Protein 7ZNP (pdb70)

CATH classification: 3.90.400.10

Radius of gyration: 23.48 Å; Cα contacts (8 Å, |Δi|>4): 1045; chains: 1; bounding box: 72×67×50 Å

B-factor: mean 65.26, std 12.32, range [44.11, 127.34]

Sequence (502 aa):
SIRNGVQLITYADRLGDGNIESLTNLLDGPLKGLFKGVHILPFYYPYDGEDAGFDPIDHTTVDERLGDWNNIKKLGESVDIMADLIVNHMSGQSEAFTDVLKKGRESEYWPLFLTKEDVFSGNDQAEIDEQIAKVFRPRPTPFFSDYEVGIETDSTETVPFWTTFTSNQIDIDVESELGKEYLSSILQSFTESNVDLIRLDAAGYAIKRAGSNCFMLEETFEFIEALSKRARTMGMQCLVEIHSHYQTQIDIAARCDSVYDFALPPLVLHTLFTKDASALAHWLSISPRNCFTVLDTHDGIGIVDVGASGDKPGLISADAINALVEQIHVNSNGESKKATGAAANNVDLYQVNCTYYDALGKDDFAYLVARAIQFFSPGIPQVYYGGLLAAHNDMELLANTNVGRDINRPYLTTAMVEDAIQKPVVKGLMQLITLRNENKAFGGAFDVTYTDNTLVLSWSNDGDAASLTVDFAAMDATINTVSNGEESTLSIGALLAHHHHH

Nearest PDB structures (foldseek):
  7znp-assembly1_A  TM=1.002E+00  e=0.000E+00  Alteromonas mediterranea
  5man-assembly1_B  TM=9.566E-01  e=2.824E-65  Bifidobacterium adolescentis
  5c8b-assembly1_B  TM=9.545E-01  e=1.716E-63  Bifidobacterium adolescentis
  1r7a-assembly1_B  TM=9.238E-01  e=4.407E-63  Bifidobacterium adolescentis
  2gdu-assembly1_B  TM=9.232E-01  e=2.462E-62  Bifidobacterium adolescentis

Foldseek 3Di:
DAAFAEEEEAEQQQAAPGALVRVLVCCVPVVDPQHQEYEHEQQCAPQPDPVRRLQHQDSQFGDVSHPTLQSLLVSLPRHAYEYEDAQWWHFCNHPLNVQCQAQPPNGPSNQFFAFLCNADVDDPVVLQVVQLVQADADDPEDQWDWGWHNNNHPDIDTTTFGDRDYNRIGTTQCPDPVSVVSRVSSLVSCLVRNHAEYEYPPLQQRAHHGNHNSGNDPVSLVSQVVSQVVSVVSNHFYEHEDQAAQVVQLVSLVRGQEYADLPLQLLLLLCLVPLDCPLVLVCLVRPRQRYEYENDHLAFRFLLRQQADVPRGGSDHLVSSQVLLVLQCVLLVNPQVQLADDDPGSSPGGGGQFDSCSSVSVPLLSLLVSVLVRLLRHYRYYYYPCNLLSHGQPVVVCVVPVHSSVSPRHRQHPVNSVVSCLQLSNVLNSVSSNVSNPFCQSVADWDWDDDDSWIKIKGGDDNKIWMWIQRSVVRWIKIWIAPPNDTDIDTSVVSSVVSVVD

Solvent-accessible surface area: 20342 Å² total; per-residue (Å²): 139,38,111,55,0,0,2,0,3,0,12,3,20,27,0,4,104,23,56,0,107,15,0,20,90,3,22,91,40,41,2,139,67,10,18,39,0,2,1,0,1,5,0,0,100,20,41,79,29,169,72,19,0,34,26,9,39,52,8,53,51,8,2,160,123,6,22,71,46,102,40,0,95,128,10,8,111,85,23,12,0,1,0,0,0,6,0,0,16,16,2,7,104,8,154,12,0,44,19,0,33,87,90,3,119,128,8,140,92,40,68,6,1,12,3,45,91,76,23,12,113,56,134,77,88,64,90,11,84,107,52,31,85,109,15,94,40,58,169,144,44,71,37,38,12,98,56,93,2,2,97,115,37,162,73,85,68,92,4,36,1,1,0,2,60,66,52,52,12,0,0,0,30,1,85,18,126,46,0,89,102,30,4,20,53,0,0,83,26,0,46,107,4,51,4,37,1,0,15,0,10,20,2,9,28,4,3,14,83,52,29,30,64,4,44,29,25,96,64,0,24,106,18,1,71,55,13,1,129,110,0,91,108,33,61,10,43,0,0,2,35,20,41,21,16,31,63,42,8,39,70,1,8,90,115,12,34,5,0,5,4,12,4,0,6,0,0,0,0,21,0,19,52,73,108,60,0,61,15,0,14,87,5,0,71,70,7,17,112,58,5,4,0,0,2,5,18,4,20,6,7,6,1,44,4,0,3,68,50,81,156,110,89,19,12,18,72,57,120,23,2,45,64,4,0,74,66,0,12,98,36,3,134,21,49,0,122,149,8,19,55,116,47,104,74,23,46,99,15,106,14,0,19,1,7,0,17,6,0,11,35,95,71,35,45,17,1,0,0,0,0,0,0,0,2,4,1,6,18,24,0,0,0,0,0,3,6,1,3,1,16,95,14,31,46,144,27,18,89,126,52,134,73,21,73,7,0,5,14,8,106,22,47,41,66,98,0,82,100,14,29,128,66,34,3,2,53,0,1,36,73,4,0,50,36,9,19,125,13,129,0,10,53,32,69,38,86,28,52,58,92,134,71,31,0,34,0,34,21,60,49,147,62,25,32,1,24,0,37,0,43,4,83,58,58,77,1,33,2,60,14,60,26,150,86,114,152,48,100,33,44,0,30,61,4,21,43,93,26,111,142,148

Structure (mmCIF, N/CA/C/O backbone):
data_7ZNP
#
_entry.id   7ZNP
#
_cell.length_a   132.456
_cell.length_b   143.558
_cell.length_c   72.797
_cell.angle_alpha   90.000
_cell.angle_beta   90.000
_cell.angle_gamma   90.000
#
_symmetry.space_group_name_H-M   'C 2 2 2'
#
loop_
_entity.id
_entity.type
_entity.pdbx_description
1 polymer 'Sucrose phosphorylase'
2 non-polymer 'MAGNESIUM ION'
3 non-polymer 'CHLORIDE ION'
4 water water
#
loop_
_atom_site.group_PDB
_atom_site.id
_atom_site.type_symbol
_atom_site.label_atom_id
_atom_site.label_alt_id
_atom_site.label_comp_id
_atom_site.label_asym_id
_atom_site.label_entity_id
_atom_site.label_seq_id
_atom_site.pdbx_PDB_ins_code
_atom_site.Cartn_x
_atom_site.Cartn_y
_atom_site.Cartn_z
_atom_site.occupancy
_atom_site.B_iso_or_equiv
_atom_site.auth_seq_id
_atom_site.auth_comp_id
_atom_site.auth_asym_id
_atom_site.auth_atom_id
_atom_site.pdbx_PDB_model_num
ATOM 1 N N . SER A 1 3 ? 23.84483 59.44340 38.26973 1.000 92.22391 3 SER A N 1
ATOM 2 C CA . SER A 1 3 ? 23.81232 60.80348 37.73876 1.000 90.52431 3 SER A CA 1
ATOM 3 C C . SER A 1 3 ? 22.94027 60.88155 36.48846 1.000 89.34806 3 SER A C 1
ATOM 4 O O . SER A 1 3 ? 22.38639 61.93488 36.16862 1.000 89.65491 3 SER A O 1
ATOM 7 N N . ILE A 1 4 ? 22.82800 59.76168 35.77793 1.000 88.22319 4 ILE A N 1
ATOM 8 C CA . ILE A 1 4 ? 21.97663 59.65597 34.59849 1.000 79.97612 4 ILE A CA 1
ATOM 9 C C . ILE A 1 4 ? 20.70000 58.93659 34.99944 1.000 74.91133 4 ILE A C 1
ATOM 10 O O . ILE A 1 4 ? 20.75187 57.86279 35.61065 1.000 76.23658 4 ILE A O 1
ATOM 15 N N . ARG A 1 5 ? 19.55428 59.53163 34.67397 1.000 73.16679 5 ARG A N 1
ATOM 16 C CA . ARG A 1 5 ? 18.27415 58.90087 34.96988 1.000 66.51842 5 ARG A CA 1
ATOM 17 C C . ARG A 1 5 ? 18.09959 57.66169 34.10245 1.000 66.00086 5 ARG A C 1
ATOM 18 O O . ARG A 1 5 ? 18.11072 57.75020 32.87025 1.000 68.90204 5 ARG A O 1
ATOM 26 N N . ASN A 1 6 ? 17.94036 56.50664 34.74219 1.000 64.64886 6 ASN A N 1
ATOM 27 C CA . ASN A 1 6 ? 17.75609 55.25111 34.02082 1.000 62.01188 6 ASN A CA 1
ATOM 28 C C . ASN A 1 6 ? 16.35598 55.23275 33.42371 1.000 63.71849 6 ASN A C 1
ATOM 29 O O . ASN A 1 6 ? 15.36848 55.02424 34.13031 1.000 61.62038 6 ASN A O 1
ATOM 34 N N . GLY A 1 7 ? 16.27042 55.45378 32.11700 1.000 63.19233 7 GLY A N 1
ATOM 35 C CA . GLY A 1 7 ? 14.99116 55.46650 31.43100 1.000 58.66207 7 GLY A CA 1
ATOM 36 C C . GLY A 1 7 ? 15.20168 55.73653 29.95879 1.000 58.07211 7 GLY A C 1
ATOM 37 O O . GLY A 1 7 ? 16.33015 55.91157 29.49059 1.000 60.63986 7 GLY A O 1
ATOM 38 N N . VAL A 1 8 ? 14.09106 55.78264 29.23308 1.000 55.58399 8 VAL A N 1
ATOM 39 C CA . VAL A 1 8 ? 14.11832 55.91994 27.77981 1.000 57.80024 8 VAL A CA 1
ATOM 40 C C . VAL A 1 8 ? 14.43116 57.36331 27.39874 1.000 56.97647 8 VAL A C 1
ATOM 41 O O . VAL A 1 8 ? 13.89082 58.30973 27.98317 1.000 53.17735 8 VAL A O 1
ATOM 45 N N . GLN A 1 9 ? 15.29055 57.53448 26.39645 1.000 53.46948 9 GLN A N 1
ATOM 46 C CA . GLN A 1 9 ? 15.64255 58.83727 25.84980 1.000 57.29458 9 GLN A CA 1
ATOM 47 C C . GLN A 1 9 ? 15.13332 58.98315 24.41870 1.000 56.01224 9 GLN A C 1
ATOM 48 O O . GLN A 1 9 ? 14.90155 57.99537 23.71398 1.000 58.69868 9 GLN A O 1
ATOM 54 N N . LEU A 1 10 ? 14.98840 60.24067 23.99287 1.000 58.84587 10 LEU A N 1
ATOM 55 C CA . LEU A 1 10 ? 14.55593 60.60778 22.64771 1.000 54.47807 10 LEU A CA 1
ATOM 56 C C . LEU A 1 10 ? 15.72056 61.19157 21.85488 1.000 57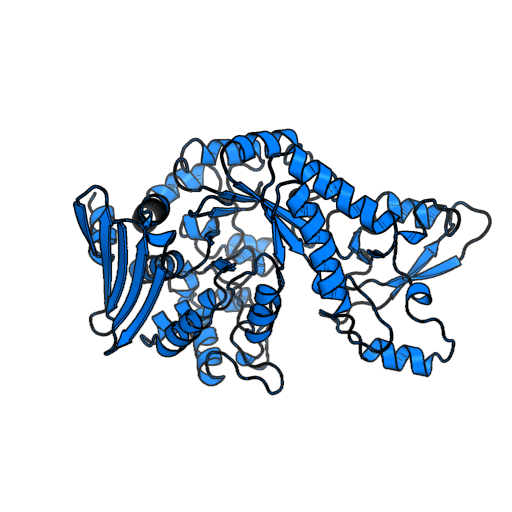.90659 10 LEU A C 1
ATOM 57 O O . LEU A 1 10 ? 16.47742 62.01905 22.37104 1.000 51.84622 10 LEU A O 1
ATOM 62 N N . ILE A 1 11 ? 15.86470 60.75781 20.60310 1.000 52.62569 11 ILE A N 1
ATOM 63 C CA . ILE A 1 11 ? 16.78765 61.37364 19.65319 1.000 50.75677 11 ILE A CA 1
ATOM 64 C C . ILE A 1 11 ? 15.97212 62.22429 18.68978 1.000 52.02286 11 ILE A C 1
ATOM 65 O O . ILE A 1 11 ? 15.05959 61.71861 18.02735 1.000 55.40678 11 ILE A O 1
ATOM 70 N N . THR A 1 12 ? 16.29972 63.50775 18.58316 1.000 53.46014 12 THR A N 1
ATOM 71 C CA . THR A 1 12 ? 15.53706 64.35572 17.68451 1.000 52.73558 12 THR A CA 1
ATOM 72 C C . THR A 1 12 ? 16.39495 65.50551 17.18276 1.000 52.57807 12 THR A C 1
ATOM 73 O O . THR A 1 12 ? 17.34303 65.93628 17.84635 1.000 53.88021 12 THR A O 1
ATOM 77 N N . TYR A 1 13 ? 16.05805 65.98065 15.98957 1.000 53.49754 13 TYR A N 1
ATOM 78 C CA . TYR A 1 13 ? 16.44450 67.31829 15.57641 1.000 57.51894 13 TYR A CA 1
ATOM 79 C C . TYR A 1 13 ? 15.52112 68.32981 16.23942 1.000 59.81066 13 TYR A C 1
ATOM 80 O O . TYR A 1 13 ? 14.33046 68.07349 16.43670 1.000 57.17920 13 TYR A O 1
ATOM 89 N N . ALA A 1 14 ? 16.07952 69.49062 16.58757 1.000 61.60874 14 ALA A N 1
ATOM 90 C CA . ALA A 1 14 ? 15.26146 70.53594 17.18682 1.000 57.32708 14 ALA A CA 1
ATOM 91 C C . ALA A 1 14 ? 14.25680 71.12308 16.20517 1.000 56.98962 14 ALA A C 1
ATOM 92 O O . ALA A 1 14 ? 13.27170 71.72535 16.63868 1.000 55.41677 14 ALA A O 1
ATOM 94 N N . ASP A 1 15 ? 14.47364 70.95815 14.89898 1.000 60.71385 15 ASP A N 1
ATOM 95 C CA . ASP A 1 15 ? 13.61321 71.56558 13.89242 1.000 57.07106 15 ASP A CA 1
ATOM 96 C C . ASP A 1 15 ? 12.74286 70.57248 13.13720 1.000 57.64313 15 ASP A C 1
ATOM 97 O O . ASP A 1 15 ? 11.82955 71.00025 12.42252 1.000 58.04114 15 ASP A O 1
ATOM 102 N N . ARG A 1 16 ? 13.00707 69.27314 13.24152 1.000 57.56230 16 ARG A N 1
ATOM 103 C CA . ARG A 1 16 ? 12.28087 68.29599 12.44440 1.000 59.49065 16 ARG A CA 1
ATOM 104 C C . ARG A 1 16 ? 11.21524 67.54629 13.23483 1.000 58.23853 16 ARG A C 1
ATOM 105 O O . ARG A 1 16 ? 10.49145 66.73687 12.64928 1.000 63.54497 16 ARG A O 1
ATOM 113 N N . LEU A 1 17 ? 11.10087 67.79094 14.54168 1.000 57.13705 17 LEU A N 1
ATOM 114 C CA . LEU A 1 17 ? 10.01841 67.24923 15.36291 1.000 56.95206 17 LEU A CA 1
ATOM 115 C C . LEU A 1 17 ? 9.36221 68.41642 16.08565 1.000 58.57428 17 LEU A C 1
ATOM 116 O O . LEU A 1 17 ? 9.98693 69.04822 16.94465 1.000 60.97812 17 LEU A O 1
ATOM 121 N N . GLY A 1 18 ? 8.10622 68.68340 15.75852 1.000 63.16219 18 GLY A N 1
ATOM 122 C CA . GLY A 1 18 ? 7.48069 69.92484 16.13512 1.000 58.64790 18 GLY A CA 1
ATOM 123 C C . GLY A 1 18 ? 7.46868 70.88148 14.96478 1.000 60.29194 18 GLY A C 1
ATOM 124 O O . GLY A 1 18 ? 7.66645 70.49775 13.81098 1.000 60.25565 18 GLY A O 1
ATOM 125 N N . ASP A 1 19 ? 7.25412 72.15711 15.27340 1.000 62.70009 19 ASP A N 1
ATOM 126 C CA . ASP A 1 19 ? 7.05789 73.15278 14.23383 1.000 63.19245 19 ASP A CA 1
ATOM 127 C C . ASP A 1 19 ? 8.32401 73.93975 13.91036 1.000 66.27984 19 ASP A C 1
ATOM 128 O O . ASP A 1 19 ? 8.25013 74.93709 13.18431 1.000 61.93539 19 ASP A O 1
ATOM 133 N N . GLY A 1 20 ? 9.47746 73.52006 14.42816 1.000 61.63051 20 GLY A N 1
ATOM 134 C CA . GLY A 1 20 ? 10.74030 74.00612 13.90573 1.000 62.55524 20 GLY A CA 1
ATOM 135 C C . GLY A 1 20 ? 11.70601 74.74111 14.82037 1.000 65.85746 20 GLY A C 1
ATOM 136 O O . GLY A 1 20 ? 12.62996 75.38202 14.31069 1.000 64.55557 20 GLY A O 1
ATOM 137 N N . ASN A 1 21 ? 11.53034 74.68480 16.14234 1.000 60.44152 21 ASN A N 1
ATOM 138 C CA . ASN A 1 21 ? 12.50984 75.29263 17.03928 1.000 62.17046 21 ASN A CA 1
ATOM 139 C C . ASN A 1 21 ? 12.45013 74.61222 18.40151 1.000 63.30249 21 ASN A C 1
ATOM 140 O O . ASN A 1 21 ? 11.58097 73.77972 18.66579 1.000 65.22541 21 ASN A O 1
ATOM 145 N N . ILE A 1 22 ? 13.38986 74.99374 19.27269 1.000 57.82817 22 ILE A N 1
ATOM 146 C CA . ILE A 1 22 ? 13.53426 74.31949 20.56144 1.000 60.72817 22 ILE A CA 1
ATOM 147 C C . ILE A 1 22 ? 12.27670 74.48056 21.40711 1.000 63.63548 22 ILE A C 1
ATOM 148 O O . ILE A 1 22 ? 11.81238 73.52456 22.04244 1.000 67.07515 22 ILE A O 1
ATOM 153 N N . GLU A 1 23 ? 11.70913 75.68813 21.43763 1.000 66.80053 23 GLU A N 1
ATOM 154 C CA . GLU A 1 23 ? 10.50451 75.91004 22.23037 1.000 64.26436 23 GLU A CA 1
ATOM 155 C C . GLU A 1 23 ? 9.36616 75.02006 21.75142 1.000 64.06441 23 GLU A C 1
ATOM 156 O O . GLU A 1 23 ? 8.60158 74.48410 22.56173 1.000 64.13352 23 GLU A O 1
ATOM 162 N N . SER A 1 24 ? 9.25404 74.82944 20.43557 1.000 61.59615 24 SER A N 1
ATOM 163 C CA . SER A 1 24 ? 8.21675 73.95341 19.90586 1.000 61.80369 24 SER A CA 1
ATOM 164 C C . SER A 1 24 ? 8.43597 72.51174 20.35267 1.000 63.49319 24 SER A C 1
ATOM 165 O O . SER A 1 24 ? 7.48280 71.81578 20.71550 1.000 62.66605 24 SER A O 1
ATOM 168 N N . LEU A 1 25 ? 9.69008 72.04998 20.34452 1.000 64.14337 25 LEU A N 1
ATOM 169 C CA . LEU A 1 25 ? 9.99421 70.71791 20.85461 1.000 61.32007 25 LEU A CA 1
ATOM 170 C C . LEU A 1 25 ? 9.68620 70.62261 22.34165 1.000 61.39547 25 LEU A C 1
ATOM 171 O O . LEU A 1 25 ? 9.11267 69.63054 22.80444 1.000 65.36956 25 LEU A O 1
ATOM 176 N N . THR A 1 26 ? 10.06176 71.64972 23.10449 1.000 59.36395 26 THR A N 1
ATOM 177 C CA . THR A 1 26 ? 9.76851 71.66955 24.53235 1.000 64.64773 26 THR A CA 1
ATOM 178 C C . THR A 1 26 ? 8.27296 71.56162 24.79889 1.000 67.64585 26 THR A C 1
ATOM 179 O O . THR A 1 26 ? 7.85079 70.85607 25.72356 1.000 67.23959 26 THR A O 1
ATOM 183 N N . ASN A 1 27 ? 7.45635 72.26601 24.00801 1.000 66.55084 27 ASN A N 1
ATOM 184 C CA . ASN A 1 27 ? 6.00863 72.16101 24.15847 1.000 62.73305 27 ASN A CA 1
ATOM 185 C C . ASN A 1 27 ? 5.53272 70.73801 23.90985 1.000 63.89179 27 ASN A C 1
ATOM 186 O O . ASN A 1 27 ? 4.67758 70.22686 24.64052 1.000 68.86223 27 ASN A O 1
ATOM 191 N N . LEU A 1 28 ? 6.07142 70.08693 22.87692 1.000 62.10859 28 LEU A N 1
ATOM 192 C CA . LEU A 1 28 ? 5.71046 68.70251 22.59286 1.000 63.87015 28 LEU A CA 1
ATOM 193 C C . LEU A 1 28 ? 6.01014 67.80551 23.78423 1.000 66.21503 28 LEU A C 1
ATOM 194 O O . LEU A 1 28 ? 5.16819 67.00226 24.20097 1.000 61.56363 28 LEU A O 1
ATOM 199 N N . LEU A 1 29 ? 7.21540 67.92828 24.34440 1.000 60.74603 29 LEU A N 1
ATOM 200 C CA . LEU A 1 29 ? 7.58948 67.10155 25.48092 1.000 59.79313 29 LEU A CA 1
ATOM 201 C C . LEU A 1 29 ? 6.76798 67.42671 26.72152 1.000 69.30220 29 LEU A C 1
ATOM 202 O O . LEU A 1 29 ? 6.77401 66.64140 27.67576 1.000 72.11777 29 LEU A O 1
ATOM 207 N N . ASP A 1 30 ? 6.06472 68.56489 26.72797 1.000 64.78465 30 ASP A N 1
ATOM 208 C CA . ASP A 1 30 ? 5.18309 68.95806 27.81834 1.000 67.94062 30 ASP A CA 1
ATOM 209 C C . ASP A 1 30 ? 3.72574 68.60228 27.57354 1.000 70.14977 30 ASP A C 1
ATOM 210 O O . ASP A 1 30 ? 2.91315 68.73359 28.49421 1.000 67.84811 30 ASP A O 1
ATOM 215 N N . GLY A 1 31 ? 3.36995 68.17907 26.36370 1.000 73.08150 31 GLY A N 1
ATOM 216 C CA . GLY A 1 31 ? 1.99638 67.87396 26.04382 1.000 67.67004 31 GLY A CA 1
ATOM 217 C C . GLY A 1 31 ? 1.83770 66.47713 25.48676 1.000 68.76528 31 GLY A C 1
ATOM 218 O O . GLY A 1 31 ? 1.79430 65.48904 26.22497 1.000 68.04899 31 GLY A O 1
ATOM 219 N N . PRO A 1 32 ? 1.75586 66.37592 24.15614 1.000 72.93816 32 PRO A N 1
ATOM 220 C CA . PRO A 1 32 ? 1.52551 65.06100 23.52337 1.000 68.57614 32 PRO A CA 1
ATOM 221 C C . PRO A 1 32 ? 2.54745 63.99832 23.89635 1.000 69.04322 32 PRO A C 1
ATOM 222 O O . PRO A 1 32 ? 2.18503 62.82512 24.04333 1.000 68.84744 32 PRO A O 1
ATOM 226 N N . LEU A 1 33 ? 3.82013 64.36544 24.03990 1.000 65.94229 33 LEU A N 1
ATOM 227 C CA . LEU A 1 33 ? 4.86577 63.40917 24.37232 1.000 61.44304 33 LEU A CA 1
ATOM 228 C C . LEU A 1 33 ? 5.28058 63.49010 25.83566 1.000 61.99462 33 LEU A C 1
ATOM 229 O O . LEU A 1 33 ? 6.39979 63.09950 26.18044 1.000 67.07723 33 LEU A O 1
ATOM 234 N N . LYS A 1 34 ? 4.40120 63.98436 26.69939 1.000 63.71629 34 LYS A N 1
ATOM 235 C CA . LYS A 1 34 ? 4.72284 64.12495 28.11122 1.000 64.31541 34 LYS A CA 1
ATOM 236 C C . LYS A 1 34 ? 4.79023 62.75927 28.78472 1.000 67.02504 34 LYS A C 1
ATOM 237 O O . LYS A 1 34 ? 4.02696 61.84849 28.45800 1.000 64.42533 34 LYS A O 1
ATOM 243 N N . GLY A 1 35 ? 5.71189 62.61826 29.73214 1.000 63.23099 35 GLY A N 1
ATOM 244 C CA . GLY A 1 35 ? 5.78709 61.39697 30.50588 1.000 60.37882 35 GLY A CA 1
ATOM 245 C C . GLY A 1 35 ? 6.44170 60.22529 29.81350 1.000 70.48834 35 GLY A C 1
ATOM 246 O O . GLY A 1 35 ? 6.29382 59.08849 30.27332 1.000 69.35983 35 GLY A O 1
ATOM 247 N N . LEU A 1 36 ? 7.16491 60.45854 28.72302 1.000 64.73005 36 LEU A N 1
ATOM 248 C CA . LEU A 1 36 ? 7.81499 59.38251 27.98557 1.000 60.27372 36 LEU A CA 1
ATOM 249 C C . LEU A 1 36 ? 9.31827 59.33655 28.17712 1.000 59.70176 36 LEU A C 1
ATOM 250 O O . LEU A 1 36 ? 9.88340 58.24780 28.27703 1.000 60.98219 36 LEU A O 1
ATOM 255 N N . PHE A 1 37 ? 9.99171 60.48213 28.23646 1.000 60.27256 37 PHE A N 1
ATOM 256 C CA . PHE A 1 37 ? 11.44124 60.51519 28.12372 1.000 60.52773 37 PHE A CA 1
ATOM 257 C C . PHE A 1 37 ? 12.07367 61.14246 29.35486 1.000 58.59977 37 PHE A C 1
ATOM 258 O O . PHE A 1 37 ? 11.70839 62.25003 29.75732 1.000 60.16386 37 PHE A O 1
ATOM 266 N N . LYS A 1 38 ? 13.01589 60.41734 29.95225 1.000 58.37073 38 LYS A N 1
ATOM 267 C CA . LYS A 1 38 ? 13.87120 60.96100 30.99283 1.000 60.29980 38 LYS A CA 1
ATOM 268 C C . LYS A 1 38 ? 15.04551 61.74094 30.42024 1.000 58.20772 38 LYS A C 1
ATOM 269 O O . LYS A 1 38 ? 15.73461 62.43980 31.17007 1.000 60.30136 38 LYS A O 1
ATOM 275 N N . GLY A 1 39 ? 15.27426 61.64960 29.11407 1.000 56.83551 39 GLY A N 1
ATOM 276 C CA . GLY A 1 39 ? 16.37962 62.34535 28.48842 1.000 59.49704 39 GLY A CA 1
ATOM 277 C C . GLY A 1 39 ? 16.12080 62.57385 27.01758 1.000 57.92842 39 GLY A C 1
ATOM 278 O O . GLY A 1 39 ? 15.32417 61.87313 26.38606 1.000 57.11271 39 GLY A O 1
ATOM 279 N N . VAL A 1 40 ? 16.80844 63.57392 26.47386 1.000 51.53383 40 VAL A N 1
ATOM 280 C CA . VAL A 1 40 ? 16.65939 63.95769 25.07676 1.000 54.34061 40 VAL A CA 1
ATOM 281 C C . VAL A 1 40 ? 18.04381 64.23389 24.51806 1.000 55.31729 40 VAL A C 1
ATOM 282 O O . VAL A 1 40 ? 18.77675 65.07124 25.05820 1.000 54.52469 40 VAL A O 1
ATOM 286 N N . HIS A 1 41 ? 18.40686 63.53145 23.44921 1.000 56.56565 41 HIS A N 1
ATOM 287 C CA . HIS A 1 41 ? 19.57818 63.87445 22.65244 1.000 54.46883 41 HIS A CA 1
ATOM 288 C C . HIS A 1 41 ? 19.13354 64.86875 21.58632 1.000 55.07173 41 HIS A C 1
ATOM 289 O O . HIS A 1 41 ? 18.42326 64.50118 20.64378 1.000 53.10157 41 HIS A O 1
ATOM 296 N N . ILE A 1 42 ? 19.52962 66.12796 21.73983 1.000 55.47078 42 ILE A N 1
ATOM 297 C CA . ILE A 1 42 ? 19.24982 67.14615 20.73297 1.000 54.25949 42 ILE A CA 1
ATOM 298 C C . ILE A 1 42 ? 20.42485 67.17833 19.76745 1.000 54.18434 42 ILE A C 1
ATOM 299 O O . ILE A 1 42 ? 21.56349 67.44849 20.16488 1.000 54.01793 42 ILE A O 1
ATOM 304 N N . LEU A 1 43 ? 20.15276 66.87798 18.50420 1.000 56.64864 43 LEU A N 1
ATOM 305 C CA . LEU A 1 43 ? 21.19635 66.81940 17.50124 1.000 54.35145 43 LEU A CA 1
ATOM 306 C C . LEU A 1 43 ? 21.72791 68.22943 17.23686 1.000 53.25912 43 LEU A C 1
ATOM 307 O O . LEU A 1 43 ? 21.08155 69.21576 17.59630 1.000 53.06921 43 LEU A O 1
ATOM 312 N N . PRO A 1 44 ? 22.92882 68.35113 16.63001 1.000 51.52574 44 PRO A N 1
ATOM 313 C CA . PRO A 1 44 ? 23.61228 69.65523 16.58888 1.000 54.36465 44 PRO A CA 1
ATOM 314 C C . PRO A 1 44 ? 22.72137 70.83339 16.23252 1.000 60.70785 44 PRO A C 1
ATOM 315 O O . PRO A 1 44 ? 22.09150 70.87602 15.17212 1.000 59.09121 44 PRO A O 1
ATOM 319 N N . PHE A 1 45 ? 22.66677 71.79765 17.15062 1.000 57.24287 45 PHE A N 1
ATOM 320 C CA . PHE A 1 45 ? 21.76824 72.93890 17.06240 1.000 57.36342 45 PHE A CA 1
ATOM 321 C C . PHE A 1 45 ? 22.53886 74.24992 16.98569 1.000 59.73926 45 PHE A C 1
ATOM 322 O O . PHE A 1 45 ? 21.98181 75.31338 17.27168 1.000 59.33659 45 PHE A O 1
ATOM 330 N N . TYR A 1 46 ? 23.81236 74.18332 16.61668 1.000 57.26327 46 TYR A N 1
ATOM 331 C CA . TYR A 1 46 ? 24.69002 75.33629 16.55428 1.000 59.87626 46 TYR A CA 1
ATOM 332 C C . TYR A 1 46 ? 24.56695 76.00965 15.18978 1.000 61.33954 46 TYR A C 1
ATOM 333 O O . TYR A 1 46 ? 23.90179 75.51421 14.28136 1.000 59.09148 46 TYR A O 1
ATOM 342 N N . TYR A 1 47 ? 25.20171 77.16260 15.06024 1.000 63.43294 47 TYR A N 1
ATOM 343 C CA . TYR A 1 47 ? 25.05878 77.96749 13.85647 1.000 57.57311 47 TYR A CA 1
ATOM 344 C C . TYR A 1 47 ? 26.00593 77.46409 12.77580 1.000 59.85221 47 TYR A C 1
ATOM 345 O O . TYR A 1 47 ? 27.22471 77.47553 12.98311 1.000 63.05284 47 TYR A O 1
ATOM 354 N N . PRO A 1 48 ? 25.50134 77.00415 11.62248 1.000 61.08274 48 PRO A N 1
ATOM 355 C CA . PRO A 1 48 ? 24.08993 76.75790 11.33236 1.000 59.15746 48 PRO A CA 1
ATOM 356 C C . PRO A 1 48 ? 23.74775 75.27488 11.43594 1.000 61.85614 48 PRO A C 1
ATOM 357 O O . PRO A 1 48 ? 24.64112 74.43200 11.35883 1.000 61.57887 48 PRO A O 1
ATOM 361 N N . TYR A 1 49 ? 22.46966 74.95553 11.61994 1.000 60.77221 49 TYR A N 1
ATOM 362 C CA . TYR A 1 49 ? 22.05383 73.56600 11.73614 1.000 61.50789 49 TYR A CA 1
ATOM 363 C C . TYR A 1 49 ? 21.74271 72.92233 10.39382 1.000 57.56937 49 TYR A C 1
ATOM 364 O O . TYR A 1 49 ? 21.59676 71.69999 10.33542 1.000 60.60328 49 TYR A O 1
ATOM 373 N N . ASP A 1 50 ? 21.63363 73.70653 9.32270 1.000 63.41608 50 ASP A N 1
ATOM 374 C CA . ASP A 1 50 ? 21.14417 73.22322 8.03813 1.000 61.72521 50 ASP A CA 1
ATOM 375 C C . ASP A 1 50 ? 22.19981 73.34489 6.94609 1.000 66.20085 50 ASP A C 1
ATOM 376 O O . ASP A 1 50 ? 21.87113 73.59092 5.78578 1.000 65.22413 50 ASP A O 1
ATOM 381 N N . GLY A 1 51 ? 23.47059 73.18031 7.30162 1.000 66.07526 51 GLY A N 1
ATOM 382 C CA . GLY A 1 51 ? 24.53575 73.17040 6.32345 1.000 62.83631 51 GLY A CA 1
ATOM 383 C C . GLY A 1 51 ? 24.61530 71.83996 5.59308 1.000 68.06822 51 GLY A C 1
ATOM 384 O O . GLY A 1 51 ? 23.71050 71.00343 5.64045 1.000 68.90799 51 GLY A O 1
ATOM 385 N N . GLU A 1 52 ? 25.75216 71.63932 4.92365 1.000 64.19170 52 GLU A N 1
ATOM 386 C CA . GLU A 1 52 ? 25.92437 70.46520 4.07157 1.000 68.47788 52 GLU A CA 1
ATOM 387 C C . GLU A 1 52 ? 25.88119 69.15719 4.85967 1.000 64.15570 52 GLU A C 1
ATOM 388 O O . GLU A 1 52 ? 25.48109 68.12449 4.31449 1.000 63.36720 52 GLU A O 1
ATOM 394 N N . ASP A 1 53 ? 26.27823 69.16918 6.13366 1.000 62.46329 53 ASP A N 1
ATOM 395 C CA . ASP A 1 53 ? 26.29274 67.95527 6.94320 1.000 60.92770 53 ASP A CA 1
ATOM 396 C C . ASP A 1 53 ? 25.22956 67.97173 8.03940 1.000 62.29440 53 ASP A C 1
ATOM 397 O O . ASP A 1 53 ? 25.38362 67.29093 9.06255 1.000 63.54204 53 ASP A O 1
ATOM 402 N N . ALA A 1 54 ? 24.16030 68.74302 7.84794 1.000 60.64966 54 ALA A N 1
ATOM 403 C CA . ALA A 1 54 ? 22.97340 68.69499 8.70322 1.000 58.19314 54 ALA A CA 1
ATOM 404 C C . ALA A 1 54 ? 23.32112 68.88915 10.17743 1.000 55.30746 54 ALA A C 1
ATOM 405 O O . ALA A 1 54 ? 22.96890 68.08102 11.03730 1.000 58.02084 54 ALA A O 1
ATOM 407 N N . GLY A 1 55 ? 24.02036 69.98402 10.47223 1.000 59.08941 55 GLY A N 1
ATOM 408 C CA . GLY A 1 55 ? 24.32903 70.36863 11.82700 1.000 55.02461 55 GLY A CA 1
ATOM 409 C C . GLY A 1 55 ? 25.74312 70.04488 12.26847 1.000 55.23804 55 GLY A C 1
ATOM 410 O O . GLY A 1 55 ? 26.27788 70.73360 13.14465 1.000 51.74591 55 GLY A O 1
ATOM 411 N N . PHE A 1 56 ? 26.37023 69.03450 11.66799 1.000 52.71668 56 PHE A N 1
ATOM 412 C CA . PHE A 1 56 ? 27.68773 68.57510 12.09151 1.000 56.06061 56 PHE A CA 1
ATOM 413 C C . PHE A 1 56 ? 28.82935 69.35071 11.45195 1.000 56.50296 56 PHE A C 1
ATOM 414 O O . PHE A 1 56 ? 29.99204 68.99666 11.65982 1.000 64.02485 56 PHE A O 1
ATOM 422 N N . ASP A 1 57 ? 28.53779 70.40292 10.69479 1.000 55.66438 57 ASP A N 1
ATOM 423 C CA . ASP A 1 57 ? 29.57017 71.29878 10.17455 1.000 59.45481 57 ASP A CA 1
ATOM 424 C C . ASP A 1 57 ? 29.25471 72.74726 10.54717 1.000 62.21376 57 ASP A C 1
ATOM 425 O O . ASP A 1 57 ? 29.17127 73.62025 9.67963 1.000 58.47623 57 ASP A O 1
ATOM 430 N N . PRO A 1 58 ? 29.10569 73.04880 11.83864 1.000 61.43817 58 PRO A N 1
ATOM 431 C CA . PRO A 1 58 ? 28.72933 74.41394 12.22483 1.000 56.47670 58 PRO A CA 1
ATOM 432 C C . PRO A 1 58 ? 29.85777 75.40887 12.00104 1.000 65.84269 58 PRO A C 1
ATOM 433 O O . PRO A 1 58 ? 31.04477 75.08932 12.12808 1.000 57.13918 58 PRO A O 1
ATOM 437 N N . ILE A 1 59 ? 29.45876 76.64033 11.66653 1.000 61.66278 59 ILE A N 1
ATOM 438 C CA . ILE A 1 59 ? 30.41202 77.73632 11.55168 1.000 58.02971 59 ILE A CA 1
ATOM 439 C C . ILE A 1 59 ? 30.85695 78.20050 12.93407 1.000 65.11691 59 ILE A C 1
ATOM 440 O O . ILE A 1 59 ? 32.04577 78.45347 13.16837 1.000 66.80044 59 ILE A O 1
ATOM 445 N N . ASP A 1 60 ? 29.91532 78.32943 13.86783 1.000 61.50407 60 ASP A N 1
ATOM 446 C CA . ASP A 1 60 ? 30.21310 78.74314 15.23897 1.000 62.75615 60 ASP A CA 1
ATOM 447 C C . ASP A 1 60 ? 29.59462 77.70838 16.16947 1.000 65.35371 60 ASP A C 1
ATOM 448 O O . ASP A 1 60 ? 28.39002 77.74682 16.43823 1.000 63.56428 60 ASP A O 1
ATOM 453 N N . HIS A 1 61 ? 30.43274 76.79262 16.65750 1.000 58.32257 61 HIS A N 1
ATOM 454 C CA . HIS A 1 61 ? 29.99656 75.75602 17.58117 1.000 58.24853 61 HIS A CA 1
ATOM 455 C C . HIS A 1 61 ? 29.59954 76.31946 18.94326 1.000 61.61019 61 HIS A C 1
ATOM 456 O O . HIS A 1 61 ? 28.94338 75.61474 19.71867 1.000 60.22551 61 HIS A O 1
ATOM 463 N N . THR A 1 62 ? 29.96824 77.56889 19.24988 1.000 62.19025 62 THR A N 1
ATOM 464 C CA . THR A 1 62 ? 29.74389 78.13712 20.57469 1.000 63.48779 62 THR A CA 1
ATOM 465 C C . THR A 1 62 ? 28.37253 78.77039 20.73997 1.000 63.76380 62 THR A C 1
ATOM 466 O O . THR A 1 62 ? 28.01837 79.15743 21.85987 1.000 62.11906 62 THR A O 1
ATOM 470 N N . THR A 1 63 ? 27.59736 78.89099 19.66917 1.000 64.44134 63 THR A N 1
ATOM 471 C CA . THR A 1 63 ? 26.32303 79.59243 19.71902 1.000 61.08261 63 THR A CA 1
ATOM 472 C C . THR A 1 63 ? 25.22800 78.70902 19.13415 1.000 64.92880 63 THR A C 1
ATOM 473 O O . THR A 1 63 ? 25.46888 77.93809 18.19845 1.000 63.74533 63 THR A O 1
ATOM 477 N N . VAL A 1 64 ? 24.03243 78.79484 19.72086 1.000 62.43025 64 VAL A N 1
ATOM 478 C CA . VAL A 1 64 ? 22.86450 78.13510 19.15135 1.000 64.05087 64 VAL A CA 1
ATOM 479 C C . VAL A 1 64 ? 22.42952 78.89587 17.90535 1.000 63.12290 64 VAL A C 1
ATOM 480 O O . VAL A 1 64 ? 22.51337 80.12845 17.85262 1.000 61.39841 64 VAL A O 1
ATOM 484 N N . ASP A 1 65 ? 21.98148 78.16929 16.88333 1.000 62.79232 65 ASP A N 1
ATOM 485 C CA . ASP A 1 65 ? 21.40694 78.82973 15.71654 1.000 59.77597 65 ASP A CA 1
ATOM 486 C C . ASP A 1 65 ? 20.17726 79.61777 16.14094 1.000 64.35489 65 ASP A C 1
ATOM 487 O O . ASP A 1 65 ? 19.23462 79.05054 16.70297 1.000 62.58485 65 ASP A O 1
ATOM 492 N N . GLU A 1 66 ? 20.19035 80.92991 15.87759 1.000 62.86319 66 GLU A N 1
ATOM 493 C CA . GLU A 1 66 ? 19.13243 81.79550 16.38526 1.000 66.34397 66 GLU A CA 1
ATOM 494 C C . GLU A 1 66 ? 17.76799 81.44707 15.80304 1.000 62.93246 66 GLU A C 1
ATOM 495 O O . GLU A 1 66 ? 16.74659 81.77404 16.41419 1.000 67.65555 66 GLU A O 1
ATOM 501 N N . ARG A 1 67 ? 17.72032 80.79423 14.64170 1.000 61.60415 67 ARG A N 1
ATOM 502 C CA . ARG A 1 67 ? 16.45115 80.26326 14.16103 1.000 63.07572 67 ARG A CA 1
ATOM 503 C C . ARG A 1 67 ? 15.90215 79.18520 15.08748 1.000 62.82177 67 ARG A C 1
ATOM 504 O O . ARG A 1 67 ? 14.69001 78.95222 15.10221 1.000 65.03033 67 ARG A O 1
ATOM 512 N N . LEU A 1 68 ? 16.76054 78.51735 15.85727 1.000 61.47392 68 LEU A N 1
ATOM 513 C CA . LEU A 1 68 ? 16.29219 77.48578 16.77427 1.000 61.50709 68 LEU A CA 1
ATOM 514 C C . LEU A 1 68 ? 16.00754 78.02666 18.17043 1.000 65.74668 68 LEU A C 1
ATOM 515 O O . LEU A 1 68 ? 15.10334 77.51968 18.84430 1.000 69.99467 68 LEU A O 1
ATOM 520 N N . GLY A 1 69 ? 16.74376 79.03770 18.61157 1.000 62.62227 69 GLY A N 1
ATOM 521 C CA . GLY A 1 69 ? 16.58847 79.64517 19.92879 1.000 65.92981 69 GLY A CA 1
ATOM 522 C C . GLY A 1 69 ? 17.93615 80.13546 20.44119 1.000 63.98839 69 GLY A C 1
ATOM 523 O O . GLY A 1 69 ? 18.77631 80.58357 19.66198 1.000 59.95933 69 GLY A O 1
ATOM 524 N N . ASP A 1 70 ? 18.12773 80.03909 21.75818 1.000 61.32529 70 ASP A N 1
ATOM 525 C CA . ASP A 1 70 ? 19.41331 80.36740 22.37771 1.000 63.52897 70 ASP A CA 1
ATOM 526 C C . ASP A 1 70 ? 19.67554 79.37209 23.50779 1.000 64.45813 70 ASP A C 1
ATOM 527 O O . ASP A 1 70 ? 18.92943 78.40600 23.69844 1.000 66.60113 70 ASP A O 1
ATOM 532 N N . TRP A 1 71 ? 20.75039 79.60324 24.26697 1.000 62.29982 71 TRP A N 1
ATOM 533 C CA . TRP A 1 71 ? 21.13436 78.63961 25.29394 1.000 62.00698 71 TRP A CA 1
ATOM 534 C C . TRP A 1 71 ? 20.08625 78.53280 26.39544 1.000 65.41640 71 TRP A C 1
ATOM 535 O O . TRP A 1 71 ? 19.98218 77.48818 27.04695 1.000 68.80996 71 TRP A O 1
ATOM 546 N N . ASN A 1 72 ? 19.29763 79.58957 26.61304 1.000 65.87583 72 ASN A N 1
ATOM 547 C CA . ASN A 1 72 ? 18.27145 79.55148 27.65140 1.000 65.24296 72 ASN A CA 1
ATOM 548 C C . ASN A 1 72 ? 17.13233 78.61489 27.28522 1.000 61.95615 72 ASN A C 1
ATOM 549 O O . ASN A 1 72 ? 16.47965 78.06086 28.17461 1.000 63.34634 72 ASN A O 1
ATOM 554 N N . ASN A 1 73 ? 16.86514 78.43959 25.99133 1.000 63.31206 73 ASN A N 1
ATOM 555 C CA . ASN A 1 73 ? 15.91764 77.41362 25.56963 1.000 67.66842 73 ASN A CA 1
ATOM 556 C C . ASN A 1 73 ? 16.42374 76.02240 25.93792 1.000 64.52613 73 ASN A C 1
ATOM 557 O O . ASN A 1 73 ? 15.67508 75.19789 26.47572 1.000 64.60645 73 ASN A O 1
ATOM 562 N N . ILE A 1 74 ? 17.70327 75.75203 25.66861 1.000 61.88874 74 ILE A N 1
ATOM 563 C CA . ILE A 1 74 ? 18.30726 74.48651 26.08031 1.000 62.93733 74 ILE A CA 1
ATOM 564 C C . ILE A 1 74 ? 18.24535 74.34018 27.59512 1.000 67.59497 74 ILE A C 1
ATOM 565 O O . ILE A 1 74 ? 17.88718 73.28018 28.12561 1.000 66.03791 74 ILE A O 1
ATOM 570 N N . LYS A 1 75 ? 18.61025 75.40550 28.31032 1.000 61.13122 75 LYS A N 1
ATOM 571 C CA . LYS A 1 75 ? 18.59680 75.38003 29.76682 1.000 64.77640 75 LYS A CA 1
ATOM 572 C C . LYS A 1 75 ? 17.21270 75.03441 30.29849 1.000 66.36883 75 LYS A C 1
ATOM 573 O O . LYS A 1 75 ? 17.07934 74.21575 31.21663 1.000 63.41817 75 LYS A O 1
ATOM 579 N N . LYS A 1 76 ? 16.16990 75.64146 29.72125 1.000 67.00509 76 LYS A N 1
ATOM 580 C CA . LYS A 1 76 ? 14.80717 75.40280 30.18638 1.000 63.44031 76 LYS A CA 1
ATOM 581 C C . LYS A 1 76 ? 14.39242 73.95579 29.96273 1.000 65.90565 76 LYS A C 1
ATOM 582 O O . LYS A 1 76 ? 13.80760 73.32528 30.84928 1.000 69.09205 76 LYS A O 1
ATOM 588 N N . LEU A 1 77 ? 14.68163 73.41404 28.77995 1.000 63.92363 77 LEU A N 1
ATOM 589 C CA . LEU A 1 77 ? 14.28942 72.04360 28.48527 1.000 61.96549 77 LEU A CA 1
ATOM 590 C C . LEU A 1 77 ? 15.01671 71.05779 29.38751 1.000 64.68356 77 LEU A C 1
ATOM 591 O O . LEU A 1 77 ? 14.43728 70.04943 29.80596 1.000 65.66597 77 LEU A O 1
ATOM 596 N N . GLY A 1 78 ? 16.27730 71.33680 29.70679 1.000 62.44055 78 GLY A N 1
ATOM 597 C CA . GLY A 1 78 ? 17.06374 70.47135 30.55530 1.000 60.74948 78 GLY A CA 1
ATOM 598 C C . GLY A 1 78 ? 16.82968 70.61154 32.03585 1.000 66.01171 78 GLY A C 1
ATOM 599 O O . GLY A 1 78 ? 17.51148 69.94399 32.81889 1.000 63.73175 78 GLY A O 1
ATOM 600 N N . GLU A 1 79 ? 15.88704 71.46247 32.45260 1.000 66.82230 79 GLU A N 1
ATOM 601 C CA . GLU A 1 79 ? 15.60699 71.59898 33.87868 1.000 66.66612 79 GLU A CA 1
ATOM 602 C C . GLU A 1 79 ? 15.14528 70.27806 34.47727 1.000 69.08273 79 GLU A C 1
ATOM 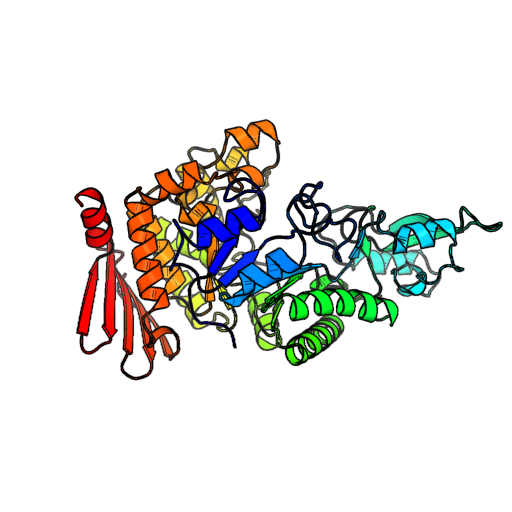603 O O . GLU A 1 79 ? 15.52287 69.93582 35.60322 1.000 73.73435 79 GLU A O 1
ATOM 609 N N . SER A 1 80 ? 14.35560 69.50576 33.72706 1.000 64.64861 80 SER A N 1
ATOM 610 C CA . SER A 1 80 ? 13.75783 68.28637 34.24760 1.000 71.43660 80 SER A CA 1
ATOM 611 C C . SER A 1 80 ? 14.22937 67.00711 33.56405 1.000 75.48876 80 SER A C 1
ATOM 612 O O . SER A 1 80 ? 14.10310 65.93177 34.15948 1.000 73.59301 80 SER A O 1
ATOM 615 N N . VAL A 1 81 ? 14.76177 67.08208 32.34651 1.000 67.23157 81 VAL A N 1
ATOM 616 C CA . VAL A 1 81 ? 15.23017 65.89320 31.64658 1.000 69.27370 81 VAL A CA 1
ATOM 617 C C . VAL A 1 81 ? 16.72803 66.00654 31.40648 1.000 64.24427 81 VAL A C 1
ATOM 618 O O . VAL A 1 81 ? 17.28079 67.10110 31.24863 1.000 68.31048 81 VAL A O 1
ATOM 622 N N . ASP A 1 82 ? 17.38763 64.85466 31.38462 1.000 64.07046 82 ASP A N 1
ATOM 623 C CA . ASP A 1 82 ? 18.77150 64.81102 30.94467 1.000 67.09898 82 ASP A CA 1
ATOM 624 C C . ASP A 1 82 ? 18.85244 65.22601 29.48357 1.000 63.44396 82 ASP A C 1
ATOM 625 O O . ASP A 1 82 ? 17.98312 64.88741 28.67662 1.000 63.07849 82 ASP A O 1
ATOM 630 N N . ILE A 1 83 ? 19.89395 65.97323 29.13879 1.000 59.49390 83 ILE A N 1
ATOM 631 C CA . ILE A 1 83 ? 20.10137 66.41472 27.76616 1.000 58.20341 83 ILE A CA 1
ATOM 632 C C . ILE A 1 83 ? 21.44357 65.89710 27.27407 1.000 56.30785 83 ILE A C 1
ATOM 633 O O . ILE A 1 83 ? 22.45800 66.02752 27.96798 1.000 54.92253 83 ILE A O 1
ATOM 638 N N . MET A 1 84 ? 21.44315 65.31153 26.08007 1.000 52.63055 84 MET A N 1
ATOM 639 C CA . MET A 1 84 ? 22.66104 64.93264 25.37876 1.000 54.61501 84 MET A CA 1
ATOM 640 C C . MET A 1 84 ? 22.88022 65.89479 24.21709 1.000 56.63154 84 MET A C 1
ATOM 641 O O . MET A 1 84 ? 21.96381 66.13825 23.42286 1.000 55.59849 84 MET A O 1
ATOM 646 N N . ALA A 1 85 ? 24.08875 66.44251 24.12314 1.000 53.94463 85 ALA A N 1
ATOM 647 C CA . ALA A 1 85 ? 24.45170 67.35327 23.04928 1.000 50.63973 85 ALA A CA 1
ATOM 648 C C . ALA A 1 85 ? 25.79440 66.93532 22.46640 1.000 55.84461 85 ALA A C 1
ATOM 649 O O . ALA A 1 85 ? 26.59417 66.25601 23.11840 1.000 54.62238 85 ALA A O 1
ATOM 651 N N . ASP A 1 86 ? 26.03525 67.36079 21.22616 1.000 54.18900 86 ASP A N 1
ATOM 652 C CA . ASP A 1 86 ? 27.22472 66.97031 20.48102 1.000 56.22976 86 ASP A CA 1
ATOM 653 C C . ASP A 1 86 ? 28.36538 67.95749 20.68277 1.000 56.49736 86 ASP A C 1
ATOM 654 O O . ASP A 1 86 ? 28.15552 69.17342 20.68234 1.000 59.64489 86 ASP A O 1
ATOM 659 N N . LEU A 1 87 ? 29.57963 67.42082 20.83876 1.000 57.38273 87 LEU A N 1
ATOM 660 C CA . LEU A 1 87 ? 30.81369 68.20385 20.85286 1.000 57.40122 87 LEU A CA 1
ATOM 661 C C . LEU A 1 87 ? 31.70571 67.71432 19.71465 1.000 58.20267 87 LEU A C 1
ATOM 662 O O . LEU A 1 87 ? 32.21385 66.58979 19.75833 1.000 59.32297 87 LEU A O 1
ATOM 667 N N . ILE A 1 88 ? 31.89470 68.54646 18.69145 1.000 56.89124 88 ILE A N 1
ATOM 668 C CA . ILE A 1 88 ? 32.81668 68.21637 17.60474 1.000 58.12104 88 ILE A CA 1
ATOM 669 C C . ILE A 1 88 ? 34.21772 68.60034 18.07579 1.000 56.71411 88 ILE A C 1
ATOM 670 O O . ILE A 1 88 ? 34.57419 69.77747 18.10557 1.000 58.08958 88 ILE A O 1
ATOM 675 N N . VAL A 1 89 ? 35.02103 67.60271 18.44506 1.000 58.44005 89 VAL A N 1
ATOM 676 C CA . VAL A 1 89 ? 36.29127 67.87575 19.10767 1.000 59.75928 89 VAL A CA 1
ATOM 677 C C . VAL A 1 89 ? 37.47571 68.02326 18.15498 1.000 56.22233 89 VAL A C 1
ATOM 678 O O . VAL A 1 89 ? 38.50733 68.58532 18.55206 1.000 59.78758 89 VAL A O 1
ATOM 682 N N . ASN A 1 90 ? 37.36260 67.54425 16.91490 1.000 58.41237 90 ASN A N 1
ATOM 683 C CA . ASN A 1 90 ? 38.53247 67.36968 16.05936 1.000 59.02337 90 ASN A CA 1
ATOM 684 C C . ASN A 1 90 ? 38.84345 68.57107 15.17232 1.000 63.23808 90 ASN A C 1
ATOM 685 O O . ASN A 1 90 ? 40.00343 68.74389 14.77609 1.000 58.68103 90 ASN A O 1
ATOM 690 N N . HIS A 1 91 ? 37.85647 69.40302 14.85193 1.000 56.03189 91 HIS A N 1
ATOM 691 C CA . HIS A 1 91 ? 38.05850 70.38742 13.80473 1.000 57.36227 91 HIS A CA 1
ATOM 692 C C . HIS A 1 91 ? 37.09069 71.54741 13.99707 1.000 60.22653 91 HIS A C 1
ATOM 693 O O . HIS A 1 91 ? 36.10451 71.44291 14.72790 1.000 59.31861 91 HIS A O 1
ATOM 700 N N . MET A 1 92 ? 37.39899 72.66058 13.33371 1.000 58.65333 92 MET A N 1
ATOM 701 C CA . MET A 1 92 ? 36.56100 73.85072 13.30516 1.000 59.73438 92 MET A CA 1
ATOM 702 C C . MET A 1 92 ? 36.31321 74.26461 11.86469 1.000 61.56592 92 MET A C 1
ATOM 703 O O . MET A 1 92 ? 37.01056 73.83942 10.94094 1.000 64.38392 92 MET A O 1
ATOM 708 N N . SER A 1 93 ? 35.33429 75.14821 11.69338 1.000 60.56885 93 SER A N 1
ATOM 709 C CA . SER A 1 93 ? 34.98032 75.64444 10.37228 1.000 63.34000 93 SER A CA 1
ATOM 710 C C . SER A 1 93 ? 36.01998 76.63184 9.85472 1.000 65.12708 93 SER A C 1
ATOM 711 O O . SER A 1 93 ? 36.55066 77.45568 10.60563 1.000 63.60688 93 SER A O 1
ATOM 714 N N . GLY A 1 94 ? 36.30248 76.55025 8.55361 1.000 61.27571 94 GLY A N 1
ATOM 715 C CA . GLY A 1 94 ? 37.12098 77.56033 7.91233 1.000 63.56565 94 GLY A CA 1
ATOM 716 C C . GLY A 1 94 ? 36.49102 78.93885 7.90511 1.000 65.19204 94 GLY A C 1
ATOM 717 O O . GLY A 1 94 ? 37.19995 79.93412 7.73726 1.000 64.71223 94 GLY A O 1
ATOM 718 N N . GLN A 1 95 ? 35.17644 79.02017 8.08707 1.000 65.57004 95 GLN A N 1
ATOM 719 C CA . GLN A 1 95 ? 34.46641 80.28715 8.17035 1.000 60.66573 95 GLN A CA 1
ATOM 720 C C . GLN A 1 95 ? 34.32310 80.78766 9.59629 1.000 65.16435 95 GLN A C 1
ATOM 721 O O . GLN A 1 95 ? 33.70879 81.83565 9.80972 1.000 72.60945 95 GLN A O 1
ATOM 727 N N . SER A 1 96 ? 34.85864 80.06415 10.57339 1.000 69.78483 96 SER A N 1
ATOM 728 C CA . SER A 1 96 ? 34.82044 80.52865 11.94777 1.000 69.95758 96 SER A CA 1
ATOM 729 C C . SER A 1 96 ? 35.65964 81.79355 12.09073 1.000 68.63578 96 SER A C 1
ATOM 730 O O . SER A 1 96 ? 36.51215 82.09944 11.25467 1.000 67.45820 96 SER A O 1
ATOM 733 N N . GLU A 1 97 ? 35.40586 82.53973 13.16905 1.000 73.65763 97 GLU A N 1
ATOM 734 C CA . GLU A 1 97 ? 36.13177 83.79118 13.36281 1.000 74.73981 97 GLU A CA 1
ATOM 735 C C . GLU A 1 97 ? 37.59750 83.54248 13.67755 1.000 68.18081 97 GLU A C 1
ATOM 736 O O . GLU A 1 97 ? 38.45607 84.33070 13.27135 1.000 70.43626 97 GLU A O 1
ATOM 742 N N . ALA A 1 98 ? 37.90524 82.45313 14.38367 1.000 69.39767 98 ALA A N 1
ATOM 743 C CA . ALA A 1 98 ? 39.29921 82.15068 14.68672 1.000 66.82415 98 ALA A CA 1
ATOM 744 C C . ALA A 1 98 ? 40.09442 81.85869 13.41927 1.000 68.89073 98 ALA A C 1
ATOM 745 O O . ALA A 1 98 ? 41.24526 82.29570 13.28859 1.000 66.91938 98 ALA A O 1
ATOM 747 N N . PHE A 1 99 ? 39.50127 81.13152 12.46487 1.000 67.49068 99 PHE A N 1
ATOM 748 C CA . PHE A 1 99 ? 40.27542 80.76998 11.28032 1.000 67.34317 99 PHE A CA 1
ATOM 749 C C . PHE A 1 99 ? 40.37176 81.91868 10.28963 1.000 64.06763 99 PHE A C 1
ATOM 750 O O . PHE A 1 99 ? 41.40740 82.08292 9.63387 1.000 63.37424 99 PHE A O 1
ATOM 758 N N . THR A 1 100 ? 39.30495 82.70969 10.15091 1.000 66.92885 100 THR A N 1
ATOM 759 C CA . THR A 1 100 ? 39.37621 83.88093 9.28390 1.000 69.92731 100 THR A CA 1
ATOM 760 C C . THR A 1 100 ? 40.42655 84.86085 9.78592 1.000 68.85551 100 THR A C 1
ATOM 761 O O . THR A 1 100 ? 41.11522 85.50927 8.98807 1.000 67.54448 100 THR A O 1
ATOM 765 N N . ASP A 1 101 ? 40.57371 84.96497 11.10882 1.000 66.84047 101 ASP A N 1
ATOM 766 C CA . ASP A 1 101 ? 41.63656 85.78334 11.67858 1.000 70.04065 101 ASP A CA 1
ATOM 767 C C . ASP A 1 101 ? 43.00732 85.25659 11.27554 1.000 73.14345 101 ASP A C 1
ATOM 768 O O . ASP A 1 101 ? 43.93241 86.03764 11.02225 1.000 74.20099 101 ASP A O 1
ATOM 773 N N . VAL A 1 102 ? 43.15625 83.93244 11.20611 1.000 69.99898 102 VAL A N 1
ATOM 774 C CA . VAL A 1 102 ? 44.42347 83.35483 10.77209 1.000 71.07735 102 VAL A CA 1
ATOM 775 C C . VAL A 1 102 ? 44.68738 83.68748 9.31033 1.000 71.27200 102 VAL A C 1
ATOM 776 O O . VAL A 1 102 ? 45.81842 84.01105 8.92751 1.000 72.88414 102 VAL A O 1
ATOM 780 N N . LEU A 1 103 ? 43.65340 83.61950 8.47095 1.000 70.10252 103 LEU A N 1
ATOM 781 C CA . LEU A 1 103 ? 43.82023 84.01894 7.07827 1.000 73.12478 103 LEU A CA 1
ATOM 782 C C . LEU A 1 103 ? 44.23290 85.48068 6.97743 1.000 73.20634 103 LEU A C 1
ATOM 783 O O . LEU A 1 103 ? 45.07495 85.84171 6.14714 1.000 72.21635 103 LEU A O 1
ATOM 788 N N . LYS A 1 104 ? 43.67229 86.33164 7.83863 1.000 74.46066 104 LYS A N 1
ATOM 789 C CA . LYS A 1 104 ? 43.96350 87.75978 7.76856 1.000 77.46207 104 LYS A CA 1
ATOM 790 C C . LYS A 1 104 ? 45.37296 88.06829 8.25872 1.000 77.29705 104 LYS A C 1
ATOM 791 O O . LYS A 1 104 ? 46.12817 88.78162 7.58946 1.000 77.04486 104 LYS A O 1
ATOM 797 N N . LYS A 1 105 ? 45.74688 87.54247 9.42581 1.000 75.07109 105 LYS A N 1
ATOM 798 C CA . LYS A 1 105 ? 46.95776 87.97517 10.11156 1.000 78.57351 105 LYS A CA 1
ATOM 799 C C . LYS A 1 105 ? 48.06877 86.93411 10.11877 1.000 80.31499 105 LYS A C 1
ATOM 800 O O . LYS A 1 105 ? 49.16935 87.23386 10.59494 1.000 79.50080 105 LYS A O 1
ATOM 806 N N . GLY A 1 106 ? 47.81750 85.72939 9.61138 1.000 77.38615 106 GLY A N 1
ATOM 807 C CA . GLY A 1 106 ? 48.88750 84.75628 9.46535 1.000 75.18375 106 GLY A CA 1
ATOM 808 C C . GLY A 1 106 ? 49.45880 84.32805 10.80087 1.000 75.90457 106 GLY A C 1
ATOM 809 O O . GLY A 1 106 ? 48.73358 84.09226 11.77290 1.000 75.60150 106 GLY A O 1
ATOM 810 N N . ARG A 1 107 ? 50.78720 84.21772 10.85293 1.000 74.79430 107 ARG A N 1
ATOM 811 C CA . ARG A 1 107 ? 51.45609 83.84780 12.09334 1.000 74.80290 107 ARG A CA 1
ATOM 812 C C . ARG A 1 107 ? 51.38592 84.94608 13.14793 1.000 81.79818 107 ARG A C 1
ATOM 813 O O . ARG A 1 107 ? 51.74958 84.69787 14.30373 1.000 81.04803 107 ARG A O 1
ATOM 821 N N . GLU A 1 108 ? 50.93240 86.14412 12.78258 1.000 79.86601 108 GLU A N 1
ATOM 822 C CA . GLU A 1 108 ? 50.69088 87.20831 13.74627 1.000 81.76906 108 GLU A CA 1
ATOM 823 C C . GLU A 1 108 ? 49.34254 87.07334 14.43873 1.000 79.04358 108 GLU A C 1
ATOM 824 O O . GLU A 1 108 ? 49.01758 87.89976 15.29798 1.000 79.21439 108 GLU A O 1
ATOM 830 N N . SER A 1 109 ? 48.55382 86.06383 14.08571 1.000 80.21735 109 SER A N 1
ATOM 831 C CA . SER A 1 109 ? 47.23096 85.89766 14.66606 1.000 81.85226 109 SER A CA 1
ATOM 832 C C . SER A 1 109 ? 47.32362 85.34722 16.08133 1.000 83.69472 109 SER A C 1
ATOM 833 O O . SER A 1 109 ? 48.16533 84.49500 16.38095 1.000 83.01739 109 SER A O 1
ATOM 836 N N . GLU A 1 110 ? 46.44305 85.84154 16.95442 1.000 83.58046 110 GLU A N 1
ATOM 837 C CA . GLU A 1 110 ? 46.33837 85.26817 18.28925 1.000 80.65770 110 GLU A CA 1
ATOM 838 C C . GLU A 1 110 ? 45.94647 83.79804 18.22630 1.000 79.86506 110 GLU A C 1
ATOM 839 O O . GLU A 1 110 ? 46.32351 83.01588 19.10574 1.000 79.95506 110 GLU A O 1
ATOM 845 N N . TYR A 1 111 ? 45.20697 83.40055 17.19096 1.000 76.44079 111 TYR A N 1
ATOM 846 C CA . TYR A 1 111 ? 44.68718 82.04657 17.07113 1.000 73.17875 111 TYR A CA 1
ATOM 847 C C . TYR A 1 111 ? 45.58433 81.13009 16.25285 1.000 70.59681 111 TYR A C 1
ATOM 848 O O . TYR A 1 111 ? 45.15654 80.03013 15.89617 1.000 72.77525 111 TYR A O 1
ATOM 857 N N . TRP A 1 112 ? 46.81039 81.54823 15.94429 1.000 74.29605 112 TRP A N 1
ATOM 858 C CA . TRP A 1 112 ? 47.67368 80.70874 15.11528 1.000 71.58409 112 TRP A CA 1
ATOM 859 C C . TRP A 1 112 ? 47.88913 79.31293 15.69188 1.000 74.29784 112 TRP A C 1
ATOM 860 O O . TRP A 1 112 ? 47.67822 78.33082 14.95937 1.000 71.66744 112 TRP A O 1
ATOM 871 N N . PRO A 1 113 ? 48.29175 79.13464 16.95641 1.000 73.81585 113 PRO A N 1
ATOM 872 C CA . PRO A 1 113 ? 48.54945 77.76980 17.44150 1.000 67.85922 113 PRO A CA 1
ATOM 873 C C . PRO A 1 113 ? 47.30373 76.91027 17.56612 1.000 67.36747 113 PRO A C 1
ATOM 874 O O . PRO A 1 113 ? 47.43637 75.71473 17.85476 1.000 67.94287 113 PRO A O 1
ATOM 878 N N . LEU A 1 114 ? 46.11021 77.46770 17.34358 1.000 67.04673 114 LEU A N 1
ATOM 879 C CA . LEU A 1 114 ? 44.87993 76.70294 17.52244 1.000 66.39934 114 LEU A CA 1
ATOM 880 C C . LEU A 1 114 ? 44.71220 75.62288 16.45765 1.000 69.96755 114 LEU A C 1
ATOM 881 O O . LEU A 1 114 ? 44.08277 74.58972 16.71654 1.000 67.85227 114 LEU A O 1
ATOM 886 N N . PHE A 1 115 ? 45.26831 75.82614 15.26954 1.000 67.56085 115 PHE A N 1
ATOM 887 C CA . PHE A 1 115 ? 45.00226 74.94707 14.14398 1.000 63.95531 115 PHE A CA 1
ATOM 888 C C . PHE A 1 115 ? 46.20856 74.06836 13.84960 1.000 66.76159 115 PHE A C 1
ATOM 889 O O . PHE A 1 115 ? 47.35442 74.43050 14.13347 1.000 72.81542 115 PHE A O 1
ATOM 897 N N . LEU A 1 116 ? 45.93164 72.89557 13.29479 1.000 61.25253 116 LEU A N 1
ATOM 898 C CA . LEU A 1 116 ? 46.95071 71.88936 13.04489 1.000 66.10009 116 LEU A CA 1
ATOM 899 C C . LEU A 1 116 ? 47.44750 72.02058 11.60985 1.000 64.32396 116 LEU A C 1
ATOM 900 O O . LEU A 1 116 ? 46.65112 71.95933 10.66664 1.000 63.22307 116 LEU A O 1
ATOM 905 N N . THR A 1 117 ? 48.75296 72.20450 11.44666 1.000 62.60303 117 THR A N 1
ATOM 906 C CA . THR A 1 117 ? 49.36714 72.31826 10.13205 1.000 67.32765 117 THR A CA 1
ATOM 907 C C . THR A 1 117 ? 50.29712 71.14019 9.88573 1.000 68.99838 117 THR A C 1
ATOM 908 O O . THR A 1 117 ? 50.55299 70.31909 10.76880 1.000 71.88691 117 THR A O 1
ATOM 912 N N . LYS A 1 118 ? 50.82653 71.08734 8.66244 1.000 71.83347 118 LYS A N 1
ATOM 913 C CA . LYS A 1 118 ? 51.73873 70.00990 8.29344 1.000 72.95845 118 LYS A CA 1
ATOM 914 C C . LYS A 1 118 ? 53.00458 70.03922 9.14105 1.000 72.65845 118 LYS A C 1
ATOM 915 O O . LYS A 1 118 ? 53.47440 68.99348 9.60152 1.000 72.32225 118 LYS A O 1
ATOM 921 N N . GLU A 1 119 ? 53.57061 71.22987 9.36139 1.000 74.30087 119 GLU A N 1
ATOM 922 C CA . GLU A 1 119 ? 54.79247 71.33868 10.14880 1.000 73.48013 119 GLU A CA 1
ATOM 923 C C . GLU A 1 119 ? 54.58014 70.96923 11.61332 1.000 73.12330 119 GLU A C 1
ATOM 924 O O . GLU A 1 119 ? 55.54853 70.61103 12.29065 1.000 77.51645 119 GLU A O 1
ATOM 930 N N . ASP A 1 120 ? 53.34361 71.04031 12.11651 1.000 73.30506 120 ASP A N 1
ATOM 931 C CA . ASP A 1 120 ? 53.08008 70.65390 13.49886 1.000 70.30589 120 ASP A CA 1
ATOM 932 C C . ASP A 1 120 ? 53.26086 69.15999 13.73433 1.000 73.76368 120 ASP A C 1
ATOM 933 O O . ASP A 1 120 ? 53.45338 68.74597 14.88353 1.000 72.26366 120 ASP A O 1
ATOM 938 N N . VAL A 1 121 ? 53.19488 68.34485 12.68469 1.000 74.13047 121 VAL A N 1
ATOM 939 C CA . VAL A 1 121 ? 53.20917 66.89820 12.81616 1.000 68.29465 121 VAL A CA 1
ATOM 940 C C . VAL A 1 121 ? 54.46127 66.28554 12.19893 1.000 73.69838 121 VAL A C 1
ATOM 941 O O . VAL A 1 121 ? 55.06206 65.37843 12.78070 1.000 69.32845 121 VAL A O 1
ATOM 945 N N . PHE A 1 122 ? 54.87811 66.77381 11.03316 1.000 77.14255 122 PHE A N 1
ATOM 946 C CA . PHE A 1 122 ? 56.04853 66.26332 10.32766 1.000 79.47894 122 PHE A CA 1
ATOM 947 C C . PHE A 1 122 ? 57.13601 67.32821 10.34705 1.000 86.22329 122 PHE A C 1
ATOM 948 O O . PHE A 1 122 ? 56.96733 68.40486 9.76337 1.000 89.46680 122 PHE A O 1
ATOM 956 N N . SER A 1 123 ? 58.25073 67.02745 11.00714 1.000 90.11570 123 SER A N 1
ATOM 957 C CA . SER A 1 123 ? 59.29970 68.01387 11.21309 1.000 100.81913 123 SER A CA 1
ATOM 958 C C . SER A 1 123 ? 60.51609 67.79819 10.32467 1.000 104.43989 123 SER A C 1
ATOM 959 O O . SER A 1 123 ? 61.44737 68.60890 10.37055 1.000 110.06899 123 SER A O 1
ATOM 962 N N . GLY A 1 124 ? 60.53412 66.74351 9.51597 1.000 102.26389 124 GLY A N 1
ATOM 963 C CA . GLY A 1 124 ? 61.64981 66.47720 8.63393 1.000 107.00702 124 GLY A CA 1
ATOM 964 C C . GLY A 1 124 ? 61.57912 67.28678 7.35504 1.000 112.55828 124 GLY A C 1
ATOM 965 O O . GLY A 1 124 ? 60.85939 68.28273 7.24712 1.000 112.75942 124 GLY A O 1
ATOM 966 N N . ASN A 1 125 ? 62.35724 66.84542 6.36903 1.000 116.32591 125 ASN A N 1
ATOM 967 C CA . ASN A 1 125 ? 62.34669 67.46158 5.05086 1.000 116.77597 125 ASN A CA 1
ATOM 968 C C . ASN A 1 125 ? 62.46245 66.44713 3.92385 1.000 114.97946 125 ASN A C 1
ATOM 969 O O . ASN A 1 125 ? 62.45224 66.84417 2.75515 1.000 112.43576 125 ASN A O 1
ATOM 974 N N . ASP A 1 126 ? 62.58573 65.16223 4.23270 1.000 114.90549 126 ASP A N 1
ATOM 975 C CA . ASP A 1 126 ? 62.48466 64.10613 3.23099 1.000 113.12335 126 ASP A CA 1
ATOM 976 C C . ASP A 1 126 ? 61.01783 63.99129 2.83416 1.000 116.87660 126 ASP A C 1
ATOM 977 O O . ASP A 1 126 ? 60.22104 63.34963 3.52337 1.000 112.49849 126 ASP A O 1
ATOM 982 N N . GLN A 1 127 ? 60.65090 64.63386 1.72101 1.000 107.17889 127 GLN A N 1
ATOM 983 C CA . GLN A 1 127 ? 59.25652 64.63952 1.29077 1.000 96.58232 127 GLN A CA 1
ATOM 984 C C . GLN A 1 127 ? 58.77379 63.24027 0.94472 1.000 94.56080 127 GLN A C 1
ATOM 985 O O . GLN A 1 127 ? 57.58757 62.93467 1.11466 1.000 92.81341 127 GLN A O 1
ATOM 991 N N . ALA A 1 128 ? 59.67257 62.37562 0.47181 1.000 96.85517 128 ALA A N 1
ATOM 992 C CA . ALA A 1 128 ? 59.29231 60.99115 0.22412 1.000 95.39964 128 ALA A CA 1
ATOM 993 C C . ALA A 1 128 ? 58.95979 60.27654 1.52535 1.000 95.65957 128 ALA A C 1
ATOM 994 O O . ALA A 1 128 ? 58.00447 59.49402 1.58245 1.000 95.86375 128 ALA A O 1
ATOM 996 N N . GLU A 1 129 ? 59.73033 60.54409 2.58436 1.000 95.84385 129 GLU A N 1
ATOM 997 C CA . GLU A 1 129 ? 59.45784 59.92374 3.87779 1.000 98.35830 129 GLU A CA 1
ATOM 998 C C . GLU A 1 129 ? 58.16515 60.45653 4.48197 1.000 90.68583 129 GLU A C 1
ATOM 999 O O . GLU A 1 129 ? 57.35787 59.68455 5.01603 1.000 90.84988 129 GLU A O 1
ATOM 1005 N N . ILE A 1 130 ? 57.95549 61.77451 4.41001 1.000 88.38032 130 ILE A N 1
ATOM 1006 C CA . ILE A 1 130 ? 56.72903 62.36550 4.93500 1.000 83.51814 130 ILE A CA 1
ATOM 1007 C C . ILE A 1 130 ? 55.51665 61.78737 4.22108 1.000 83.22947 130 ILE A C 1
ATOM 1008 O O . ILE A 1 130 ? 54.48749 61.50142 4.84424 1.000 82.74237 130 ILE A O 1
ATOM 1013 N N . ASP A 1 131 ? 55.62592 61.58389 2.90661 1.000 84.47925 131 ASP A N 1
ATOM 1014 C CA . ASP A 1 131 ? 54.51358 61.01680 2.15330 1.000 79.48057 131 ASP A CA 1
ATOM 1015 C C . ASP A 1 131 ? 54.25229 59.57010 2.55267 1.000 77.92457 131 ASP A C 1
ATOM 1016 O O . ASP A 1 131 ? 53.09328 59.14856 2.64391 1.000 75.16795 131 ASP A O 1
ATOM 1021 N N . GLU A 1 132 ? 55.31195 58.79195 2.79288 1.000 79.81762 132 GLU A N 1
ATOM 1022 C CA . GLU A 1 132 ? 55.11640 57.41561 3.24032 1.000 80.72722 132 GLU A CA 1
ATOM 1023 C C . GLU A 1 132 ? 54.40672 57.36332 4.58508 1.000 80.32708 132 GLU A C 1
ATOM 1024 O O . GLU A 1 132 ? 53.66351 56.41470 4.85658 1.000 79.85029 132 GLU A O 1
ATOM 1030 N N . GLN A 1 133 ? 54.61802 58.36649 5.43803 1.000 77.89359 133 GLN A N 1
ATOM 1031 C CA . GLN A 1 133 ? 53.91472 58.39854 6.71443 1.000 76.67545 133 GLN A CA 1
ATOM 1032 C C . GLN A 1 133 ? 52.52562 59.00375 6.57783 1.000 73.92874 133 GLN A C 1
ATOM 1033 O O . GLN A 1 133 ? 51.62081 58.63832 7.33525 1.000 74.91451 133 GLN A O 1
ATOM 1039 N N . ILE A 1 134 ? 52.33552 59.91187 5.61720 1.000 73.60150 134 ILE A N 1
ATOM 1040 C CA . ILE A 1 134 ? 50.99615 60.40428 5.31015 1.000 70.25301 134 ILE A CA 1
ATOM 1041 C C . ILE A 1 134 ? 50.11365 59.26272 4.82193 1.000 66.91004 134 ILE A C 1
ATOM 1042 O O . ILE A 1 134 ? 48.91445 59.21469 5.11818 1.000 73.70637 134 ILE A O 1
ATOM 1047 N N . ALA A 1 135 ? 50.69894 58.30752 4.09381 1.000 75.86381 135 ALA A N 1
ATOM 1048 C CA . ALA A 1 135 ? 49.92732 57.17379 3.59506 1.000 68.65895 135 ALA A CA 1
ATOM 1049 C C . ALA A 1 135 ? 49.41518 56.29062 4.72611 1.000 73.14970 135 ALA A C 1
ATOM 1050 O O . ALA A 1 135 ? 48.37353 55.64277 4.57856 1.000 78.11946 135 ALA A O 1
ATOM 1052 N N . LYS A 1 136 ? 50.12101 56.25048 5.85731 1.000 71.36768 136 LYS A N 1
ATOM 1053 C CA . LYS A 1 136 ? 49.67884 55.45957 7.00012 1.000 68.55137 136 LYS A CA 1
ATOM 1054 C C . LYS A 1 136 ? 48.54768 56.11522 7.78152 1.000 70.02808 136 LYS A C 1
ATOM 1055 O O . LYS A 1 136 ? 47.90061 55.43307 8.58054 1.000 67.55307 136 LYS A O 1
ATOM 1061 N N . VAL A 1 137 ? 48.28939 57.40744 7.57523 1.000 67.86133 137 VAL A N 1
ATOM 1062 C CA . VAL A 1 137 ? 47.22162 58.08100 8.30374 1.000 67.74988 137 VAL A CA 1
ATOM 1063 C C . VAL A 1 137 ? 45.87568 57.58286 7.79728 1.000 68.06640 137 VAL A C 1
ATOM 1064 O O . VAL A 1 137 ? 45.62526 57.53834 6.58610 1.000 71.46527 137 VAL A O 1
ATOM 1068 N N . PHE A 1 138 ? 45.00175 57.19830 8.72031 1.000 63.77837 138 PHE A N 1
ATOM 1069 C CA . PHE A 1 138 ? 43.69040 56.69701 8.33609 1.000 70.27143 138 PHE A CA 1
ATOM 1070 C C . PHE A 1 138 ? 42.74850 57.85712 8.01655 1.000 71.06564 138 PHE A C 1
ATOM 1071 O O . PHE A 1 138 ? 42.57051 58.76982 8.82792 1.000 66.58178 138 PHE A O 1
ATOM 1079 N N . ARG A 1 139 ? 42.14511 57.81585 6.83075 1.000 70.08756 139 ARG A N 1
ATOM 1080 C CA . ARG A 1 139 ? 41.22268 58.84162 6.37486 1.000 71.18537 139 ARG A CA 1
ATOM 1081 C C . ARG A 1 139 ? 39.93721 58.19677 5.87477 1.000 70.83677 139 ARG A C 1
ATOM 1082 O O . ARG A 1 139 ? 39.98483 57.19959 5.14582 1.000 73.10757 139 ARG A O 1
ATOM 1090 N N . PRO A 1 140 ? 38.77451 58.74060 6.24387 1.000 72.42949 140 PRO A N 1
ATOM 1091 C CA . PRO A 1 140 ? 37.51631 58.08145 5.84749 1.000 74.59496 140 PRO A CA 1
ATOM 1092 C C . PRO A 1 140 ? 37.19312 58.21179 4.36571 1.000 85.06975 140 PRO A C 1
ATOM 1093 O O . PRO A 1 140 ? 36.63569 57.27549 3.77393 1.000 76.98032 140 PRO A O 1
ATOM 1097 N N . ARG A 1 141 ? 37.51807 59.34130 3.75004 1.000 79.34696 141 ARG A N 1
ATOM 1098 C CA . ARG A 1 141 ? 37.17449 59.63143 2.36770 1.000 80.12088 141 ARG A CA 1
ATOM 1099 C C . ARG A 1 141 ? 38.40716 60.13190 1.63294 1.000 80.41053 141 ARG A C 1
ATOM 1100 O O . ARG A 1 141 ? 39.33293 60.66823 2.25283 1.000 77.30037 141 ARG A O 1
ATOM 1108 N N . PRO A 1 142 ? 38.44993 59.97683 0.29372 1.000 79.69350 142 PRO A N 1
ATOM 1109 C CA . PRO A 1 142 ? 39.59529 60.48952 -0.47702 1.000 77.09337 142 PRO A CA 1
ATOM 1110 C C . PRO A 1 142 ? 39.59154 62.00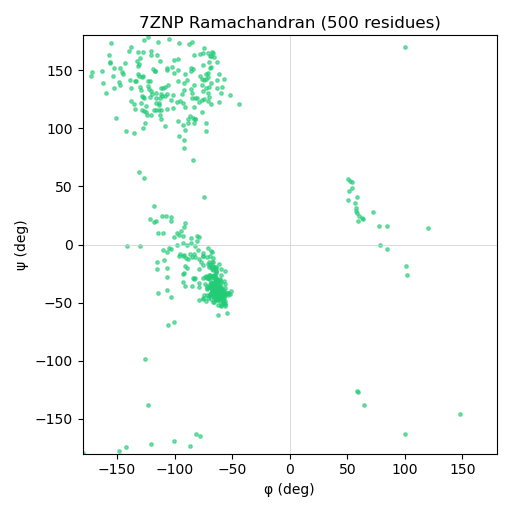679 -0.63035 1.000 76.32903 142 PRO A C 1
ATOM 1111 O O . PRO A 1 142 ? 39.90247 62.52736 -1.70443 1.000 77.51687 142 PRO A O 1
ATOM 1115 N N . THR A 1 143 ? 39.24202 62.72107 0.43124 1.000 73.54546 143 THR A N 1
ATOM 1116 C CA . THR A 1 143 ? 39.25873 64.17486 0.44875 1.000 67.69348 143 THR A CA 1
ATOM 1117 C C . THR A 1 143 ? 40.70219 64.67207 0.54441 1.000 67.28735 143 THR A C 1
ATOM 1118 O O . THR A 1 143 ? 41.62467 63.88057 0.75311 1.000 71.40821 143 THR A O 1
ATOM 1122 N N . PRO A 1 144 ? 40.94528 65.97713 0.35920 1.000 64.68234 144 PRO A N 1
ATOM 1123 C CA . PRO A 1 144 ? 42.32389 66.48158 0.45604 1.000 64.92902 144 PRO A CA 1
ATOM 1124 C C . PRO A 1 144 ? 42.95017 66.15811 1.80504 1.000 63.93036 144 PRO A C 1
ATOM 1125 O O . PRO A 1 144 ? 42.28836 66.19748 2.84327 1.000 65.40285 144 PRO A O 1
ATOM 1129 N N . PHE A 1 145 ? 44.24280 65.83015 1.78918 1.000 61.64574 145 PHE A N 1
ATOM 1130 C CA . PHE A 1 145 ? 44.90852 65.59795 3.06366 1.000 65.96015 145 PHE A CA 1
ATOM 1131 C C . PHE A 1 145 ? 45.26253 66.91736 3.73786 1.000 61.40861 145 PHE A C 1
ATOM 1132 O O . PHE A 1 145 ? 45.00054 67.10258 4.93043 1.000 65.38562 145 PHE A O 1
ATOM 1140 N N . PHE A 1 146 ? 45.86043 67.84167 2.99521 1.000 62.88176 146 PHE A N 1
ATOM 1141 C CA . PHE A 1 146 ? 46.06564 69.20341 3.46234 1.000 66.55238 146 PHE A CA 1
ATOM 1142 C C . PHE A 1 146 ? 45.32134 70.15971 2.54669 1.000 65.03685 146 PHE A C 1
ATOM 1143 O O . PHE A 1 146 ? 45.13206 69.88812 1.35757 1.000 67.01663 146 PHE A O 1
ATOM 1151 N N . SER A 1 147 ? 44.91037 71.28781 3.10645 1.000 62.77786 147 SER A N 1
ATOM 1152 C CA . SER A 1 147 ? 44.35585 72.38614 2.33049 1.000 61.09130 147 SER A CA 1
ATOM 1153 C C . SER A 1 147 ? 45.29587 73.57307 2.48051 1.000 68.05971 147 SER A C 1
ATOM 1154 O O . SER A 1 147 ? 45.55795 74.02079 3.60297 1.000 67.99222 147 SER A O 1
ATOM 1157 N N . ASP A 1 148 ? 45.81568 74.06114 1.35264 1.000 67.82836 148 ASP A N 1
ATOM 1158 C CA . ASP A 1 148 ? 46.83428 75.11400 1.32209 1.000 69.91634 148 ASP A CA 1
ATOM 1159 C C . ASP A 1 148 ? 46.16214 76.47699 1.24138 1.000 65.25693 148 ASP A C 1
ATOM 1160 O O . ASP A 1 148 ? 45.78000 76.93082 0.16091 1.000 64.84685 148 ASP A O 1
ATOM 1165 N N . TYR A 1 149 ? 46.03867 77.14362 2.37969 1.000 66.07914 149 TYR A N 1
ATOM 1166 C CA . TYR A 1 149 ? 45.45317 78.47117 2.43666 1.000 66.71686 149 TYR A CA 1
ATOM 1167 C C . TYR A 1 149 ? 46.54753 79.52936 2.43490 1.000 73.11401 149 TYR A C 1
ATOM 1168 O O . TYR A 1 149 ? 47.59478 79.36080 3.06783 1.000 66.01578 149 TYR A O 1
ATOM 1177 N N . GLU A 1 150 ? 46.29776 80.62036 1.71894 1.000 69.79470 150 GLU A N 1
ATOM 1178 C CA . GLU A 1 150 ? 47.12269 81.81228 1.84199 1.000 69.06381 150 GLU A CA 1
ATOM 1179 C C . GLU A 1 150 ? 46.75448 82.51954 3.13954 1.000 69.59603 150 GLU A C 1
ATOM 1180 O O . GLU A 1 150 ? 45.58173 82.83693 3.36363 1.000 69.92059 150 GLU A O 1
ATOM 1186 N N . VAL A 1 151 ? 47.74222 82.74769 4.00118 1.000 73.88067 151 VAL A N 1
ATOM 1187 C CA . VAL A 1 151 ? 47.51632 83.41623 5.27522 1.000 74.16104 151 VAL A CA 1
ATOM 1188 C C . VAL A 1 151 ? 48.25976 84.74537 5.28513 1.000 76.57142 151 VAL A C 1
ATOM 1189 O O . VAL A 1 151 ? 49.15973 84.99745 4.47796 1.000 78.96457 151 VAL A O 1
ATOM 1193 N N . GLY A 1 152 ? 47.87005 85.60510 6.22288 1.000 78.37089 152 GLY A N 1
ATOM 1194 C CA . GLY A 1 152 ? 48.45736 86.92740 6.31619 1.000 76.89770 152 GLY A CA 1
ATOM 1195 C C . GLY A 1 152 ? 48.02018 87.86968 5.22022 1.000 83.12335 152 GLY A C 1
ATOM 1196 O O . GLY A 1 152 ? 48.76802 88.78981 4.86898 1.000 87.02024 152 GLY A O 1
ATOM 1197 N N . ILE A 1 153 ? 46.81632 87.66954 4.67255 1.000 81.18611 153 ILE A N 1
ATOM 1198 C CA . ILE A 1 153 ? 46.36594 88.45258 3.52633 1.000 83.18305 153 ILE A CA 1
ATOM 1199 C C . ILE A 1 153 ? 46.16290 89.92259 3.87321 1.000 81.89516 153 ILE A C 1
ATOM 1200 O O . ILE A 1 153 ? 46.11560 90.76564 2.96791 1.000 82.22443 153 ILE A O 1
ATOM 1205 N N . GLU A 1 154 ? 46.04422 90.25646 5.16049 1.000 83.22799 154 GLU A N 1
ATOM 1206 C CA . GLU A 1 154 ? 45.91883 91.63815 5.60548 1.000 80.70325 154 GLU A CA 1
ATOM 1207 C C . GLU A 1 154 ? 47.19076 92.14649 6.27873 1.000 88.08465 154 GLU A C 1
ATOM 1208 O O . GLU A 1 154 ? 47.13006 93.06918 7.09677 1.000 95.38211 154 GLU A O 1
ATOM 1214 N N . THR A 1 155 ? 48.34082 91.56000 5.95286 1.000 91.04440 155 THR A N 1
ATOM 1215 C CA . THR A 1 155 ? 49.64385 92.03756 6.39887 1.000 91.16475 155 THR A CA 1
ATOM 1216 C C . THR A 1 155 ? 50.53840 92.21935 5.17595 1.000 92.23873 155 THR A C 1
ATOM 1217 O O . THR A 1 155 ? 50.15064 91.91167 4.04486 1.000 95.39293 155 THR A O 1
ATOM 1221 N N . ASP A 1 156 ? 51.74701 92.73037 5.40092 1.000 97.92280 156 ASP A N 1
ATOM 1222 C CA . ASP A 1 156 ? 52.69717 92.91523 4.30918 1.000 104.77471 156 ASP A CA 1
ATOM 1223 C C . ASP A 1 156 ? 53.40372 91.62667 3.92082 1.000 101.28491 156 ASP A C 1
ATOM 1224 O O . ASP A 1 156 ? 54.17102 91.62351 2.95313 1.000 107.68575 156 ASP A O 1
ATOM 1229 N N . SER A 1 157 ? 53.17048 90.54392 4.64978 1.000 99.99910 157 SER A N 1
ATOM 1230 C CA . SER A 1 157 ? 53.75913 89.25044 4.35186 1.000 97.28275 157 SER A CA 1
ATOM 1231 C C . SER A 1 157 ? 52.64387 88.23546 4.17630 1.000 95.61369 157 SER A C 1
ATOM 1232 O O . SER A 1 157 ? 51.67745 88.22337 4.94466 1.000 99.04545 157 SER A O 1
ATOM 1235 N N . THR A 1 158 ? 52.77243 87.39768 3.15584 1.000 91.37965 158 THR A N 1
ATOM 1236 C CA . THR A 1 158 ? 51.84928 86.30043 2.93564 1.000 85.73146 158 THR A CA 1
ATOM 1237 C C . THR A 1 158 ? 52.61292 84.98594 2.96426 1.000 81.44392 158 THR A C 1
ATOM 1238 O O . THR A 1 158 ? 53.83855 84.94752 2.83803 1.000 84.72127 158 THR A O 1
ATOM 1242 N N . GLU A 1 159 ? 51.86464 83.90261 3.12450 1.000 81.03272 159 GLU A N 1
ATOM 1243 C CA . GLU A 1 159 ? 52.45167 82.57844 3.22255 1.000 79.79767 159 GLU A CA 1
ATOM 1244 C C . GLU A 1 159 ? 51.35513 81.56034 2.94959 1.000 74.19679 159 GLU A C 1
ATOM 1245 O O . GLU A 1 159 ? 50.21730 81.74161 3.38827 1.000 72.55913 159 GLU A O 1
ATOM 1251 N N . THR A 1 160 ? 51.68992 80.51207 2.20407 1.000 74.52718 160 THR A N 1
ATOM 1252 C CA . THR A 1 160 ? 50.76602 79.41146 1.96057 1.000 74.01505 160 THR A CA 1
ATOM 1253 C C . THR A 1 160 ? 51.10060 78.28655 2.93025 1.000 75.43619 160 THR A C 1
ATOM 1254 O O . THR A 1 160 ? 52.23947 77.80878 2.96929 1.000 75.75975 160 THR A O 1
ATOM 1258 N N . VAL A 1 161 ? 50.11255 77.88043 3.72026 1.000 69.89268 161 VAL A N 1
ATOM 1259 C CA . VAL A 1 161 ? 50.29430 76.94276 4.81511 1.000 70.21764 161 VAL A CA 1
ATOM 1260 C C . VAL A 1 161 ? 49.42622 75.72179 4.53141 1.000 70.08527 161 VAL A C 1
ATOM 1261 O O . VAL A 1 161 ? 48.23815 75.88248 4.24081 1.000 71.00364 161 VAL A O 1
ATOM 1265 N N . PRO A 1 162 ? 49.95802 74.51127 4.59985 1.000 68.82380 162 PRO A N 1
ATOM 1266 C CA . PRO A 1 162 ? 49.11893 73.31466 4.48738 1.000 66.18210 162 PRO A CA 1
ATOM 1267 C C . PRO A 1 162 ? 48.48298 72.98618 5.83076 1.000 68.84767 162 PRO A C 1
ATOM 1268 O O . PRO A 1 162 ? 49.16199 72.53452 6.75955 1.000 71.38696 162 PRO A O 1
ATOM 1272 N N . PHE A 1 163 ? 47.17956 73.22432 5.94125 1.000 65.18631 163 PHE A N 1
ATOM 1273 C CA . PHE A 1 163 ? 46.44440 72.88165 7.15076 1.000 65.36247 163 PHE A CA 1
ATOM 1274 C C . PHE A 1 163 ? 45.90738 71.46047 7.05442 1.000 62.00681 163 PHE A C 1
ATOM 1275 O O . PHE A 1 163 ? 45.47334 71.01504 5.98897 1.000 66.70647 163 PHE A O 1
ATOM 1283 N N . TRP A 1 164 ? 45.94405 70.75614 8.17882 1.000 64.88842 164 TRP A N 1
ATOM 1284 C CA . TRP A 1 164 ? 45.39588 69.40870 8.27187 1.000 63.25986 164 TRP A CA 1
ATOM 1285 C C . TRP A 1 164 ? 43.87056 69.46023 8.21024 1.000 61.18777 164 TRP A C 1
ATOM 1286 O O . TRP A 1 164 ? 43.23595 70.14880 9.01497 1.000 58.04582 164 TRP A O 1
ATOM 1297 N N . THR A 1 165 ? 43.27732 68.74118 7.25504 1.000 62.33678 165 THR A N 1
ATOM 1298 C CA . THR A 1 165 ? 41.82610 68.74775 7.04808 1.000 62.14127 165 THR A CA 1
ATOM 1299 C C . THR A 1 165 ? 41.35416 67.30982 6.85054 1.000 59.97674 165 THR A C 1
ATOM 1300 O O . THR A 1 165 ? 41.39062 66.78412 5.73480 1.000 66.45807 165 THR A O 1
ATOM 1304 N N . THR A 1 166 ? 40.88776 66.68367 7.93145 1.000 64.08759 166 THR A N 1
ATOM 1305 C CA . THR A 1 166 ? 40.50607 65.27709 7.87006 1.000 58.03698 166 THR A CA 1
ATOM 1306 C C . THR A 1 166 ? 39.25965 65.07205 7.01334 1.000 61.99520 166 THR A C 1
ATOM 1307 O O . THR A 1 166 ? 39.16069 64.08664 6.27686 1.000 62.23556 166 THR A O 1
ATOM 1311 N N . PHE A 1 167 ? 38.30234 65.99537 7.07543 1.000 62.81256 167 PHE A N 1
ATOM 1312 C CA . PHE A 1 167 ? 36.97507 65.76413 6.51407 1.000 61.11684 167 PHE A CA 1
ATOM 1313 C C . PHE A 1 167 ? 36.75388 66.53728 5.21989 1.000 70.07463 167 PHE A C 1
ATOM 1314 O O . PHE A 1 167 ? 36.65559 65.92850 4.15447 1.000 84.30464 167 PHE A O 1
ATOM 1322 N N . THR A 1 168 ? 36.66194 67.85729 5.27364 1.000 66.79298 168 THR A N 1
ATOM 1323 C CA . THR A 1 168 ? 36.57865 68.66388 4.06777 1.000 67.65361 168 THR A CA 1
ATOM 1324 C C . THR A 1 168 ? 37.58277 69.79828 4.18102 1.000 69.91329 168 THR A C 1
ATOM 1325 O O . THR A 1 168 ? 38.11022 70.08119 5.25913 1.000 70.67068 168 THR A O 1
ATOM 1329 N N . SER A 1 169 ? 37.84638 70.45235 3.05163 1.000 70.35014 169 SER A N 1
ATOM 1330 C CA . SER A 1 169 ? 38.73202 71.60354 3.10185 1.000 74.10963 169 SER A CA 1
ATOM 1331 C C . SER A 1 169 ? 38.13258 72.76088 3.88707 1.000 72.69353 169 SER A C 1
ATOM 1332 O O . SER A 1 169 ? 38.86091 73.70771 4.19901 1.000 72.21689 169 SER A O 1
ATOM 1335 N N . ASN A 1 170 ? 36.83905 72.70702 4.21352 1.000 70.71112 170 ASN A N 1
ATOM 1336 C CA . ASN A 1 170 ? 36.18024 73.72693 5.01784 1.000 65.31391 170 ASN A CA 1
ATOM 1337 C C . ASN A 1 170 ? 36.09934 73.35220 6.49205 1.000 67.34754 170 ASN A C 1
ATOM 1338 O O . ASN A 1 170 ? 35.41433 74.03393 7.25795 1.000 67.87454 170 ASN A O 1
ATOM 1343 N N . GLN A 1 171 ? 36.76176 72.27575 6.90443 1.000 63.80975 171 GLN A N 1
ATOM 1344 C CA . GLN A 1 171 ? 36.88736 71.92346 8.31228 1.000 60.10452 171 GLN A CA 1
ATOM 1345 C C . GLN A 1 171 ? 38.37614 71.81253 8.61236 1.000 63.02714 171 GLN A C 1
ATOM 1346 O O . GLN A 1 171 ? 39.05269 70.90889 8.10652 1.000 66.41625 171 GLN A O 1
ATOM 1352 N N . ILE A 1 172 ? 38.88478 72.73951 9.41520 1.000 60.93580 172 ILE A N 1
ATOM 1353 C CA . ILE A 1 172 ? 40.29797 72.78184 9.76840 1.000 59.29645 172 ILE A CA 1
ATOM 1354 C C . ILE A 1 172 ? 40.48411 72.00590 11.06615 1.000 60.91469 172 ILE A C 1
ATOM 1355 O O . ILE A 1 172 ? 39.86479 72.33086 12.08423 1.000 63.62842 172 ILE A O 1
ATOM 1360 N N . ASP A 1 173 ? 41.33030 70.97649 11.03405 1.000 60.33873 173 ASP A N 1
ATOM 1361 C CA . ASP A 1 173 ? 41.65493 70.24911 12.25480 1.000 60.86109 173 ASP A CA 1
ATOM 1362 C C . ASP A 1 173 ? 42.35156 71.18100 13.23508 1.000 60.99060 173 ASP A C 1
ATOM 1363 O O . ASP A 1 173 ? 43.24381 71.94625 12.85618 1.000 62.38014 173 ASP A O 1
ATOM 1368 N N . ILE A 1 174 ? 41.93555 71.12861 14.49404 1.000 60.65105 174 ILE A N 1
ATOM 1369 C CA . ILE A 1 174 ? 42.53239 71.95368 15.52556 1.000 63.29391 174 ILE A CA 1
ATOM 1370 C C . ILE A 1 174 ? 43.57758 71.13351 16.26736 1.000 63.02796 174 ILE A C 1
ATOM 1371 O O . ILE A 1 174 ? 43.58095 69.89874 16.24470 1.000 63.15744 174 ILE A O 1
ATOM 1376 N N . ASP A 1 175 ? 44.48526 71.83677 16.93429 1.000 61.13778 175 ASP A N 1
ATOM 1377 C CA . ASP A 1 175 ? 45.51039 71.21548 17.76901 1.000 64.27076 175 ASP A CA 1
ATOM 1378 C C . ASP A 1 175 ? 44.95212 71.12314 19.18453 1.000 64.44929 175 ASP A C 1
ATOM 1379 O O . ASP A 1 175 ? 45.11370 72.03348 20.00018 1.000 66.85134 175 ASP A O 1
ATOM 1384 N N . VAL A 1 176 ? 44.28818 70.00221 19.48572 1.000 59.28905 176 VAL A N 1
ATOM 1385 C CA . VAL A 1 176 ? 43.67383 69.82853 20.79752 1.000 63.20582 176 VAL A CA 1
ATOM 1386 C C . VAL A 1 176 ? 44.70000 69.71161 21.90989 1.000 67.14812 176 VAL A C 1
ATOM 1387 O O . VAL A 1 176 ? 44.32494 69.69736 23.08659 1.000 65.86198 176 VAL A O 1
ATOM 1391 N N . GLU A 1 177 ? 45.98553 69.63918 21.57087 1.000 67.81647 177 GLU A N 1
ATOM 1392 C CA . GLU A 1 177 ? 47.04471 69.62974 22.56830 1.000 70.48109 177 GLU A CA 1
ATOM 1393 C C . GLU A 1 177 ? 47.58501 71.02020 22.86953 1.000 70.45630 177 GLU A C 1
ATOM 1394 O O . GLU A 1 177 ? 48.35330 71.17426 23.82277 1.000 71.14013 177 GLU A O 1
ATOM 1400 N N . SER A 1 178 ? 47.20752 72.02920 22.09102 1.000 70.90790 178 SER A N 1
ATOM 1401 C CA . SER A 1 178 ? 47.60287 73.38929 22.41098 1.000 70.92916 178 SER A CA 1
ATOM 1402 C C . SER A 1 178 ? 46.73622 73.93407 23.54035 1.000 72.91170 178 SER A C 1
ATOM 1403 O O . SER A 1 178 ? 45.67975 73.38973 23.86570 1.000 69.70956 178 SER A O 1
ATOM 1406 N N . GLU A 1 179 ? 47.20083 75.02749 24.14452 1.000 75.08810 179 GLU A N 1
ATOM 1407 C CA . GLU A 1 179 ? 46.40282 75.68421 25.17284 1.000 72.27338 179 GLU A CA 1
ATOM 1408 C C . GLU A 1 179 ? 45.12872 76.27965 24.58319 1.000 71.71907 179 GLU A C 1
ATOM 1409 O O . GLU A 1 179 ? 44.06355 76.21916 25.20815 1.000 73.21425 179 GLU A O 1
ATOM 1415 N N . LEU A 1 180 ? 45.21485 76.85480 23.37947 1.000 72.03677 180 LEU A N 1
ATOM 1416 C CA . LEU A 1 180 ? 44.02603 77.41330 22.74237 1.000 68.16642 180 LEU A CA 1
ATOM 1417 C C . LEU A 1 180 ? 43.00232 76.32985 22.43135 1.000 69.40117 180 LEU A C 1
ATOM 1418 O O . LEU A 1 180 ? 41.79347 76.54991 22.57692 1.000 66.22730 180 LEU A O 1
ATOM 1423 N N . GLY A 1 181 ? 43.46856 75.15578 21.99401 1.000 65.78106 181 GLY A N 1
ATOM 1424 C CA . GLY A 1 181 ? 42.55499 74.05512 21.72224 1.000 66.29603 181 GLY A CA 1
ATOM 1425 C C . GLY A 1 181 ? 41.79533 73.60197 22.95510 1.000 64.95509 181 GLY A C 1
ATOM 1426 O O . GLY A 1 181 ? 40.59304 73.33169 22.89114 1.000 61.95519 181 GLY A O 1
ATOM 1427 N N . LYS A 1 182 ? 42.48431 73.51203 24.09521 1.000 64.65510 182 LYS A N 1
ATOM 1428 C CA . LYS A 1 182 ? 41.80311 73.16052 25.33698 1.000 65.39658 182 LYS A CA 1
ATOM 1429 C C . LYS A 1 182 ? 40.86163 74.27314 25.78092 1.000 71.23399 182 LYS A C 1
ATOM 1430 O O . LYS A 1 182 ? 39.78263 73.99874 26.31899 1.000 67.67277 182 LYS A O 1
ATOM 1436 N N . GLU A 1 183 ? 41.24448 75.53373 25.55608 1.000 64.61996 183 GLU A N 1
ATOM 1437 C CA . GLU A 1 183 ? 40.35098 76.64188 25.87812 1.000 65.63995 183 GLU A CA 1
ATOM 1438 C C . GLU A 1 183 ? 39.09491 76.59723 25.01997 1.000 66.29045 183 GLU A C 1
ATOM 1439 O O . GLU A 1 183 ? 37.97727 76.73212 25.53134 1.000 67.48538 183 GLU A O 1
ATOM 1445 N N . TYR A 1 184 ? 39.26325 76.40426 23.70747 1.000 64.90282 184 TYR A N 1
ATOM 1446 C CA . TYR A 1 184 ? 38.11858 76.32062 22.80366 1.000 63.11430 184 TYR A CA 1
ATOM 1447 C C . TYR A 1 184 ? 37.15315 75.21973 23.22984 1.000 66.47002 184 TYR A C 1
ATOM 1448 O O . TYR A 1 184 ? 35.94534 75.45490 23.36212 1.000 63.87534 184 TYR A O 1
ATOM 1457 N N . LEU A 1 185 ? 37.67030 74.00521 23.44684 1.000 62.08101 185 LEU A N 1
ATOM 1458 C CA . LEU A 1 185 ? 36.81326 72.90269 23.87674 1.000 65.78534 185 LEU A CA 1
ATOM 1459 C C . LEU A 1 185 ? 36.19439 73.17190 25.24512 1.000 64.00476 185 LEU A C 1
ATOM 1460 O O . LEU A 1 185 ? 35.01777 72.86195 25.46995 1.000 62.26392 185 LEU A O 1
ATOM 1465 N N . SER A 1 186 ? 36.96732 73.75276 26.17050 1.000 62.07924 186 SER A N 1
ATOM 1466 C CA . SER A 1 186 ? 36.43954 74.04988 27.49962 1.000 63.14641 186 SER A CA 1
ATOM 1467 C C . SER A 1 186 ? 35.32776 75.08985 27.44638 1.000 61.25488 186 SER A C 1
ATOM 1468 O O . SER A 1 186 ? 34.38040 75.03456 28.23922 1.000 62.38361 186 SER A O 1
ATOM 1471 N N . SER A 1 187 ? 35.43640 76.05886 26.53590 1.000 59.92637 187 SER A N 1
ATOM 1472 C CA . SER A 1 187 ? 34.42199 77.10286 26.44606 1.000 64.17330 187 SER A CA 1
ATOM 1473 C C . SER A 1 187 ? 33.06988 76.52538 26.04093 1.000 63.30281 187 SER A C 1
ATOM 1474 O O . SER A 1 187 ? 32.02823 76.97636 26.52586 1.000 63.60723 187 SER A O 1
ATOM 1477 N N . ILE A 1 188 ? 33.06131 75.53145 25.14946 1.000 61.98903 188 ILE A N 1
ATOM 1478 C CA . ILE A 1 188 ? 31.79915 74.89871 24.77825 1.000 61.23780 188 ILE A CA 1
ATOM 1479 C C . ILE A 1 188 ? 31.26072 74.06928 25.93660 1.000 59.97090 188 ILE A C 1
ATOM 1480 O O . ILE A 1 188 ? 30.06561 74.12287 26.25151 1.000 62.19371 188 ILE A O 1
ATOM 1485 N N . LEU A 1 189 ? 32.12846 73.29402 26.59328 1.000 56.89920 189 LEU A N 1
ATOM 1486 C CA . LEU A 1 189 ? 31.71483 72.58203 27.80164 1.000 58.13647 189 LEU A CA 1
ATOM 1487 C C . LEU A 1 189 ? 31.16033 73.53732 28.84517 1.000 62.84559 189 LEU A C 1
ATOM 1488 O O . LEU A 1 189 ? 30.24865 73.17619 29.59801 1.000 60.82939 189 LEU A O 1
ATOM 1493 N N . GLN A 1 190 ? 31.70029 74.75727 28.90268 1.000 64.28120 190 GLN A N 1
ATOM 1494 C CA . GLN A 1 190 ? 31.20869 75.75489 29.84528 1.000 65.95052 190 GLN A CA 1
ATOM 1495 C C . GLN A 1 190 ? 29.75037 76.09938 29.56739 1.000 64.24948 190 GLN A C 1
ATOM 1496 O O . GLN A 1 190 ? 28.91005 76.06134 30.47360 1.000 68.57425 190 GLN A O 1
ATOM 1502 N N . SER A 1 191 ? 29.43142 76.44445 28.31542 1.000 60.82000 191 SER A N 1
ATOM 1503 C CA . SER A 1 191 ? 28.03717 76.67296 27.94432 1.000 57.58507 191 SER A CA 1
ATOM 1504 C C . SER A 1 191 ? 27.16813 75.46584 28.28148 1.000 61.14510 191 SER A C 1
ATOM 1505 O O . SER A 1 191 ? 26.04709 75.62645 28.77860 1.000 58.83084 191 SER A O 1
ATOM 1508 N N . PHE A 1 192 ? 27.67428 74.25105 28.02160 1.000 61.02579 192 PHE A N 1
ATOM 1509 C CA . PHE A 1 192 ? 26.94423 73.01904 28.32415 1.000 60.01052 192 PHE A CA 1
ATOM 1510 C C . PHE A 1 192 ? 26.50750 72.96340 29.78473 1.000 62.78630 192 PHE A C 1
ATOM 1511 O O . PHE A 1 192 ? 25.31448 72.85094 30.08584 1.000 62.56237 192 PHE A O 1
ATOM 1519 N N . THR A 1 193 ? 27.46891 73.02155 30.71385 1.000 65.10322 193 THR A N 1
ATOM 1520 C CA . THR A 1 193 ? 27.11927 72.82396 32.11872 1.000 65.17576 193 THR A CA 1
ATOM 1521 C C . THR A 1 193 ? 26.26055 73.96471 32.65423 1.000 59.94266 193 THR A C 1
ATOM 1522 O O . THR A 1 193 ? 25.46142 73.75526 33.57356 1.000 67.15265 193 THR A O 1
ATOM 1526 N N . GLU A 1 194 ? 26.39994 75.16468 32.09443 1.000 60.40938 194 GLU A N 1
ATOM 1527 C CA . GLU A 1 194 ? 25.53244 76.27932 32.45152 1.000 60.68647 194 GLU A CA 1
ATOM 1528 C C . GLU A 1 194 ? 24.14218 76.16302 31.84223 1.000 65.02335 194 GLU A C 1
ATOM 1529 O O . GLU A 1 194 ? 23.25975 76.94461 32.20896 1.000 58.54481 194 GLU A O 1
ATOM 1535 N N . SER A 1 195 ? 23.93123 75.21593 30.92249 1.000 63.61131 195 SER A N 1
ATOM 1536 C CA . SER A 1 195 ? 22.67174 75.06801 30.20166 1.000 61.03055 195 SER A CA 1
ATOM 1537 C C . SER A 1 195 ? 21.97797 73.74720 30.51029 1.000 64.69521 195 SER A C 1
ATOM 1538 O O . SER A 1 195 ? 21.13615 73.30066 29.72522 1.000 60.74913 195 SER A O 1
ATOM 1541 N N . ASN A 1 196 ? 22.32164 73.11173 31.63165 1.000 64.09300 196 ASN A N 1
ATOM 1542 C CA . ASN A 1 196 ? 21.69928 71.85592 32.05556 1.000 63.12144 196 ASN A CA 1
ATOM 1543 C C . ASN A 1 196 ? 21.86399 70.76170 31.00339 1.000 63.90651 196 ASN A C 1
ATOM 1544 O O . ASN A 1 196 ? 20.94325 69.98421 30.73307 1.000 63.32636 196 ASN A O 1
ATOM 1549 N N . VAL A 1 197 ? 23.05114 70.69589 30.40962 1.000 62.19454 197 VAL A N 1
ATOM 1550 C CA . VAL A 1 197 ? 23.43067 69.58260 29.54840 1.000 59.81185 197 VAL A CA 1
ATOM 1551 C C . VAL A 1 197 ? 24.16880 68.55983 30.40036 1.000 59.59756 197 VAL A C 1
ATOM 1552 O O . VAL A 1 197 ? 25.09864 68.90903 31.13476 1.000 65.16979 197 VAL A O 1
ATOM 1556 N N . ASP A 1 198 ? 23.75003 67.29613 30.31183 1.000 60.97971 198 ASP A N 1
ATOM 1557 C CA . ASP A 1 198 ? 24.26847 66.23528 31.16968 1.000 62.45590 198 ASP A CA 1
ATOM 1558 C C . ASP A 1 198 ? 25.20437 65.27654 30.46958 1.000 57.90840 198 ASP A C 1
ATOM 1559 O O . ASP A 1 198 ? 26.08030 64.70420 31.12242 1.000 56.54484 198 ASP A O 1
ATOM 1564 N N . LEU A 1 199 ? 25.03833 65.09182 29.16556 1.000 58.22646 199 LEU A N 1
ATOM 1565 C CA . LEU A 1 199 ? 25.74251 64.06834 28.40968 1.000 58.13951 199 LEU A CA 1
ATOM 1566 C C . LEU A 1 199 ? 26.37296 64.70981 27.19032 1.000 57.58576 199 LEU A C 1
ATOM 1567 O O . LEU A 1 199 ? 25.71508 65.47482 26.47872 1.000 54.39598 199 LEU A O 1
ATOM 1572 N N . ILE A 1 200 ? 27.64100 64.40055 26.95184 1.000 57.23615 200 ILE A N 1
ATOM 1573 C CA . ILE A 1 200 ? 28.37870 64.94987 25.82381 1.000 60.11441 200 ILE A CA 1
ATOM 1574 C C . ILE A 1 200 ? 28.69129 63.80853 24.87140 1.000 57.28563 200 ILE A C 1
ATOM 1575 O O . ILE A 1 200 ? 29.44723 62.89261 25.21666 1.000 58.24552 200 ILE A O 1
ATOM 1580 N N . ARG A 1 201 ? 28.12730 63.86941 23.67226 1.000 55.51460 201 ARG A N 1
ATOM 1581 C CA . ARG A 1 201 ? 28.49488 62.95189 22.60171 1.000 55.66901 201 ARG A CA 1
ATOM 1582 C C . ARG A 1 201 ? 29.69939 63.54049 21.87150 1.000 57.66728 201 ARG A C 1
ATOM 1583 O O . ARG A 1 201 ? 29.58222 64.56419 21.18866 1.000 50.94146 201 ARG A O 1
ATOM 1591 N N . LEU A 1 202 ? 30.85901 62.90286 22.03267 1.000 56.78751 202 LEU A N 1
ATOM 1592 C CA . LEU A 1 202 ? 32.08685 63.35852 21.39762 1.000 55.36235 202 LEU A CA 1
ATOM 1593 C C . LEU A 1 202 ? 32.13603 62.86436 19.96011 1.000 59.82639 202 LEU A C 1
ATOM 1594 O O . LEU A 1 202 ? 32.00964 61.66294 19.70507 1.000 60.99151 202 LEU A O 1
ATOM 1599 N N . ASP A 1 203 ? 32.33006 63.78578 19.02373 1.000 56.33746 203 ASP A N 1
ATOM 1600 C CA . ASP A 1 203 ? 32.32425 63.47235 17.60131 1.000 55.40079 203 ASP A CA 1
ATOM 1601 C C . ASP A 1 203 ? 33.72883 63.59730 17.03401 1.000 57.01775 203 ASP A C 1
ATOM 1602 O O . ASP A 1 203 ? 34.42662 64.57702 17.30924 1.000 56.53181 203 ASP A O 1
ATOM 1607 N N . ALA A 1 204 ? 34.13209 62.60563 16.23969 1.000 56.41458 204 ALA A N 1
ATOM 1608 C CA . ALA A 1 204 ? 35.42959 62.58261 15.56888 1.000 57.14548 204 ALA A CA 1
ATOM 1609 C C . ALA A 1 204 ? 36.58926 62.61352 16.55366 1.000 59.89997 204 ALA A C 1
ATOM 1610 O O . ALA A 1 204 ? 37.69804 63.02945 16.20135 1.000 57.06485 204 ALA A O 1
ATOM 1612 N N . ALA A 1 205 ? 36.36252 62.16987 17.78974 1.000 56.82712 205 ALA A N 1
ATOM 1613 C CA . ALA A 1 205 ? 37.44328 62.19132 18.76822 1.000 59.86021 205 ALA A CA 1
ATOM 1614 C C . ALA A 1 205 ? 38.55826 61.22389 18.39017 1.000 60.96281 205 ALA A C 1
ATOM 1615 O O . ALA A 1 205 ? 39.72092 61.45705 18.73672 1.000 63.99577 205 ALA A O 1
ATOM 1617 N N . GLY A 1 206 ? 38.23241 60.15508 17.65994 1.000 58.94966 206 GLY A N 1
ATOM 1618 C CA . GLY A 1 206 ? 39.23449 59.18075 17.25880 1.000 62.02397 206 GLY A CA 1
ATOM 1619 C C . GLY A 1 206 ? 40.35351 59.75212 16.41453 1.000 64.75459 206 GLY A C 1
ATOM 1620 O O . GLY A 1 206 ? 41.43914 59.16023 16.35512 1.000 62.80361 206 GLY A O 1
ATOM 1621 N N . TYR A 1 207 ? 40.11841 60.89533 15.76932 1.000 62.26607 207 TYR A N 1
ATOM 1622 C CA . TYR A 1 207 ? 41.10251 61.53711 14.91264 1.000 59.25359 207 TYR A CA 1
ATOM 1623 C C . TYR A 1 207 ? 41.91259 62.61143 15.61528 1.000 58.56767 207 TYR A C 1
ATOM 1624 O O . TYR A 1 207 ? 42.86237 63.12298 15.01984 1.000 59.48394 207 TYR A O 1
ATOM 1633 N N . ALA A 1 208 ? 41.55905 62.97482 16.85105 1.000 63.70653 208 ALA A N 1
ATOM 1634 C CA . ALA A 1 208 ? 41.96354 64.27109 17.39191 1.000 59.25130 208 ALA A CA 1
ATOM 1635 C C . ALA A 1 208 ? 43.45610 64.37866 17.67277 1.000 61.67931 208 ALA A C 1
ATOM 1636 O O . ALA A 1 208 ? 43.96082 65.49974 17.80688 1.000 63.52353 208 ALA A O 1
ATOM 1638 N N . ILE A 1 209 ? 44.17098 63.25973 17.76698 1.000 63.57399 209 ILE A N 1
ATOM 1639 C CA . ILE A 1 209 ? 45.58370 63.25181 18.13561 1.000 67.55427 209 ILE A CA 1
ATOM 1640 C C . ILE A 1 209 ? 46.39487 62.71145 16.96935 1.000 63.07130 209 ILE A C 1
ATOM 1641 O O . ILE A 1 209 ? 46.13146 61.60554 16.48453 1.000 66.41313 209 ILE A O 1
ATOM 1646 N N . LYS A 1 210 ? 47.39540 63.47824 16.54504 1.000 65.89879 210 LYS A N 1
ATOM 1647 C CA . LYS A 1 210 ? 48.22780 63.14859 15.39565 1.000 64.86013 210 LYS A CA 1
ATOM 1648 C C . LYS A 1 210 ? 49.64441 62.82956 15.85684 1.000 67.45743 210 LYS A C 1
ATOM 1649 O O . LYS A 1 210 ? 50.24859 63.60379 16.60814 1.000 66.28681 210 LYS A O 1
ATOM 1655 N N . ARG A 1 211 ? 50.16857 61.68923 15.40858 1.000 69.19190 211 ARG A N 1
ATOM 1656 C CA . ARG A 1 211 ? 51.54694 61.29069 15.67440 1.000 69.95055 211 ARG A CA 1
ATOM 1657 C C . ARG A 1 211 ? 52.16202 60.77496 14.38180 1.000 72.47760 211 ARG A C 1
ATOM 1658 O O . ARG A 1 211 ? 51.64933 59.82149 13.78458 1.000 66.42148 211 ARG A O 1
ATOM 1666 N N . ALA A 1 212 ? 53.25153 61.40931 13.95062 1.000 69.80581 212 ALA A N 1
ATOM 1667 C CA . ALA A 1 212 ? 53.92235 60.99915 12.72572 1.000 68.71466 212 ALA A CA 1
ATOM 1668 C C . ALA A 1 212 ? 54.38557 59.55283 12.83443 1.000 72.45174 212 ALA A C 1
ATOM 1669 O O . ALA A 1 212 ? 55.00900 59.16011 13.82432 1.000 75.31694 212 ALA A O 1
ATOM 1671 N N . GLY A 1 213 ? 54.06844 58.75794 11.81552 1.000 72.55659 213 GLY A N 1
ATOM 1672 C CA . GLY A 1 213 ? 54.40818 57.35728 11.78257 1.000 69.44806 213 GLY A CA 1
ATOM 1673 C C . GLY A 1 213 ? 53.27054 56.42235 12.13600 1.000 73.83346 213 GLY A C 1
ATOM 1674 O O . GLY A 1 213 ? 53.34489 55.23052 11.81347 1.000 79.74066 213 GLY A O 1
ATOM 1675 N N . SER A 1 214 ? 52.22605 56.92835 12.78596 1.000 70.74116 214 SER A N 1
ATOM 1676 C CA . SER A 1 214 ? 51.07168 56.13840 13.17895 1.000 65.03523 214 SER A CA 1
ATOM 1677 C C . SER A 1 214 ? 49.88673 56.45018 12.26597 1.000 71.33906 214 SER A C 1
ATOM 1678 O O . SER A 1 214 ? 49.94929 57.31757 11.38971 1.000 69.61902 214 SER A O 1
ATOM 1681 N N . ASN A 1 215 ? 48.78035 55.74077 12.48664 1.000 68.99267 215 ASN A N 1
ATOM 1682 C CA . ASN A 1 215 ? 47.58249 55.97551 11.69228 1.000 69.01157 215 ASN A CA 1
ATOM 1683 C C . ASN A 1 215 ? 46.72426 57.10835 12.24257 1.000 66.00846 215 ASN A C 1
ATOM 1684 O O . ASN A 1 215 ? 45.66806 57.39213 11.66925 1.000 64.59831 215 ASN A O 1
ATOM 1689 N N . CYS A 1 216 ? 47.15718 57.75070 13.33306 1.000 64.37715 216 CYS A N 1
ATOM 1690 C CA . CYS A 1 216 ? 46.48399 58.91420 13.91705 1.000 64.57957 216 CYS A CA 1
ATOM 1691 C C . CYS A 1 216 ? 45.03025 58.62402 14.28416 1.000 66.86867 216 CYS A C 1
ATOM 1692 O O . CYS A 1 216 ? 44.18935 59.52830 14.28317 1.000 64.70130 216 CYS A O 1
ATOM 1695 N N . PHE A 1 217 ? 44.71309 57.37219 14.61257 1.000 61.58202 217 PHE A N 1
ATOM 1696 C CA . PHE A 1 217 ? 43.34566 56.98537 14.93602 1.000 62.13913 217 PHE A CA 1
ATOM 1697 C C . PHE A 1 217 ? 43.33267 56.11821 16.18351 1.000 64.33317 217 PHE A C 1
ATOM 1698 O O . PHE A 1 217 ? 43.87738 55.00874 16.17612 1.000 66.65707 217 PHE A O 1
ATOM 1706 N N . MET A 1 218 ? 42.68666 56.61650 17.23838 1.000 64.84140 218 MET A N 1
ATOM 1707 C CA . MET A 1 218 ? 42.53896 55.89219 18.49963 1.000 64.86805 218 MET A CA 1
ATOM 1708 C C . MET A 1 218 ? 43.88454 55.37952 18.99974 1.000 64.42825 218 MET A C 1
ATOM 1709 O O . MET A 1 218 ? 44.02939 54.22283 19.39559 1.000 67.22473 218 MET A O 1
ATOM 1714 N N . LEU A 1 219 ? 44.88386 56.25468 18.95657 1.000 63.64600 219 LEU A N 1
ATOM 1715 C CA . LEU A 1 219 ? 46.16349 55.95536 19.57231 1.000 62.87947 219 LEU A CA 1
ATOM 1716 C C . LEU A 1 219 ? 46.00850 55.89939 21.08877 1.000 67.15762 219 LEU A C 1
ATOM 1717 O O . LEU A 1 219 ? 44.99438 56.32312 21.65125 1.000 69.32316 219 LEU A O 1
ATOM 1722 N N . GLU A 1 220 ? 47.02611 55.35340 21.76110 1.000 62.89586 220 GLU A N 1
ATOM 1723 C CA . GLU A 1 220 ? 47.07557 55.49384 23.21194 1.000 66.99005 220 GLU A CA 1
ATOM 1724 C C . GLU A 1 220 ? 46.97554 56.95781 23.60548 1.000 69.01376 220 GLU A C 1
ATOM 1725 O O . GLU A 1 220 ? 46.26438 57.30688 24.55644 1.000 68.75752 220 GLU A O 1
ATOM 1731 N N . GLU A 1 221 ? 47.67099 57.83159 22.86516 1.000 65.31107 221 GLU A N 1
ATOM 1732 C CA . GLU A 1 221 ? 47.59206 59.26582 23.12183 1.000 64.69046 221 GLU A CA 1
ATOM 1733 C C . GLU A 1 221 ? 46.18978 59.80229 22.87804 1.000 65.07631 221 GLU A C 1
ATOM 1734 O O . GLU A 1 221 ? 45.78865 60.78923 23.50204 1.000 67.51005 221 GLU A O 1
ATOM 1740 N N . THR A 1 222 ? 45.43251 59.17609 21.97622 1.000 61.72420 222 THR A N 1
ATOM 1741 C CA . THR A 1 222 ? 44.05007 59.59241 21.77636 1.000 63.14451 222 THR A CA 1
ATOM 1742 C C . THR A 1 222 ? 43.20581 59.26117 22.99864 1.000 64.32167 222 THR A C 1
ATOM 1743 O O . THR A 1 222 ? 42.37810 60.07286 23.42895 1.000 63.80631 222 THR A O 1
ATOM 1747 N N . PHE A 1 223 ? 43.40390 58.07034 23.57097 1.000 65.83979 223 PHE A N 1
ATOM 1748 C CA . PHE A 1 223 ? 42.70029 57.70640 24.79646 1.000 62.32880 223 PHE A CA 1
ATOM 1749 C C . PHE A 1 223 ? 43.05012 58.65322 25.93412 1.000 65.76480 223 PHE A C 1
ATOM 1750 O O . PHE A 1 223 ? 42.17905 59.03452 26.72585 1.000 66.82423 223 PHE A O 1
ATOM 1758 N N . GLU A 1 224 ? 44.32692 59.03235 26.03985 1.000 63.24211 224 GLU A N 1
ATOM 1759 C CA . GLU A 1 224 ? 44.73482 59.96614 27.08120 1.000 61.62804 224 GLU A CA 1
ATOM 1760 C C . GLU A 1 224 ? 44.05621 61.31885 26.90644 1.000 64.82079 224 GLU A C 1
ATOM 1761 O O . GLU A 1 224 ? 43.65727 61.95071 27.89148 1.000 68.99337 224 GLU A O 1
ATOM 1767 N N . PHE A 1 225 ? 43.91629 61.78088 25.66095 1.000 63.49834 225 PHE A N 1
ATOM 1768 C CA . PHE A 1 225 ? 43.16799 63.00756 25.40791 1.000 60.25523 225 PHE A CA 1
ATOM 1769 C C . PHE A 1 225 ? 41.70218 62.83923 25.79160 1.000 61.99158 225 PHE A C 1
ATOM 1770 O O . PHE A 1 225 ? 41.12391 63.69431 26.47095 1.000 63.20047 225 PHE A O 1
ATOM 1778 N N . ILE A 1 226 ? 41.08634 61.73407 25.35880 1.000 63.62162 226 ILE A N 1
ATOM 1779 C CA . ILE A 1 226 ? 39.67640 61.48194 25.64890 1.000 63.89041 226 ILE A CA 1
ATOM 1780 C C . ILE A 1 226 ? 39.43320 61.44811 27.15216 1.000 59.44114 226 ILE A C 1
ATOM 1781 O O . ILE A 1 226 ? 38.42677 61.97095 27.64345 1.000 58.91702 226 ILE A O 1
ATOM 1786 N N . GLU A 1 227 ? 40.34816 60.83840 27.90754 1.000 59.06475 227 GLU A N 1
ATOM 1787 C CA . GLU A 1 227 ? 40.16403 60.76751 29.35254 1.000 61.30432 227 GLU A CA 1
ATOM 1788 C C . GLU A 1 227 ? 40.36882 62.12844 30.00766 1.000 62.40719 227 GLU A C 1
ATOM 1789 O O . GLU A 1 227 ? 39.66598 62.47111 30.96473 1.000 64.11287 227 GLU A O 1
ATOM 1795 N N . ALA A 1 228 ? 41.32518 62.92036 29.51601 1.000 61.85163 228 ALA A N 1
ATOM 1796 C CA . ALA A 1 228 ? 41.48528 64.26804 30.05336 1.000 58.52217 228 ALA A CA 1
ATOM 1797 C C . ALA A 1 228 ? 40.24904 65.11120 29.76938 1.000 64.67151 228 ALA A C 1
ATOM 1798 O O . ALA A 1 228 ? 39.76037 65.82954 30.65018 1.000 66.14509 228 ALA A O 1
ATOM 1800 N N . LEU A 1 229 ? 39.71246 65.01481 28.55071 1.000 59.12538 229 LEU A N 1
ATOM 1801 C CA . LEU A 1 229 ? 38.48066 65.72399 28.22279 1.000 58.67880 229 LEU A CA 1
ATOM 1802 C C . LEU A 1 229 ? 37.32296 65.22734 29.08179 1.000 61.03043 229 LEU A C 1
ATOM 1803 O O . LEU A 1 229 ? 36.58432 66.02407 29.67024 1.000 65.38506 229 LEU A O 1
ATOM 1808 N N . SER A 1 230 ? 37.17474 63.90611 29.19549 1.000 64.21758 230 SER A N 1
ATOM 1809 C CA . SER A 1 230 ? 36.10111 63.34013 30.00715 1.000 61.37752 230 SER A CA 1
ATOM 1810 C C . SER A 1 230 ? 36.25666 63.69886 31.48198 1.000 63.93641 230 SER A C 1
ATOM 1811 O O . SER A 1 230 ? 35.26529 63.96384 32.17029 1.000 58.50539 230 SER A O 1
ATOM 1814 N N . LYS A 1 231 ? 37.48914 63.69538 31.99235 1.000 60.05040 231 LYS A N 1
ATOM 1815 C CA . LYS A 1 231 ? 37.69917 64.04760 33.39120 1.000 63.82845 231 LYS A CA 1
ATOM 1816 C C . LYS A 1 231 ? 37.23449 65.47382 33.67198 1.000 69.43551 231 LYS A C 1
ATOM 1817 O O . LYS A 1 231 ? 36.56441 65.73076 34.67994 1.000 70.86478 231 LYS A O 1
ATOM 1823 N N . ARG A 1 232 ? 37.56592 66.41479 32.78439 1.000 66.61722 232 ARG A N 1
ATOM 1824 C CA . ARG A 1 232 ? 37.05157 67.77123 32.93852 1.000 66.82388 232 ARG A CA 1
ATOM 1825 C C . ARG A 1 232 ? 35.52957 67.78667 32.89645 1.000 65.58328 232 ARG A C 1
ATOM 1826 O O . ARG A 1 232 ? 34.88581 68.44003 33.72403 1.000 68.97264 232 ARG A O 1
ATOM 1834 N N . ALA A 1 233 ? 34.93566 67.05979 31.94827 1.000 62.44924 233 ALA A N 1
ATOM 1835 C CA . ALA A 1 233 ? 33.48153 67.02466 31.85143 1.000 61.09603 233 ALA A CA 1
ATOM 1836 C C . ALA A 1 233 ? 32.84948 66.48398 33.12853 1.000 66.51487 233 ALA A C 1
ATOM 1837 O O . ALA A 1 233 ? 31.78739 66.95671 33.54981 1.000 66.90801 233 ALA A O 1
ATOM 1839 N N . ARG A 1 234 ? 33.49036 65.49928 33.76582 1.000 65.41721 234 ARG A N 1
ATOM 1840 C CA . ARG A 1 234 ? 32.94583 64.94634 35.00322 1.000 68.87202 234 ARG A CA 1
ATOM 1841 C C . ARG A 1 234 ? 32.95496 65.97427 36.12843 1.000 65.57382 234 ARG A C 1
ATOM 1842 O O . ARG A 1 234 ? 31.97826 66.08037 36.87791 1.000 65.77745 234 ARG A O 1
ATOM 1850 N N . THR A 1 235 ? 34.05536 66.72416 36.27951 1.000 67.45110 235 THR A N 1
ATOM 1851 C CA . THR A 1 235 ? 34.10203 67.76976 37.30124 1.000 68.55819 235 THR A CA 1
ATOM 1852 C C . THR A 1 235 ? 33.01921 68.81324 37.07621 1.000 67.69180 235 THR A C 1
ATOM 1853 O O . THR A 1 235 ? 32.50518 69.39273 38.03770 1.000 70.47728 235 THR A O 1
ATOM 1857 N N . MET A 1 236 ? 32.66968 69.07278 35.81988 1.000 68.31201 236 MET A N 1
ATOM 1858 C CA . MET A 1 236 ? 31.59837 69.99474 35.47864 1.000 64.18583 236 MET A CA 1
ATOM 1859 C C . MET A 1 236 ? 30.22220 69.36005 35.60773 1.000 64.61101 236 MET A C 1
ATOM 1860 O O . MET A 1 236 ? 29.22422 69.98482 35.23182 1.000 68.03306 236 MET A O 1
ATOM 1865 N N . GLY A 1 237 ? 30.14774 68.14441 36.14291 1.000 60.35646 237 GLY A N 1
ATOM 1866 C CA . GLY A 1 237 ? 28.87687 67.48405 36.35752 1.000 59.82276 237 GLY A CA 1
ATOM 1867 C C . GLY A 1 237 ? 28.32311 66.73733 35.16967 1.000 61.94453 237 GLY A C 1
ATOM 1868 O O . GLY A 1 237 ? 27.13870 66.39181 35.17518 1.000 64.89079 237 GLY A O 1
ATOM 1869 N N . MET A 1 238 ? 29.13112 66.46480 34.15559 1.000 58.83315 238 MET A N 1
ATOM 1870 C CA . MET A 1 238 ? 28.63355 65.86478 32.92608 1.000 64.79355 238 MET A CA 1
ATOM 1871 C C . MET A 1 238 ? 29.37877 64.56419 32.64520 1.000 61.33858 238 MET A C 1
ATOM 1872 O O . MET A 1 238 ? 30.27999 64.15760 33.38159 1.000 63.04381 238 MET A O 1
ATOM 1877 N N . GLN A 1 239 ? 28.98663 63.90699 31.56407 1.000 62.74222 239 GLN A N 1
ATOM 1878 C CA . GLN A 1 239 ? 29.52073 62.60074 31.22827 1.000 62.87861 239 GLN A CA 1
ATOM 1879 C C . GLN A 1 239 ? 29.63525 62.49571 29.71575 1.000 61.84870 239 GLN A C 1
ATOM 1880 O O . GLN A 1 239 ? 28.82369 63.05965 28.97570 1.000 59.83783 239 GLN A O 1
ATOM 1886 N N . CYS A 1 240 ? 30.65008 61.77069 29.25948 1.000 59.65721 240 CYS A N 1
ATOM 1887 C CA . CYS A 1 240 ? 30.96955 61.70599 27.84292 1.000 59.16103 240 CYS A CA 1
ATOM 1888 C C . CYS A 1 240 ? 30.58175 60.36697 27.23065 1.000 60.64152 240 CYS A C 1
ATOM 1889 O O . CYS A 1 240 ? 30.58130 59.32389 27.89173 1.000 64.86733 240 CYS A O 1
ATOM 1892 N N . LEU A 1 241 ? 30.24870 60.43397 25.94566 1.000 55.95976 241 LEU A N 1
ATOM 1893 C CA . LEU A 1 241 ? 29.89326 59.29429 25.11739 1.000 56.92218 241 LEU A CA 1
ATOM 1894 C C . LEU A 1 241 ? 30.82004 59.31805 23.91330 1.000 58.25979 241 LEU A C 1
ATOM 1895 O O . LEU A 1 241 ? 30.83173 60.29497 23.15918 1.000 61.74607 241 LEU A O 1
ATOM 1900 N N . VAL A 1 242 ? 31.61677 58.26749 23.74727 1.000 58.39341 242 VAL A N 1
ATOM 1901 C CA . VAL A 1 242 ? 32.58587 58.20387 22.66015 1.000 58.30405 242 VAL A CA 1
ATOM 1902 C C . VAL A 1 242 ? 31.90577 57.49628 21.49350 1.000 59.65241 242 VAL A C 1
ATOM 1903 O O . VAL A 1 242 ? 31.75298 56.27375 21.49165 1.000 60.86524 242 VAL A O 1
ATOM 1907 N N . GLU A 1 243 ? 31.49141 58.27530 20.49815 1.000 59.09388 243 GLU A N 1
ATOM 1908 C CA . GLU A 1 243 ? 30.77370 57.75500 19.34299 1.000 58.13783 243 GLU A CA 1
ATOM 1909 C C . GLU A 1 243 ? 31.76771 57.25963 18.30069 1.000 59.74401 243 GLU A C 1
ATOM 1910 O O . GLU A 1 243 ? 32.74943 57.94606 17.99407 1.000 59.78859 243 GLU A O 1
ATOM 1916 N N . ILE A 1 244 ? 31.50909 56.06776 17.76275 1.000 55.73017 244 ILE A N 1
ATOM 1917 C CA . ILE A 1 244 ? 32.31952 55.51344 16.68596 1.000 61.07957 244 ILE A CA 1
ATOM 1918 C C . ILE A 1 244 ? 31.52435 54.39249 16.03354 1.000 62.30396 244 ILE A C 1
ATOM 1919 O O . ILE A 1 244 ? 30.69696 53.74020 16.67855 1.000 59.63984 244 ILE A O 1
ATOM 1924 N N . HIS A 1 245 ? 31.74937 54.19813 14.73413 1.000 57.53662 245 HIS A N 1
ATOM 1925 C CA . HIS A 1 245 ? 31.24062 53.04975 13.99078 1.000 55.45054 245 HIS A CA 1
ATOM 1926 C C . HIS A 1 245 ? 32.43998 52.19405 13.61490 1.000 60.38614 245 HIS A C 1
ATOM 1927 O O . HIS A 1 245 ? 33.23618 52.58153 12.75306 1.000 57.54102 245 HIS A O 1
ATOM 1934 N N . SER A 1 246 ? 32.57496 51.03811 14.25929 1.000 52.24236 246 SER A N 1
ATOM 1935 C CA . SER A 1 246 ? 33.77731 50.23846 14.10448 1.000 59.56159 246 SER A CA 1
ATOM 1936 C C . SER A 1 246 ? 33.43298 48.76311 14.22475 1.000 56.57829 246 SER A C 1
ATOM 1937 O O . SER A 1 246 ? 32.27113 48.37818 14.38060 1.000 56.88838 246 SER A O 1
ATOM 1940 N N . HIS A 1 247 ? 34.47171 47.94027 14.14149 1.000 59.24739 247 HIS A N 1
ATOM 1941 C CA . HIS A 1 247 ? 34.36721 46.54331 14.51802 1.000 57.57480 247 HIS A CA 1
ATOM 1942 C C . HIS A 1 247 ? 33.99045 46.43838 15.99125 1.000 59.77145 247 HIS A C 1
ATOM 1943 O O . HIS A 1 247 ? 34.38204 47.27125 16.81453 1.000 62.18872 247 HIS A O 1
ATOM 1950 N N . TYR A 1 248 ? 33.22473 45.39483 16.32402 1.000 58.19160 248 TYR A N 1
ATOM 1951 C CA . TYR A 1 248 ? 32.60625 45.33190 17.64391 1.000 52.98120 248 TYR A CA 1
ATOM 1952 C C . TYR A 1 248 ? 33.64102 45.26974 18.75865 1.000 57.74106 248 TYR A C 1
ATOM 1953 O O . TYR A 1 248 ? 33.38531 45.76343 19.86056 1.000 58.58937 248 TYR A O 1
ATOM 1962 N N . GLN A 1 249 ? 34.80597 44.67236 18.50285 1.000 53.15094 249 GLN A N 1
ATOM 1963 C CA . GLN A 1 249 ? 35.81844 44.59200 19.55032 1.000 59.97254 249 GLN A CA 1
ATOM 1964 C C . GLN A 1 249 ? 36.39144 45.96931 19.87487 1.000 57.31874 249 GLN A C 1
ATOM 1965 O O . GLN A 1 249 ? 36.83960 46.20736 21.00029 1.000 62.20898 249 GLN A O 1
ATOM 1971 N N . THR A 1 250 ? 36.36982 46.88949 18.91333 1.000 59.33818 250 THR A N 1
ATOM 1972 C CA . THR A 1 250 ? 36.80803 48.25125 19.18637 1.000 57.13689 250 THR A CA 1
ATOM 1973 C C . THR A 1 250 ? 35.83168 48.96072 20.12467 1.000 57.21123 250 THR A C 1
ATOM 1974 O O . THR A 1 250 ? 36.25147 49.70589 21.01672 1.000 60.19118 250 THR A O 1
ATOM 1978 N N . GLN A 1 251 ? 34.52858 48.71543 19.96454 1.000 54.55428 251 GLN A N 1
ATOM 1979 C CA . GLN A 1 251 ? 33.55250 49.26537 20.90178 1.000 58.56204 251 GLN A CA 1
ATOM 1980 C C . GLN A 1 251 ? 33.78022 48.73604 22.31086 1.000 59.22606 251 GLN A C 1
ATOM 1981 O O . GLN A 1 251 ? 33.69598 49.49455 23.28530 1.000 59.68235 251 GLN A O 1
ATOM 1987 N N . ILE A 1 252 ? 34.05335 47.43306 22.43927 1.000 54.70894 252 ILE A N 1
ATOM 1988 C CA . ILE A 1 252 ? 34.36059 46.85330 23.74649 1.000 54.82723 252 ILE A CA 1
ATOM 1989 C C . ILE A 1 252 ? 35.59745 47.51461 24.34161 1.000 57.09887 252 ILE A C 1
ATOM 1990 O O . ILE A 1 252 ? 35.60993 47.91365 25.51280 1.000 54.01246 252 ILE A O 1
ATOM 1995 N N . ASP A 1 253 ? 36.66557 47.62050 23.54704 1.000 60.95578 253 ASP A N 1
ATOM 1996 C CA . ASP A 1 253 ? 37.91351 48.18290 24.05513 1.000 58.97058 253 ASP A CA 1
ATOM 1997 C C . ASP A 1 253 ? 37.72788 49.62970 24.49728 1.000 60.22943 253 ASP A C 1
ATOM 1998 O O . ASP A 1 253 ? 38.22138 50.03169 25.55582 1.000 63.59435 253 ASP A O 1
ATOM 2003 N N . ILE A 1 254 ? 37.01948 50.42848 23.69792 1.000 59.80200 254 ILE A N 1
ATOM 2004 C CA . ILE A 1 254 ? 36.77341 51.81465 24.07431 1.000 57.75761 254 ILE A CA 1
ATOM 2005 C C . ILE A 1 254 ? 35.95320 51.87967 25.35400 1.000 57.44080 254 ILE A C 1
ATOM 2006 O O . ILE A 1 254 ? 36.25741 52.65936 26.26353 1.000 59.33847 254 ILE A O 1
ATOM 2011 N N . ALA A 1 255 ? 34.91191 51.05190 25.45484 1.000 55.01853 255 ALA A N 1
ATOM 2012 C CA . ALA A 1 255 ? 34.01232 51.14266 26.59919 1.000 55.47009 255 ALA A CA 1
ATOM 2013 C C . ALA A 1 255 ? 34.70639 50.76543 27.90165 1.000 61.38267 255 ALA A C 1
ATOM 2014 O O . ALA A 1 255 ? 34.30010 51.23194 28.97154 1.000 61.07638 255 ALA A O 1
ATOM 2016 N N . ALA A 1 256 ? 35.74974 49.93303 27.83570 1.000 60.35717 256 ALA A N 1
ATOM 2017 C CA . ALA A 1 256 ? 36.48412 49.55104 29.03761 1.000 61.39694 256 ALA A CA 1
ATOM 2018 C C . ALA A 1 256 ? 37.30359 50.69997 29.61097 1.000 62.52774 256 ALA A C 1
ATOM 2019 O O . ALA A 1 256 ? 37.67748 50.64720 30.78693 1.000 64.44718 256 ALA A O 1
ATOM 2021 N N . ARG A 1 257 ? 37.58458 51.73511 28.81650 1.000 61.04200 257 ARG A N 1
ATOM 2022 C CA . ARG A 1 257 ? 38.39291 52.86050 29.26148 1.000 63.58953 257 ARG A CA 1
ATOM 2023 C C . ARG A 1 257 ? 37.64028 54.18075 29.31459 1.000 59.98564 257 ARG A C 1
ATOM 2024 O O . ARG A 1 257 ? 38.13263 55.12145 29.94362 1.000 65.83945 257 ARG A O 1
ATOM 2032 N N . CYS A 1 258 ? 36.47586 54.28021 28.68620 1.000 57.72822 258 CYS A N 1
ATOM 2033 C CA . CYS A 1 258 ? 35.73517 55.52483 28.55995 1.000 53.71930 258 CYS A CA 1
ATOM 2034 C C . CYS A 1 258 ? 34.36077 55.39020 29.20103 1.000 57.00882 258 CYS A C 1
ATOM 2035 O O . CYS A 1 258 ? 33.89216 54.29272 29.50634 1.000 64.01507 258 CYS A O 1
ATOM 2038 N N . ASP A 1 259 ? 33.70546 56.53558 29.39310 1.000 62.21539 259 ASP A N 1
ATOM 2039 C CA . ASP A 1 259 ? 32.47938 56.55901 30.18401 1.000 60.47300 259 ASP A CA 1
ATOM 2040 C C . ASP A 1 259 ? 31.34790 55.80303 29.49293 1.000 55.32753 259 ASP A C 1
ATOM 2041 O O . ASP A 1 259 ? 30.58583 55.08557 30.14992 1.000 63.28470 259 ASP A O 1
ATOM 2046 N N . SER A 1 260 ? 31.22268 55.93942 28.17609 1.000 56.64760 260 SER A N 1
ATOM 2047 C CA . SER A 1 260 ? 30.08046 55.36351 27.47589 1.000 58.74766 260 SER A CA 1
ATOM 2048 C C . SER A 1 260 ? 30.43389 55.12961 26.01690 1.000 58.14495 260 SER A C 1
ATOM 2049 O O . SER A 1 260 ? 31.31581 55.78725 25.45847 1.000 59.44349 260 SER A O 1
ATOM 2052 N N . VAL A 1 261 ? 29.70960 54.18937 25.40410 1.000 57.19932 261 VAL A N 1
ATOM 2053 C CA . VAL A 1 261 ? 29.73474 53.95797 23.96570 1.000 55.70414 261 VAL A CA 1
ATOM 2054 C C . VAL A 1 261 ? 28.29907 53.73160 23.50523 1.000 56.79353 261 VAL A C 1
ATOM 2055 O O . VAL A 1 261 ? 27.37729 53.61566 24.31212 1.000 53.60360 261 VAL A O 1
ATOM 2059 N N . TYR A 1 262 ? 28.10986 53.71185 22.18917 1.000 52.36094 262 TYR A N 1
ATOM 2060 C CA . TYR A 1 262 ? 26.86227 53.23620 21.60967 1.000 51.26054 262 TYR A CA 1
ATOM 2061 C C . TYR A 1 262 ? 26.89198 51.72068 21.48943 1.000 54.18063 262 TYR A C 1
ATOM 2062 O O . TYR A 1 262 ? 27.95377 51.11658 21.33050 1.000 52.78333 262 TYR A O 1
ATOM 2071 N N . ASP A 1 263 ? 25.71272 51.10423 21.56007 1.000 54.09072 263 ASP A N 1
ATOM 2072 C CA . ASP A 1 263 ? 25.54522 49.71976 21.11895 1.000 52.89457 263 ASP A CA 1
ATOM 2073 C C . ASP A 1 263 ? 25.02659 49.78724 19.68768 1.000 52.43276 263 ASP A C 1
ATOM 2074 O O . ASP A 1 263 ? 23.82513 49.89337 19.44172 1.000 52.05865 263 ASP A O 1
ATOM 2079 N N . PHE A 1 264 ? 25.94833 49.72883 18.73585 1.000 54.67589 264 PHE A N 1
ATOM 2080 C CA . PHE A 1 264 ? 25.59804 49.67875 17.32712 1.000 52.65333 264 PHE A CA 1
ATOM 2081 C C . PHE A 1 264 ? 25.48694 48.25219 16.80659 1.000 56.05465 264 PHE A C 1
ATOM 2082 O O . PHE A 1 264 ? 25.32836 48.06218 15.59779 1.000 52.04026 264 PHE A O 1
ATOM 2090 N N . ALA A 1 265 ? 25.57040 47.24532 17.68513 1.000 54.45666 265 ALA A N 1
ATOM 2091 C CA . ALA A 1 265 ? 25.35964 45.87272 17.23399 1.000 49.94658 265 ALA A CA 1
ATOM 2092 C C . ALA A 1 265 ? 23.88056 45.50662 17.21721 1.000 49.54472 265 ALA A C 1
ATOM 2093 O O . ALA A 1 265 ? 23.43507 44.77304 16.32860 1.000 53.95127 265 ALA A O 1
ATOM 2095 N N . LEU A 1 266 ? 23.10475 46.01108 18.17823 1.000 52.02588 266 LEU A N 1
ATOM 2096 C CA . LEU A 1 266 ? 21.68486 45.66217 18.24694 1.000 51.81831 266 LEU A CA 1
ATOM 2097 C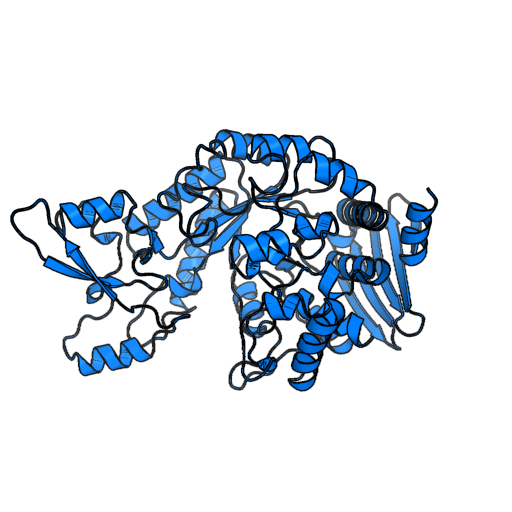 C . LEU A 1 266 ? 20.88035 45.96178 16.98055 1.000 54.48916 266 LEU A C 1
ATOM 2098 O O . LEU A 1 266 ? 20.04734 45.11670 16.60964 1.000 54.02891 266 LEU A O 1
ATOM 2103 N N . PRO A 1 267 ? 21.02995 47.09927 16.29943 1.000 51.21100 267 PRO A N 1
ATOM 2104 C CA . PRO A 1 267 ? 20.16093 47.37261 15.14251 1.000 53.59370 267 PRO A CA 1
ATOM 2105 C C . PRO A 1 267 ? 20.23594 46.27332 14.09051 1.000 54.51934 267 PRO A C 1
ATOM 2106 O O . PRO A 1 267 ? 19.18824 45.73387 13.69550 1.000 51.92275 267 PRO A O 1
ATOM 2110 N N . PRO A 1 268 ? 21.42769 45.88571 13.60426 1.000 48.64006 268 PRO A N 1
ATOM 2111 C CA . PRO A 1 268 ? 21.44208 44.79337 12.61479 1.000 53.01604 268 PRO A CA 1
ATOM 2112 C C . PRO A 1 268 ? 21.20578 43.41782 13.22760 1.000 53.52904 268 PRO A C 1
ATOM 2113 O O . PRO A 1 268 ? 20.65695 42.53941 12.55174 1.000 55.42801 268 PRO A O 1
ATOM 2117 N N . LEU A 1 269 ? 21.58184 43.20064 14.48928 1.000 53.60682 269 LEU A N 1
ATOM 2118 C CA . LEU A 1 269 ? 21.38939 41.88331 15.08931 1.000 54.00231 269 LEU A CA 1
ATOM 2119 C C . LEU A 1 269 ? 19.91773 41.60293 15.38375 1.000 55.09799 269 LEU A C 1
ATOM 2120 O O . LEU A 1 269 ? 19.45775 40.46481 15.23021 1.000 55.22884 269 LEU A O 1
ATOM 2125 N N . VAL A 1 270 ? 19.17095 42.61950 15.82466 1.000 48.70071 270 VAL A N 1
ATOM 2126 C CA . VAL A 1 270 ? 17.74387 42.44749 16.09969 1.000 51.86297 270 VAL A CA 1
ATOM 2127 C C . VAL A 1 270 ? 16.96573 42.21886 14.80848 1.000 52.81305 270 VAL A C 1
ATOM 2128 O O . VAL A 1 270 ? 16.05488 41.38230 14.75900 1.000 57.02694 270 VAL A O 1
ATOM 2132 N N . LEU A 1 271 ? 17.29415 42.96574 13.74867 1.000 56.83328 271 LEU A N 1
ATOM 2133 C CA . LEU A 1 271 ? 16.70651 42.68582 12.44210 1.000 57.76269 271 LEU A CA 1
ATOM 2134 C C . LEU A 1 271 ? 17.00016 41.25462 12.01274 1.000 52.37316 271 LEU A C 1
ATOM 2135 O O . LEU A 1 271 ? 16.09300 40.50766 11.63218 1.000 53.93627 271 LEU A O 1
ATOM 2140 N N . HIS A 1 272 ? 18.27197 40.86110 12.06523 1.000 54.94436 272 HIS A N 1
ATOM 2141 C CA . HIS A 1 272 ? 18.65767 39.50589 11.68430 1.000 56.35430 272 HIS A CA 1
ATOM 2142 C C . HIS A 1 272 ? 17.93780 38.46383 12.53356 1.000 55.87790 272 HIS A C 1
ATOM 2143 O O . HIS A 1 272 ? 17.45184 37.45386 12.01282 1.000 57.66174 272 HIS A O 1
ATOM 2150 N N . THR A 1 273 ? 17.86582 38.69327 13.84436 1.000 56.06906 273 THR A N 1
ATOM 2151 C CA . THR A 1 273 ? 17.13316 37.79562 14.73126 1.000 56.20978 273 THR A CA 1
ATOM 2152 C C . THR A 1 273 ? 15.68157 37.64968 14.29544 1.000 55.56382 273 THR A C 1
ATOM 2153 O O . THR A 1 273 ? 15.14759 36.53891 14.23811 1.000 60.16757 273 THR A O 1
ATOM 2157 N N . LEU A 1 274 ? 15.02323 38.76683 13.98410 1.000 58.25740 274 LEU A N 1
ATOM 2158 C CA . LEU A 1 274 ? 13.62158 38.69883 13.58674 1.000 58.25093 274 LEU A CA 1
ATOM 2159 C C . LEU A 1 274 ? 13.45570 38.12886 12.18098 1.000 60.90973 274 LEU A C 1
ATOM 2160 O O . LEU A 1 274 ? 12.47522 37.42396 11.91653 1.000 54.34117 274 LEU A O 1
ATOM 2165 N N . PHE A 1 275 ? 14.40007 38.40583 11.27521 1.000 59.83121 275 PHE A N 1
ATOM 2166 C CA . PHE A 1 275 ? 14.31670 37.84983 9.92661 1.000 56.64434 275 PHE A CA 1
ATOM 2167 C C . PHE A 1 275 ? 14.45642 36.32785 9.93762 1.000 60.00850 275 PHE A C 1
ATOM 2168 O O . PHE A 1 275 ? 13.75292 35.62984 9.20130 1.000 58.57919 275 PHE A O 1
ATOM 2176 N N . THR A 1 276 ? 15.35885 35.79115 10.76005 1.000 61.43381 276 THR A N 1
ATOM 2177 C CA . THR A 1 276 ? 15.68646 34.37204 10.71731 1.000 56.89673 276 THR A CA 1
ATOM 2178 C C . THR A 1 276 ? 15.12547 33.57018 11.88290 1.000 63.36074 276 THR A C 1
ATOM 2179 O O . THR A 1 276 ? 15.26446 32.34237 11.88167 1.000 61.48219 276 THR A O 1
ATOM 2183 N N . LYS A 1 277 ? 14.51750 34.22159 12.87897 1.000 65.17299 277 LYS A N 1
ATOM 2184 C CA . LYS A 1 277 ? 13.99169 33.54479 14.06841 1.000 62.53196 277 LYS A CA 1
ATOM 2185 C C . LYS A 1 277 ? 15.08070 32.76762 14.79699 1.000 62.47636 277 LYS A C 1
ATOM 2186 O O . LYS A 1 277 ? 14.81486 31.73384 15.41173 1.000 66.38700 277 LYS A O 1
ATOM 2192 N N . ASP A 1 278 ? 16.31363 33.26609 14.72477 1.000 63.40658 278 ASP A N 1
ATOM 2193 C CA . ASP A 1 278 ? 17.47037 32.67004 15.38329 1.000 60.96625 278 ASP A CA 1
ATOM 2194 C C . ASP A 1 278 ? 18.16158 33.76811 16.17419 1.000 60.33511 278 ASP A C 1
ATOM 2195 O O . ASP A 1 278 ? 18.67351 34.72601 15.58713 1.000 59.73360 278 ASP A O 1
ATOM 2200 N N . ALA A 1 279 ? 18.18734 33.62796 17.49893 1.000 62.03589 279 ALA A N 1
ATOM 2201 C CA . ALA A 1 279 ? 18.77335 34.64228 18.36135 1.000 57.29414 279 ALA A CA 1
ATOM 2202 C C . ALA A 1 279 ? 20.15263 34.25375 18.87382 1.000 58.42577 279 ALA A C 1
ATOM 2203 O O . ALA A 1 279 ? 20.60553 34.81751 19.87618 1.000 58.54791 279 ALA A O 1
ATOM 2205 N N . SER A 1 280 ? 20.83300 33.31333 18.20399 1.000 61.40839 280 SER A N 1
ATOM 2206 C CA . SER A 1 280 ? 22.15355 32.87537 18.65918 1.000 59.99567 280 SER A CA 1
ATOM 2207 C C . SER A 1 280 ? 23.13791 34.03497 18.69786 1.000 56.04461 280 SER A C 1
ATOM 2208 O O . SER A 1 280 ? 23.79057 34.27901 19.72011 1.000 60.99724 280 SER A O 1
ATOM 2211 N N . ALA A 1 281 ? 23.26991 34.75644 17.58301 1.000 59.26819 281 ALA A N 1
ATOM 2212 C CA . ALA A 1 281 ? 24.23268 35.85248 17.53590 1.000 53.60002 281 ALA A CA 1
ATOM 2213 C C . ALA A 1 281 ? 23.83296 36.97481 18.48261 1.000 56.35468 281 ALA A C 1
ATOM 2214 O O . ALA A 1 281 ? 24.69585 37.59036 19.11926 1.000 58.21603 281 ALA A O 1
ATOM 2216 N N . LEU A 1 282 ? 22.52953 37.23868 18.60825 1.000 55.18089 282 LEU A N 1
ATOM 2217 C CA . LEU A 1 282 ? 22.07026 38.25036 19.55582 1.000 56.19491 282 LEU A CA 1
ATOM 2218 C C . LEU A 1 282 ? 22.42482 37.85761 20.98696 1.000 61.79876 282 LEU A C 1
ATOM 2219 O O . LEU A 1 282 ? 22.94179 38.67686 21.75753 1.000 59.05891 282 LEU A O 1
ATOM 2224 N N . ALA A 1 283 ? 22.17588 36.59663 21.35539 1.000 59.86597 283 ALA A N 1
ATOM 2225 C CA . ALA A 1 283 ? 22.47010 36.15251 22.71635 1.000 57.61258 283 ALA A CA 1
ATOM 2226 C C . ALA A 1 283 ? 23.96847 36.15725 22.99423 1.000 59.77340 283 ALA A C 1
ATOM 2227 O O . ALA A 1 283 ? 24.40017 36.47794 24.10817 1.000 64.32927 283 ALA A O 1
ATOM 2229 N N . HIS A 1 284 ? 24.77910 35.79740 21.99741 1.000 59.43318 284 HIS A N 1
ATOM 2230 C CA . HIS A 1 284 ? 26.22875 35.91342 22.14164 1.000 62.98172 284 HIS A CA 1
ATOM 2231 C C . HIS A 1 284 ? 26.63721 37.35110 22.45403 1.000 66.59436 284 HIS A C 1
ATOM 2232 O O . HIS A 1 284 ? 27.40064 37.59776 23.39314 1.000 65.59454 284 HIS A O 1
ATOM 2239 N N . TRP A 1 285 ? 26.13024 38.31655 21.67902 1.000 62.44166 285 TRP A N 1
ATOM 2240 C CA . TRP A 1 285 ? 26.52801 39.70766 21.87548 1.000 57.24558 285 TRP A CA 1
ATOM 2241 C C . TRP A 1 285 ? 26.16591 40.19206 23.27309 1.000 60.01232 285 TRP A C 1
ATOM 2242 O O . TRP A 1 285 ? 26.98653 40.81041 23.96073 1.000 62.81816 285 TRP A O 1
ATOM 2253 N N . LEU A 1 286 ? 24.94277 39.90230 23.72097 1.000 60.60275 286 LEU A N 1
ATOM 2254 C CA . LEU A 1 286 ? 24.51284 40.35770 25.03755 1.000 58.81094 286 LEU A CA 1
ATOM 2255 C C . LEU A 1 286 ? 25.31131 39.71003 26.16631 1.000 64.73650 286 LEU A C 1
ATOM 2256 O O . LEU A 1 286 ? 25.33506 40.24627 27.27865 1.000 65.57333 286 LEU A O 1
ATOM 2261 N N . SER A 1 287 ? 25.97468 38.57904 25.90987 1.000 62.31539 287 SER A N 1
ATOM 2262 C CA . SER A 1 287 ? 26.84322 37.98120 26.91888 1.000 66.51755 287 SER A CA 1
ATOM 2263 C C . SER A 1 287 ? 28.16000 38.72580 27.07302 1.000 64.13321 287 SER A C 1
ATOM 2264 O O . SER A 1 287 ? 28.85398 38.53265 28.07629 1.000 67.61127 287 SER A O 1
ATOM 2267 N N . ILE A 1 288 ? 28.52947 39.55800 26.09868 1.000 62.60036 288 ILE A N 1
ATOM 2268 C CA . ILE A 1 288 ? 29.82452 40.22453 26.09842 1.000 68.81592 288 ILE A CA 1
ATOM 2269 C C . ILE A 1 288 ? 29.71245 41.72142 25.87116 1.000 60.22398 288 ILE A C 1
ATOM 2270 O O . ILE A 1 288 ? 30.73140 42.41104 25.87263 1.000 61.77617 288 ILE A O 1
ATOM 2275 N N . SER A 1 289 ? 28.50839 42.24684 25.67418 1.000 57.35057 289 SER A N 1
ATOM 2276 C CA . SER A 1 289 ? 28.35928 43.62143 25.23948 1.000 61.42906 289 SER A CA 1
ATOM 2277 C C . SER A 1 289 ? 28.68304 44.58793 26.37720 1.000 61.80343 289 SER A C 1
ATOM 2278 O O . SER A 1 289 ? 28.44123 44.28299 27.54823 1.000 59.57787 289 SER A O 1
ATOM 2281 N N . PRO A 1 290 ? 29.24866 45.75323 26.05717 1.000 58.79836 290 PRO A N 1
ATOM 2282 C CA . PRO A 1 290 ? 29.48355 46.76583 27.09222 1.000 58.20999 290 PRO A CA 1
ATOM 2283 C C . PRO A 1 290 ? 28.18105 47.17213 27.76136 1.000 59.38310 290 PRO A C 1
ATOM 2284 O O . PRO A 1 290 ? 27.16246 47.39030 27.10203 1.000 56.28078 290 PRO A O 1
ATOM 2288 N N . ARG A 1 291 ? 28.22266 47.25842 29.08920 1.000 58.35778 291 ARG A N 1
ATOM 2289 C CA . ARG A 1 291 ? 27.05487 47.67842 29.85165 1.000 54.86691 291 ARG A CA 1
ATOM 2290 C C . ARG A 1 291 ? 26.93233 49.19150 29.90752 1.000 53.82599 291 ARG A C 1
ATOM 2291 O O . ARG A 1 291 ? 25.81564 49.71205 29.99317 1.000 57.05774 291 ARG A O 1
ATOM 2299 N N . ASN A 1 292 ? 28.05646 49.91218 29.85753 1.000 53.26269 292 ASN A N 1
ATOM 2300 C CA . ASN A 1 292 ? 28.04507 51.37769 29.84080 1.000 56.61991 292 ASN A CA 1
ATOM 2301 C C . ASN A 1 292 ? 27.83349 51.86549 28.40604 1.000 58.01957 292 ASN A C 1
ATOM 2302 O O . ASN A 1 292 ? 28.73633 52.36762 27.73279 1.000 60.32726 292 ASN A O 1
ATOM 2307 N N . CYS A 1 293 ? 26.60088 51.70635 27.93399 1.000 52.04449 293 CYS A N 1
ATOM 2308 C CA . CYS A 1 293 ? 26.28477 52.02173 26.55071 1.000 54.13671 293 CYS A CA 1
ATOM 2309 C C . CYS A 1 293 ? 24.93051 52.70578 26.46462 1.000 54.21149 293 CYS A C 1
ATOM 2310 O O . CYS A 1 293 ? 24.14772 52.73435 27.41992 1.000 58.41729 293 CYS A O 1
ATOM 2313 N N . PHE A 1 294 ? 24.67772 53.28084 25.29867 1.000 54.86282 294 PHE A N 1
ATOM 2314 C CA . PHE A 1 294 ? 23.36084 53.75209 24.90835 1.000 51.42066 294 PHE A CA 1
ATOM 2315 C C . PHE A 1 294 ? 22.88591 52.87815 23.76103 1.000 56.18873 294 PHE A C 1
ATOM 2316 O O . PHE A 1 294 ? 23.60039 52.71662 22.76539 1.000 60.25322 294 PHE A O 1
ATOM 2324 N N . THR A 1 295 ? 21.70213 52.29462 23.90264 1.000 51.27060 295 THR A N 1
ATOM 2325 C CA . THR A 1 295 ? 21.20581 51.39276 22.87571 1.000 54.08760 295 THR A CA 1
ATOM 2326 C C . THR A 1 295 ? 20.26660 52.13581 21.93838 1.000 56.20739 295 THR A C 1
ATOM 2327 O O . THR A 1 295 ? 19.59406 53.09769 22.32643 1.000 52.86049 295 THR A O 1
ATOM 2331 N N . VAL A 1 296 ? 20.24403 51.67792 20.68552 1.000 53.50164 296 VAL A N 1
ATOM 2332 C CA . VAL A 1 296 ? 19.39223 52.23115 19.64337 1.000 54.31138 296 VAL A CA 1
ATOM 2333 C C . VAL A 1 296 ? 18.90537 51.08669 18.77169 1.000 53.69109 296 VAL A C 1
ATOM 2334 O O . VAL A 1 296 ? 19.52544 50.01969 18.69462 1.000 57.43739 296 VAL A O 1
ATOM 2338 N N . LEU A 1 297 ? 17.77175 51.32253 18.11359 1.000 50.93375 297 LEU A N 1
ATOM 2339 C CA . LEU A 1 297 ? 17.45158 50.58581 16.89920 1.000 52.78587 297 LEU A CA 1
ATOM 2340 C C . LEU A 1 297 ? 17.77775 51.50017 15.72798 1.000 51.59480 297 LEU A C 1
ATOM 2341 O O . LEU A 1 297 ? 18.72754 51.24627 14.98120 1.000 50.44576 297 LEU A O 1
ATOM 2346 N N . ASP A 1 298 ? 17.03894 52.59537 15.58798 1.000 51.76156 298 ASP A N 1
ATOM 2347 C CA . ASP A 1 298 ? 17.35219 53.57204 14.56039 1.000 47.66193 298 ASP A CA 1
ATOM 2348 C C . ASP A 1 298 ? 18.05754 54.78033 15.16153 1.000 52.58153 298 ASP A C 1
ATOM 2349 O O . ASP A 1 298 ? 17.91211 55.09528 16.34589 1.000 50.56507 298 ASP A O 1
ATOM 2354 N N . THR A 1 299 ? 18.85790 55.42881 14.33337 1.000 55.41497 299 THR A N 1
ATOM 2355 C CA . THR A 1 299 ? 19.49057 56.69454 14.65179 1.000 51.80341 299 THR A CA 1
ATOM 2356 C C . THR A 1 299 ? 19.04451 57.72049 13.61658 1.000 53.17987 299 THR A C 1
ATOM 2357 O O . THR A 1 299 ? 18.16066 57.45710 12.79352 1.000 51.92752 299 THR A O 1
ATOM 2361 N N . HIS A 1 300 ? 19.67624 58.89559 13.65727 1.000 52.37096 300 HIS A N 1
ATOM 2362 C CA . HIS A 1 300 ? 19.51494 59.88558 12.60248 1.000 52.93397 300 HIS A CA 1
ATOM 2363 C C . HIS A 1 300 ? 20.28828 59.52002 11.34589 1.000 55.43719 300 HIS A C 1
ATOM 2364 O O . HIS A 1 300 ? 20.10123 60.16718 10.30832 1.000 52.95589 300 HIS A O 1
ATOM 2371 N N . ASP A 1 301 ? 21.13926 58.49959 11.41385 1.000 51.46243 301 ASP A N 1
ATOM 2372 C CA . ASP A 1 301 ? 21.88650 58.01954 10.26936 1.000 53.84008 301 ASP A CA 1
ATOM 2373 C C . ASP A 1 301 ? 21.19703 56.77753 9.71639 1.000 52.42730 301 ASP A C 1
ATOM 2374 O O . ASP A 1 301 ? 20.05805 56.46346 10.07546 1.000 51.58351 301 ASP A O 1
ATOM 2379 N N . GLY A 1 302 ? 21.87595 56.07659 8.81264 1.000 52.51293 302 GLY A N 1
ATOM 2380 C CA . GLY A 1 302 ? 21.36266 54.82226 8.31325 1.000 56.75525 302 GLY A CA 1
ATOM 2381 C C . GLY A 1 302 ? 21.73176 53.66975 9.22574 1.000 54.98555 302 GLY A C 1
ATOM 2382 O O . GLY A 1 302 ? 22.48820 53.82604 10.17998 1.000 49.38903 302 GLY A O 1
ATOM 2383 N N . ILE A 1 303 ? 21.19290 52.49578 8.90514 1.000 54.65447 303 ILE A N 1
ATOM 2384 C CA . ILE A 1 303 ? 21.37849 51.30476 9.73048 1.000 55.47574 303 ILE A CA 1
ATOM 2385 C C . ILE A 1 303 ? 22.78494 50.76307 9.49283 1.000 52.37528 303 ILE A C 1
ATOM 2386 O O . ILE A 1 303 ? 23.09777 50.28131 8.40070 1.000 55.63600 303 ILE A O 1
ATOM 2391 N N . GLY A 1 304 ? 23.62694 50.81829 10.52272 1.000 51.22822 304 GLY A N 1
ATOM 2392 C CA . GLY A 1 304 ? 25.01292 50.40520 10.36370 1.000 52.57476 304 GLY A CA 1
ATOM 2393 C C . GLY A 1 304 ? 25.13063 48.89952 10.18593 1.000 56.72414 304 GLY A C 1
ATOM 2394 O O . GLY A 1 304 ? 24.62626 48.12072 11.00623 1.000 54.12437 304 GLY A O 1
ATOM 2395 N N . ILE A 1 305 ? 25.81258 48.48435 9.12068 1.000 58.55379 305 ILE A N 1
ATOM 2396 C CA . ILE A 1 305 ? 26.01411 47.06942 8.81406 1.000 55.52092 305 ILE A CA 1
ATOM 2397 C C . ILE A 1 305 ? 27.41729 46.61005 9.18267 1.000 57.54617 305 ILE A C 1
ATOM 2398 O O . ILE A 1 305 ? 27.58610 45.55941 9.80413 1.000 57.94420 305 ILE A O 1
ATOM 2403 N N . VAL A 1 306 ? 28.44050 47.39831 8.83089 1.000 59.54563 306 VAL A N 1
ATOM 2404 C CA . VAL A 1 306 ? 29.81856 47.03437 9.16413 1.000 60.58920 306 VAL A CA 1
ATOM 2405 C C . VAL A 1 306 ? 30.03591 46.93349 10.66295 1.000 57.72414 306 VAL A C 1
ATOM 2406 O O . VAL A 1 306 ? 31.02786 46.34472 11.10407 1.000 55.70585 306 VAL A O 1
ATOM 2410 N N . ASP A 1 307 ? 29.13010 47.50230 11.45948 1.000 56.11479 307 ASP A N 1
ATOM 2411 C CA . ASP A 1 307 ? 29.24128 47.41919 12.90963 1.000 55.77980 307 ASP A CA 1
ATOM 2412 C C . ASP A 1 307 ? 29.22335 45.97817 13.41237 1.000 55.67204 307 ASP A C 1
ATOM 2413 O O . ASP A 1 307 ? 29.77216 45.69914 14.48531 1.000 56.99322 307 ASP A O 1
ATOM 2418 N N . VAL A 1 308 ? 28.60223 45.05313 12.67391 1.000 52.15255 308 VAL A N 1
ATOM 2419 C CA . VAL A 1 308 ? 28.61748 43.63802 13.05042 1.000 59.07131 308 VAL A CA 1
ATOM 2420 C C . VAL A 1 308 ? 29.38062 42.77593 12.04870 1.000 55.99236 308 VAL A C 1
ATOM 2421 O O . VAL A 1 308 ? 29.32300 41.54619 12.13097 1.000 58.13478 308 VAL A O 1
ATOM 2425 N N . GLY A 1 309 ? 30.09951 43.38204 11.10582 1.000 59.80697 309 GLY A N 1
ATOM 2426 C CA . GLY A 1 309 ? 30.83272 42.63464 10.10900 1.000 52.21209 309 GLY A CA 1
ATOM 2427 C C . GLY A 1 309 ? 32.29733 42.43931 10.47609 1.000 56.33568 309 GLY A C 1
ATOM 2428 O O . GLY A 1 309 ? 32.80656 42.98338 11.45373 1.000 53.62145 309 GLY A O 1
ATOM 2429 N N . ALA A 1 310 ? 32.97262 41.63891 9.65643 1.000 53.51855 310 ALA A N 1
ATOM 2430 C CA . ALA A 1 310 ? 34.38554 41.37516 9.86608 1.000 56.12630 310 ALA A CA 1
ATOM 2431 C C . ALA A 1 310 ? 35.19968 42.64724 9.64886 1.000 54.79408 310 ALA A C 1
ATOM 2432 O O . ALA A 1 310 ? 34.73109 43.62699 9.07348 1.000 54.56619 310 ALA A O 1
ATOM 2434 N N . SER A 1 311 ? 36.44614 42.61451 10.11131 1.000 58.92762 311 SER A N 1
ATOM 2435 C CA . SER A 1 311 ? 37.34802 43.75159 9.95070 1.000 57.10893 311 SER A CA 1
ATOM 2436 C C . SER A 1 311 ? 38.76428 43.20021 9.87731 1.000 56.41564 311 SER A C 1
ATOM 2437 O O . SER A 1 311 ? 39.28963 42.71490 10.88533 1.000 61.44482 311 SER A O 1
ATOM 2440 N N . GLY A 1 312 ? 39.37187 43.26060 8.69134 1.000 57.85066 312 GLY A N 1
ATOM 2441 C CA . GLY A 1 312 ? 40.66689 42.61986 8.51407 1.000 59.00778 312 GLY A CA 1
ATOM 2442 C C . GLY A 1 312 ? 40.58455 41.13263 8.81433 1.000 64.42330 312 GLY A C 1
ATOM 2443 O O . GLY A 1 312 ? 39.74994 40.40826 8.26225 1.000 59.18475 312 GLY A O 1
ATOM 2444 N N . ASP A 1 313 ? 41.45497 40.66714 9.71432 1.000 58.86650 313 ASP A N 1
ATOM 2445 C CA . ASP A 1 313 ? 41.43622 39.27857 10.15627 1.000 58.77913 313 ASP A CA 1
ATOM 2446 C C . ASP A 1 313 ? 40.41837 39.01409 11.25878 1.000 57.15823 313 ASP A C 1
ATOM 2447 O O . ASP A 1 313 ? 40.19824 37.84879 11.60024 1.000 64.46937 313 ASP A O 1
ATOM 2452 N N . LYS A 1 314 ? 39.78424 40.05318 11.80786 1.000 57.13275 314 LYS A N 1
ATOM 2453 C CA . LYS A 1 314 ? 38.82989 39.90009 12.90051 1.000 59.02862 314 LYS A CA 1
ATOM 2454 C C . LYS A 1 314 ? 37.45153 39.52956 12.35791 1.000 60.63630 314 LYS A C 1
ATOM 2455 O O . LYS A 1 314 ? 36.99354 40.11336 11.37248 1.000 58.02942 314 LYS A O 1
ATOM 2461 N N . PRO A 1 315 ? 36.76375 38.59023 12.99657 1.000 59.98274 315 PRO A N 1
ATOM 2462 C CA . PRO A 1 315 ? 35.45144 38.16516 12.50727 1.000 54.35289 315 PRO A CA 1
ATOM 2463 C C . PRO A 1 315 ? 34.34337 39.08946 12.98302 1.000 57.26822 315 PRO A C 1
ATOM 2464 O O . PRO A 1 315 ? 34.49634 39.86994 13.92519 1.000 60.07841 315 PRO A O 1
ATOM 2468 N N . GLY A 1 316 ? 33.20015 38.98237 12.31035 1.000 58.66774 316 GLY A N 1
ATOM 2469 C CA . GLY A 1 316 ? 32.01783 39.72558 12.68709 1.000 53.12549 316 GLY A CA 1
ATOM 2470 C C . GLY A 1 316 ? 31.20827 38.98594 13.73192 1.000 53.84932 316 GLY A C 1
ATOM 2471 O O . GLY A 1 316 ? 31.61742 37.95509 14.26694 1.000 57.94812 316 GLY A O 1
ATOM 2472 N N . LEU A 1 317 ? 30.03468 39.54114 14.03618 1.000 54.46122 317 LEU A N 1
ATOM 2473 C CA . LEU A 1 317 ? 29.11468 38.88783 14.95728 1.000 56.67290 317 LEU A CA 1
ATOM 2474 C C . LEU A 1 317 ? 28.15282 37.94042 14.25260 1.000 54.46586 317 LEU A C 1
ATOM 2475 O O . LEU A 1 317 ? 27.55862 37.07907 14.90824 1.000 58.00353 317 LEU A O 1
ATOM 2480 N N . ILE A 1 318 ? 27.96630 38.10451 12.94392 1.000 52.04436 318 ILE A N 1
ATOM 2481 C CA . ILE A 1 318 ? 27.29123 37.13555 12.09770 1.000 55.24263 318 ILE A CA 1
ATOM 2482 C C . ILE A 1 318 ? 28.18600 36.90137 10.89140 1.000 58.66357 318 ILE A C 1
ATOM 2483 O O . ILE A 1 318 ? 29.06594 37.70816 10.57817 1.000 60.10828 318 ILE A O 1
ATOM 2488 N N . SER A 1 319 ? 27.95942 35.77587 10.21895 1.000 54.88669 319 SER A N 1
ATOM 2489 C CA . SER A 1 319 ? 28.77570 35.42755 9.06701 1.000 58.26377 319 SER A CA 1
ATOM 2490 C C . SER A 1 319 ? 28.51395 36.38213 7.90328 1.000 58.63764 319 SER A C 1
ATOM 2491 O O . SER A 1 319 ? 27.49716 37.07594 7.84736 1.000 56.72870 319 SER A O 1
ATOM 2494 N N . ALA A 1 320 ? 29.45672 36.39311 6.95587 1.000 60.06612 320 ALA A N 1
ATOM 2495 C CA . ALA A 1 320 ? 29.29134 37.17563 5.73479 1.000 61.23764 320 ALA A CA 1
ATOM 2496 C C . ALA A 1 320 ? 27.98401 36.84074 5.02742 1.000 63.28797 320 ALA A C 1
ATOM 2497 O O . ALA A 1 320 ? 27.27954 37.74116 4.55671 1.000 63.20917 320 ALA A O 1
ATOM 2499 N N . ASP A 1 321 ? 27.64887 35.54909 4.93676 1.000 59.51261 321 ASP A N 1
ATOM 2500 C CA . ASP A 1 321 ? 26.39297 35.14000 4.31056 1.000 60.66993 321 ASP A CA 1
ATOM 2501 C C . ASP A 1 321 ? 25.19486 35.77744 5.00498 1.000 55.59946 321 ASP A C 1
ATOM 2502 O O . ASP A 1 321 ? 24.27456 36.27817 4.34764 1.000 56.41356 321 ASP A O 1
ATOM 2507 N N . ALA A 1 322 ? 25.18490 35.76182 6.33945 1.000 56.18706 322 ALA A N 1
ATOM 2508 C CA . ALA A 1 322 ? 24.05791 36.33065 7.07475 1.000 55.74225 322 ALA A CA 1
ATOM 2509 C C . ALA A 1 322 ? 23.94585 37.83233 6.84986 1.000 60.47768 322 ALA A C 1
ATOM 2510 O O . ALA A 1 322 ? 22.83725 38.38244 6.81230 1.000 60.12384 322 ALA A O 1
ATOM 2512 N N . ILE A 1 323 ? 25.08392 38.51372 6.70272 1.000 62.37580 323 ILE A N 1
ATOM 2513 C CA . ILE A 1 323 ? 25.07074 39.95710 6.48431 1.000 59.13139 323 ILE A CA 1
ATOM 2514 C C . ILE A 1 323 ? 24.50648 40.28558 5.10802 1.000 56.33974 323 ILE A C 1
ATOM 2515 O O . ILE A 1 323 ? 23.71169 41.21893 4.95628 1.000 61.88706 323 ILE A O 1
ATOM 2520 N N . ASN A 1 324 ? 24.90372 39.52979 4.08451 1.000 59.34319 324 ASN A N 1
ATOM 2521 C CA . ASN A 1 324 ? 24.37174 39.77516 2.74833 1.000 64.80933 324 ASN A CA 1
ATOM 2522 C C . ASN A 1 324 ? 22.87847 39.48608 2.67756 1.000 58.90430 324 ASN A C 1
ATOM 2523 O O . ASN A 1 324 ? 22.13756 40.19236 1.98331 1.000 62.45455 324 ASN A O 1
ATOM 2528 N N . ALA A 1 325 ? 22.42156 38.44852 3.37892 1.000 58.84360 325 ALA A N 1
ATOM 2529 C CA . ALA A 1 325 ? 20.99838 38.13135 3.39593 1.000 56.64225 325 ALA A CA 1
ATOM 2530 C C . ALA A 1 325 ? 20.21736 39.12434 4.24532 1.000 56.13387 325 ALA A C 1
ATOM 2531 O O . ALA A 1 325 ? 19.02946 39.35551 3.99281 1.000 59.23235 325 ALA A O 1
ATOM 2533 N N . LEU A 1 326 ? 20.86266 39.71763 5.25262 1.000 57.86313 326 LEU A N 1
ATOM 2534 C CA . LEU A 1 326 ? 20.22006 40.76951 6.03693 1.000 50.87067 326 LEU A CA 1
ATOM 2535 C C . LEU A 1 326 ? 20.01148 42.02410 5.19873 1.000 56.72469 326 LEU A C 1
ATOM 2536 O O . LEU A 1 326 ? 18.92765 42.62319 5.21371 1.000 55.72476 326 LEU A O 1
ATOM 2541 N N . VAL A 1 327 ? 21.05007 42.44955 4.47555 1.000 56.81826 327 VAL A N 1
ATOM 2542 C CA . VAL A 1 327 ? 20.92349 43.61725 3.60961 1.000 57.09615 327 VAL A CA 1
ATOM 2543 C C . VAL A 1 327 ? 19.85411 43.37654 2.55561 1.000 53.90271 327 VAL A C 1
ATOM 2544 O O . VAL A 1 327 ? 19.01351 44.24068 2.29104 1.000 62.41651 327 VAL A O 1
ATOM 2548 N N . GLU A 1 328 ? 19.86640 42.19428 1.94242 1.000 63.29678 328 GLU A N 1
ATOM 2549 C CA . GLU A 1 328 ? 18.91216 41.90668 0.87814 1.000 62.11262 328 GLU A CA 1
ATOM 2550 C C . GLU A 1 328 ? 17.48212 41.87262 1.40309 1.000 61.08160 328 GLU A C 1
ATOM 2551 O O . GLU A 1 328 ? 16.55381 42.31940 0.71867 1.000 59.82023 328 GLU A O 1
ATOM 2557 N N . GLN A 1 329 ? 17.28210 41.35134 2.61660 1.000 60.29364 329 GLN A N 1
ATOM 2558 C CA . GLN A 1 329 ? 15.93330 41.30178 3.17309 1.000 57.86240 329 GLN A CA 1
ATOM 2559 C C . GLN A 1 329 ? 15.40982 42.69741 3.49028 1.000 57.85050 329 GLN A C 1
ATOM 2560 O O . GLN A 1 329 ? 14.20427 42.94740 3.36888 1.000 63.12177 329 GLN A O 1
ATOM 2566 N N . ILE A 1 330 ? 16.28883 43.62304 3.88296 1.000 61.09423 330 ILE A N 1
ATOM 2567 C CA . ILE A 1 330 ? 15.85365 45.00268 4.10860 1.000 55.44603 330 ILE A CA 1
ATOM 2568 C C . ILE A 1 330 ? 15.32095 45.60991 2.81846 1.000 57.22893 330 ILE A C 1
ATOM 2569 O O . ILE A 1 330 ? 14.28025 46.27684 2.81079 1.000 58.78306 330 ILE A O 1
ATOM 2574 N N . HIS A 1 331 ? 16.02907 45.39319 1.70838 1.000 58.85149 331 HIS A N 1
ATOM 2575 C CA . HIS A 1 331 ? 15.56679 45.89511 0.42072 1.000 58.38890 331 HIS A CA 1
ATOM 2576 C C . HIS A 1 331 ? 14.22242 45.28738 0.03929 1.000 65.60830 331 HIS A C 1
ATOM 2577 O O . HIS A 1 331 ? 13.36546 45.96951 -0.53783 1.000 65.33711 331 HIS A O 1
ATOM 2584 N N . VAL A 1 332 ? 14.02183 44.00276 0.34730 1.000 60.13960 332 VAL A N 1
ATOM 2585 C CA . VAL A 1 332 ? 12.76086 43.34836 0.01202 1.000 58.71625 332 VAL A CA 1
ATOM 2586 C C . VAL A 1 332 ? 11.63421 43.90398 0.86770 1.000 57.91570 332 VAL A C 1
ATOM 2587 O O . VAL A 1 332 ? 10.53722 44.17907 0.37004 1.000 60.52633 332 VAL A O 1
ATOM 2591 N N . ASN A 1 333 ? 11.88996 44.09193 2.16337 1.000 53.98606 333 ASN A N 1
ATOM 2592 C CA . ASN A 1 333 ? 10.84056 44.54431 3.06664 1.000 59.96287 333 ASN A CA 1
ATOM 2593 C C . ASN A 1 333 ? 10.43102 45.98420 2.79080 1.000 62.45577 333 ASN A C 1
ATOM 2594 O O . ASN A 1 333 ? 9.27930 46.35118 3.04164 1.000 64.73469 333 ASN A O 1
ATOM 2599 N N . SER A 1 334 ? 11.35414 46.82019 2.31531 1.000 63.57043 334 SER A N 1
ATOM 2600 C CA . SER A 1 334 ? 11.03207 48.19535 1.95700 1.000 63.29647 334 SER A CA 1
ATOM 2601 C C . SER A 1 334 ? 10.65389 48.33202 0.48930 1.000 62.79690 334 SER A C 1
ATOM 2602 O O . SER A 1 334 ? 10.62281 49.45096 -0.02607 1.000 65.25369 334 SER A O 1
ATOM 2605 N N . ASN A 1 335 ? 10.36992 47.21531 -0.18404 1.000 63.00245 335 ASN A N 1
ATOM 2606 C CA . ASN A 1 335 ? 9.98143 47.19401 -1.59412 1.000 63.88618 335 ASN A CA 1
ATOM 2607 C C . ASN A 1 335 ? 10.95131 47.99024 -2.46411 1.000 61.56842 335 ASN A C 1
ATOM 2608 O O . ASN A 1 335 ? 10.55697 48.65855 -3.41891 1.000 64.79158 335 ASN A O 1
ATOM 2613 N N . GLY A 1 336 ? 12.23967 47.89451 -2.14556 1.000 60.93030 336 GLY A N 1
ATOM 2614 C CA . GLY A 1 336 ? 13.27258 48.55586 -2.91358 1.000 56.74690 336 GLY A CA 1
ATOM 2615 C C . GLY A 1 336 ? 13.54035 49.99859 -2.54368 1.000 62.20664 336 GLY A C 1
ATOM 2616 O O . GLY A 1 336 ? 14.46411 50.60050 -3.10855 1.000 63.55536 336 GLY A O 1
ATOM 2617 N N . GLU A 1 337 ? 12.77039 50.57361 -1.61641 1.000 59.66430 337 GLU A N 1
ATOM 2618 C CA . GLU A 1 337 ? 12.96403 51.97415 -1.25028 1.000 59.61751 337 GLU A CA 1
ATOM 2619 C C . GLU A 1 337 ? 14.34849 52.21134 -0.66105 1.000 59.42041 337 GLU A C 1
ATOM 2620 O O . GLU A 1 337 ? 14.99055 53.22691 -0.95579 1.000 64.80795 337 GLU A O 1
ATOM 2626 N N . SER A 1 338 ? 14.82984 51.28190 0.16565 1.000 59.22651 338 SER A N 1
ATOM 2627 C CA . SER A 1 338 ? 16.16528 51.41703 0.73231 1.000 57.71385 338 SER A CA 1
ATOM 2628 C C . SER A 1 338 ? 17.24561 51.35226 -0.34231 1.000 63.49314 338 SER A C 1
ATOM 2629 O O . SER A 1 338 ? 18.30364 51.97263 -0.18659 1.000 63.43597 338 SER A O 1
ATOM 2632 N N . LYS A 1 339 ? 17.00547 50.60927 -1.43102 1.000 63.91710 339 LYS A N 1
ATOM 2633 C CA . LYS A 1 339 ? 17.94665 50.60311 -2.55171 1.000 62.09165 339 LYS A CA 1
ATOM 2634 C C . LYS A 1 339 ? 18.07203 51.98504 -3.18608 1.000 66.00611 339 LYS A C 1
ATOM 2635 O O . LYS A 1 339 ? 19.16654 52.39104 -3.59565 1.000 66.56833 339 LYS A O 1
ATOM 2641 N N . LYS A 1 340 ? 16.95997 52.71681 -3.29396 1.000 62.08977 340 LYS A N 1
ATOM 2642 C CA . LYS A 1 340 ? 17.01534 54.06145 -3.86061 1.000 63.75928 340 LYS A CA 1
ATOM 2643 C C . LYS A 1 340 ? 17.86230 54.99887 -3.00320 1.000 67.36166 340 LYS A C 1
ATOM 2644 O O . LYS A 1 340 ? 18.58489 55.85287 -3.53256 1.000 64.55009 340 LYS A O 1
ATOM 2650 N N . ALA A 1 341 ? 17.79192 54.85219 -1.67758 1.000 66.14702 341 ALA A N 1
ATOM 2651 C CA . ALA A 1 341 ? 18.47023 55.75174 -0.75145 1.000 59.13597 341 ALA A CA 1
ATOM 2652 C C . ALA A 1 341 ? 19.88259 55.30911 -0.37971 1.000 63.27098 341 ALA A C 1
ATOM 2653 O O . ALA A 1 341 ? 20.61809 56.10249 0.21688 1.000 61.30089 341 ALA A O 1
ATOM 2655 N N . THR A 1 342 ? 20.28285 54.08112 -0.71139 1.000 63.20599 342 THR A N 1
ATOM 2656 C CA . THR A 1 342 ? 21.56932 53.52826 -0.30559 1.000 63.65439 342 THR A CA 1
ATOM 2657 C C . THR A 1 342 ? 22.52488 53.48844 -1.49094 1.000 65.70074 342 THR A C 1
ATOM 2658 O O . THR A 1 342 ? 22.13642 53.11504 -2.60158 1.000 74.56737 342 THR A O 1
ATOM 2662 N N . GLY A 1 343 ? 23.77779 53.86688 -1.24808 1.000 65.08168 343 GLY A N 1
ATOM 2663 C CA . GLY A 1 343 ? 24.76138 53.87871 -2.31018 1.000 78.10973 343 GLY A CA 1
ATOM 2664 C C . GLY A 1 343 ? 25.14862 52.48104 -2.75821 1.000 92.35132 343 GLY A C 1
ATOM 2665 O O . GLY A 1 343 ? 25.01090 51.49590 -2.03085 1.000 93.88633 343 GLY A O 1
ATOM 2666 N N . ALA A 1 344 ? 25.65281 52.39860 -3.98794 1.000 94.35513 344 ALA A N 1
ATOM 2667 C CA . ALA A 1 344 ? 26.03154 51.11355 -4.55967 1.000 97.28009 344 ALA A CA 1
ATOM 2668 C C . ALA A 1 344 ? 27.24873 50.53017 -3.84739 1.000 106.76304 344 ALA A C 1
ATOM 2669 O O . ALA A 1 344 ? 28.08059 51.25151 -3.28840 1.000 102.31103 344 ALA A O 1
ATOM 2671 N N . ALA A 1 345 ? 27.33995 49.20120 -3.86988 1.000 115.92788 345 ALA A N 1
ATOM 2672 C CA . ALA A 1 345 ? 28.45996 48.48301 -3.28052 1.000 111.60263 345 ALA A CA 1
ATOM 2673 C C . ALA A 1 345 ? 28.62824 47.15803 -4.00611 1.000 111.90494 345 ALA A C 1
ATOM 2674 O O . ALA A 1 345 ? 27.64821 46.54038 -4.43302 1.000 107.25085 345 ALA A O 1
ATOM 2676 N N . ALA A 1 346 ? 29.88642 46.73108 -4.14330 1.000 119.37700 346 ALA A N 1
ATOM 2677 C CA . ALA A 1 346 ? 30.17424 45.46109 -4.80426 1.000 121.74839 346 ALA A CA 1
ATOM 2678 C C . ALA A 1 346 ? 29.49712 44.30344 -4.08136 1.000 125.06424 346 ALA A C 1
ATOM 2679 O O . ALA A 1 346 ? 28.77538 43.50776 -4.69471 1.000 122.96576 346 ALA A O 1
ATOM 2681 N N . ASN A 1 347 ? 29.71438 44.20019 -2.77164 1.000 119.23853 347 ASN A N 1
ATOM 2682 C CA . ASN A 1 347 ? 29.07207 43.19870 -1.93468 1.000 110.47297 347 ASN A CA 1
ATOM 2683 C C . ASN A 1 347 ? 28.41107 43.89285 -0.75508 1.000 102.62477 347 ASN A C 1
ATOM 2684 O O . ASN A 1 347 ? 28.92810 44.89179 -0.24461 1.000 100.79263 347 ASN A O 1
ATOM 2689 N N . ASN A 1 348 ? 27.25937 43.36601 -0.33008 1.000 102.29012 348 ASN A N 1
ATOM 2690 C CA . ASN A 1 348 ? 26.57725 43.92750 0.83214 1.000 91.23097 348 ASN A CA 1
ATOM 2691 C C . ASN A 1 348 ? 27.39598 43.76797 2.10596 1.000 89.59908 348 ASN A C 1
ATOM 2692 O O . ASN A 1 348 ? 27.19296 44.52500 3.06148 1.000 83.78920 348 ASN A O 1
ATOM 2697 N N . VAL A 1 349 ? 28.31687 42.80102 2.14046 1.000 92.31034 349 VAL A N 1
ATOM 2698 C CA . VAL A 1 349 ? 29.18458 42.62584 3.29818 1.000 94.51193 349 VAL A CA 1
ATOM 2699 C C . VAL A 1 349 ? 30.09242 43.84007 3.49724 1.000 93.53447 349 VAL A C 1
ATOM 2700 O O . VAL A 1 349 ? 30.59800 44.06487 4.60264 1.000 84.91274 349 VAL A O 1
ATOM 2704 N N . ASP A 1 350 ? 30.28955 44.64785 2.45330 1.000 96.96276 350 ASP A N 1
ATOM 2705 C CA . ASP A 1 350 ? 31.10595 45.85439 2.51423 1.000 96.59517 350 ASP A CA 1
ATOM 2706 C C . ASP A 1 350 ? 30.27390 47.12625 2.65176 1.000 95.56874 350 ASP A C 1
ATOM 2707 O O . ASP A 1 350 ? 30.83091 48.22887 2.58747 1.000 86.45025 350 ASP A O 1
ATOM 2712 N N . LEU A 1 351 ? 28.95944 46.99923 2.83325 1.000 96.24527 351 LEU A N 1
ATOM 2713 C CA . LEU A 1 351 ? 28.09154 48.16715 2.92125 1.000 91.87560 351 LEU A CA 1
ATOM 2714 C C . LEU A 1 351 ? 28.25349 48.85623 4.27030 1.000 88.21475 351 LEU A C 1
ATOM 2715 O O . LEU A 1 351 ? 28.10113 48.22913 5.32346 1.000 87.37988 351 LEU A O 1
ATOM 2720 N N . TYR A 1 352 ? 28.55444 50.15491 4.23751 1.000 77.90325 352 TYR A N 1
ATOM 2721 C CA . TYR A 1 352 ? 28.65087 50.92283 5.47463 1.000 73.81695 352 TYR A CA 1
ATOM 2722 C C . TYR A 1 352 ? 27.30877 50.95350 6.19757 1.000 73.89058 352 TYR A C 1
ATOM 2723 O O . TYR A 1 352 ? 27.18148 50.46069 7.32881 1.000 62.25574 352 TYR A O 1
ATOM 2732 N N . GLN A 1 353 ? 26.28631 51.50873 5.54118 1.000 69.26426 353 GLN A N 1
ATOM 2733 C CA . GLN A 1 353 ? 24.98830 51.72665 6.15901 1.000 59.77678 353 GLN A CA 1
ATOM 2734 C C . GLN A 1 353 ? 23.89244 51.54946 5.12019 1.000 61.62149 353 GLN A C 1
ATOM 2735 O O . GLN A 1 353 ? 24.08335 51.84158 3.93568 1.000 61.58960 353 GLN A O 1
ATOM 2741 N N . VAL A 1 354 ? 22.73698 51.08351 5.58343 1.000 55.91847 354 VAL A N 1
ATOM 2742 C CA . VAL A 1 354 ? 21.54014 50.95972 4.76153 1.000 57.30500 354 VAL A CA 1
ATOM 2743 C C . VAL A 1 354 ? 20.57919 52.06427 5.17495 1.000 55.65448 354 VAL A C 1
ATOM 2744 O O . VAL A 1 354 ? 20.11493 52.09771 6.32017 1.000 53.94064 354 VAL A O 1
ATOM 2748 N N . ASN A 1 355 ? 20.27825 52.96798 4.24871 1.000 58.47143 355 ASN A N 1
ATOM 2749 C CA . ASN A 1 355 ? 19.39067 54.08909 4.54307 1.000 52.63582 355 ASN A CA 1
ATOM 2750 C C . ASN A 1 355 ? 17.94221 53.63036 4.42239 1.000 51.43315 355 ASN A C 1
ATOM 2751 O O . ASN A 1 355 ? 17.44307 53.40264 3.31583 1.000 51.47557 355 ASN A O 1
ATOM 2756 N N . CYS A 1 356 ? 17.26520 53.50781 5.56322 1.000 52.27950 356 CYS A N 1
ATOM 2757 C CA . CYS A 1 356 ? 15.91344 52.96284 5.62339 1.000 49.93986 356 CYS A CA 1
ATOM 2758 C C . CYS A 1 356 ? 15.38645 53.13751 7.03970 1.000 51.06452 356 CYS A C 1
ATOM 2759 O O . CYS A 1 356 ? 16.17102 53.05941 7.98541 1.000 53.56764 356 CYS A O 1
ATOM 2762 N N . THR A 1 357 ? 14.09088 53.38904 7.22542 1.000 48.90918 357 THR A N 1
ATOM 2763 C CA . THR A 1 357 ? 13.58184 53.39845 8.59109 1.000 52.15909 357 THR A CA 1
ATOM 2764 C C . THR A 1 357 ? 13.59589 51.98288 9.14554 1.000 53.73538 357 THR A C 1
ATOM 2765 O O . THR A 1 357 ? 13.51683 50.99541 8.40589 1.000 54.12281 357 THR A O 1
ATOM 2769 N N . TYR A 1 358 ? 13.72454 51.88693 10.46663 1.000 54.93431 358 TYR A N 1
ATOM 2770 C CA . TYR A 1 358 ? 13.70101 50.57093 11.08617 1.000 52.62520 358 TYR A CA 1
ATOM 2771 C C . TYR A 1 358 ? 12.34213 49.91608 10.89248 1.000 51.61352 358 TYR A C 1
ATOM 2772 O O . TYR A 1 358 ? 12.25472 48.70186 10.68487 1.000 53.19948 358 TYR A O 1
ATOM 2781 N N . TYR A 1 359 ? 11.27669 50.71946 10.94282 1.000 56.32317 359 TYR A N 1
ATOM 2782 C CA . TYR A 1 359 ? 9.92348 50.21640 10.73351 1.000 56.21226 359 TYR A CA 1
ATOM 2783 C C . TYR A 1 359 ? 9.76922 49.60464 9.34319 1.000 56.08352 359 TYR A C 1
ATOM 2784 O O . TYR A 1 359 ? 9.21097 48.50948 9.19455 1.000 59.12603 359 TYR A O 1
ATOM 2793 N N . ASP A 1 360 ? 10.28290 50.28263 8.31303 1.000 53.81142 360 ASP A N 1
ATOM 2794 C CA . ASP A 1 360 ? 10.22345 49.73200 6.96071 1.000 54.04575 360 ASP A CA 1
ATOM 2795 C C . ASP A 1 360 ? 11.18594 48.57002 6.77032 1.000 56.20675 360 ASP A C 1
ATOM 2796 O O . ASP A 1 360 ? 10.95281 47.71090 5.91367 1.000 54.68654 360 ASP A O 1
ATOM 2801 N N . ALA A 1 361 ? 12.27965 48.53747 7.53150 1.000 55.27851 361 ALA A N 1
ATOM 2802 C CA . ALA A 1 361 ? 13.17132 47.38888 7.46931 1.000 54.68547 361 ALA A CA 1
ATOM 2803 C C . ALA A 1 361 ? 12.47139 46.13218 7.96506 1.000 55.07403 361 ALA A C 1
ATOM 2804 O O . ALA A 1 361 ? 12.77791 45.02487 7.50945 1.000 53.42659 361 ALA A O 1
ATOM 2806 N N . LEU A 1 362 ? 11.51740 46.28575 8.88066 1.000 52.45474 362 LEU A N 1
ATOM 2807 C CA . LEU A 1 362 ? 10.68836 45.18436 9.34115 1.000 53.47015 362 LEU A CA 1
ATOM 2808 C C . LEU A 1 362 ? 9.40484 45.03727 8.52713 1.000 56.93750 362 LEU A C 1
ATOM 2809 O O . LEU A 1 362 ? 8.45854 44.39382 8.99084 1.000 54.27191 362 LEU A O 1
ATOM 2814 N N . GLY A 1 363 ? 9.34918 45.62248 7.32974 1.000 57.32331 363 GLY A N 1
ATOM 2815 C CA . GLY A 1 363 ? 8.15072 45.53806 6.51341 1.000 54.36281 363 GLY A CA 1
ATOM 2816 C C . GLY A 1 363 ? 6.92385 46.17908 7.12615 1.000 58.31438 363 GLY A C 1
ATOM 2817 O O . GLY A 1 363 ? 5.80408 45.81143 6.76930 1.000 57.05572 363 GLY A O 1
ATOM 2818 N N . LYS A 1 364 ? 7.10282 47.12850 8.04842 1.000 57.92634 364 LYS A N 1
ATOM 2819 C CA . LYS A 1 364 ? 5.98539 47.77054 8.73908 1.000 58.55971 364 LYS A CA 1
ATOM 2820 C C . LYS A 1 364 ? 5.11046 46.72996 9.44027 1.000 60.57791 364 LYS A C 1
ATOM 2821 O O . LYS A 1 364 ? 3.88597 46.84796 9.49510 1.000 59.70930 364 LYS A O 1
ATOM 2827 N N . ASP A 1 365 ? 5.75622 45.68937 9.96671 1.000 60.50158 365 ASP A N 1
ATOM 2828 C CA . ASP A 1 365 ? 5.09955 44.67283 10.78627 1.000 56.41840 365 ASP A CA 1
ATOM 2829 C C . ASP A 1 365 ? 5.03204 45.18830 12.22026 1.000 56.97210 365 ASP A C 1
ATOM 2830 O O . ASP A 1 365 ? 6.05692 45.28171 12.90054 1.000 57.62240 365 ASP A O 1
ATOM 2835 N N . ASP A 1 366 ? 3.82716 45.53373 12.67854 1.000 56.57369 366 ASP A N 1
ATOM 2836 C CA . ASP A 1 366 ? 3.68101 46.17747 13.98047 1.000 55.52615 366 ASP A CA 1
ATOM 2837 C C . ASP A 1 366 ? 4.11270 45.25929 15.12269 1.000 58.95229 366 ASP A C 1
ATOM 2838 O O . ASP A 1 366 ? 4.72686 45.71475 16.09547 1.000 59.12919 366 ASP A O 1
ATOM 2843 N N . PHE A 1 367 ? 3.79583 43.96527 15.03068 1.000 62.37450 367 PHE A N 1
ATOM 2844 C CA . PHE A 1 367 ? 4.15524 43.03869 16.10156 1.000 59.33198 367 PHE A CA 1
ATOM 2845 C C . PHE A 1 367 ? 5.66694 42.87005 16.19993 1.000 56.89598 367 PHE A C 1
ATOM 2846 O O . PHE A 1 367 ? 6.24425 42.97213 17.28929 1.000 57.71295 367 PHE A O 1
ATOM 2854 N N . ALA A 1 368 ? 6.32387 42.59928 15.06967 1.000 55.30287 368 ALA A N 1
ATOM 2855 C CA . ALA A 1 368 ? 7.77419 42.44187 15.07925 1.000 59.00825 368 ALA A CA 1
ATOM 2856 C C . ALA A 1 368 ? 8.45499 43.70880 15.57176 1.000 55.31883 368 ALA A C 1
ATOM 2857 O O . ALA A 1 368 ? 9.45479 43.64675 16.29672 1.000 57.63876 368 ALA A O 1
ATOM 2859 N N . TYR A 1 369 ? 7.91551 44.86995 15.19937 1.000 56.44293 369 TYR A N 1
ATOM 2860 C CA . TYR A 1 369 ? 8.52909 46.13110 15.58933 1.000 53.24743 369 TYR A CA 1
ATOM 2861 C C . TYR A 1 369 ? 8.42268 46.35617 17.09123 1.000 54.90269 369 TYR A C 1
ATOM 2862 O O . TYR A 1 369 ? 9.37842 46.82303 17.72199 1.000 55.28816 369 TYR A O 1
ATOM 2871 N N . LEU A 1 370 ? 7.27244 46.03278 17.68527 1.000 59.27770 370 LEU A N 1
ATOM 2872 C CA . LEU A 1 370 ? 7.15930 46.11126 19.13892 1.000 56.60035 370 LEU A CA 1
ATOM 2873 C C . LEU A 1 370 ? 8.05412 45.07984 19.82118 1.000 56.04824 370 LEU A C 1
ATOM 2874 O O . LEU A 1 370 ? 8.60252 45.34159 20.89721 1.000 59.81522 370 LEU A O 1
ATOM 2879 N N . VAL A 1 371 ? 8.21366 43.90048 19.22169 1.000 52.57021 371 VAL A N 1
ATOM 2880 C CA . VAL A 1 371 ? 9.15854 42.93078 19.77375 1.000 54.18998 371 VAL A CA 1
ATOM 2881 C C . VAL A 1 371 ? 10.57655 43.47911 19.70152 1.000 54.30263 371 VAL A C 1
ATOM 2882 O O . VAL A 1 371 ? 11.35540 43.35753 20.65504 1.000 54.16929 371 VAL A O 1
ATOM 2886 N N . ALA A 1 372 ? 10.92692 44.10450 18.57493 1.000 54.32528 372 ALA A N 1
ATOM 2887 C CA . ALA A 1 372 ? 12.24814 44.70371 18.42500 1.000 55.06034 372 ALA A CA 1
ATOM 2888 C C . ALA A 1 372 ? 12.53294 45.71593 19.53189 1.000 52.83394 372 ALA A C 1
ATOM 2889 O O . ALA A 1 372 ? 13.59111 45.67302 20.16620 1.000 55.06241 372 ALA A O 1
ATOM 2891 N N . ARG A 1 373 ? 11.59673 46.63161 19.78973 1.000 50.25745 373 ARG A N 1
ATOM 2892 C CA . ARG A 1 373 ? 11.86692 47.65914 20.79192 1.000 55.20287 373 ARG A CA 1
ATOM 2893 C C . ARG A 1 373 ? 11.85836 47.08689 22.20328 1.000 54.56976 373 ARG A C 1
ATOM 2894 O O . ARG A 1 373 ? 12.54903 47.61161 23.08530 1.000 49.53711 373 ARG A O 1
ATOM 2902 N N . ALA A 1 374 ? 11.09577 46.01624 22.44144 1.000 52.11217 374 ALA A N 1
ATOM 2903 C CA . ALA A 1 374 ? 11.15168 45.37216 23.74938 1.000 55.05478 374 ALA A CA 1
ATOM 2904 C C . ALA A 1 374 ? 12.50827 44.72082 23.97030 1.000 53.12759 374 ALA A C 1
ATOM 2905 O O . ALA A 1 374 ? 13.07754 44.81112 25.06291 1.000 54.39214 374 ALA A O 1
ATOM 2907 N N . ILE A 1 375 ? 13.05283 44.08493 22.93172 1.000 54.79551 375 ILE A N 1
ATOM 2908 C CA . ILE A 1 375 ? 14.40737 43.55283 23.01244 1.000 55.74113 375 ILE A CA 1
ATOM 2909 C C . ILE A 1 375 ? 15.39364 44.66814 23.32087 1.000 57.96270 375 ILE A C 1
ATOM 2910 O O . ILE A 1 375 ? 16.29523 44.50196 24.15265 1.000 59.86545 375 ILE A O 1
ATOM 2915 N N . GLN A 1 376 ? 15.22798 45.82984 22.67152 1.000 57.60080 376 GLN A N 1
ATOM 2916 C CA . GLN A 1 376 ? 16.13411 46.95084 22.91167 1.000 52.76890 376 GLN A CA 1
ATOM 2917 C C . GLN A 1 376 ? 16.05252 47.42179 24.35430 1.000 55.10340 376 GLN A C 1
ATOM 2918 O O . GLN A 1 376 ? 17.08155 47.63306 25.00743 1.000 54.79309 376 GLN A O 1
ATOM 2924 N N . PHE A 1 377 ? 14.82916 47.60770 24.86535 1.000 54.76330 377 PHE A N 1
ATOM 2925 C CA . PHE A 1 377 ? 14.66151 48.12855 26.21906 1.000 56.67461 377 PHE A CA 1
ATOM 2926 C C . PHE A 1 377 ? 15.20314 47.16135 27.26750 1.000 61.03346 377 PHE A C 1
ATOM 2927 O O . PHE A 1 377 ? 15.70400 47.59837 28.31151 1.000 61.53961 377 PHE A O 1
ATOM 2935 N N . PHE A 1 378 ? 15.11765 45.85405 27.00966 1.000 52.21520 378 PHE A N 1
ATOM 2936 C CA . PHE A 1 378 ? 15.53818 44.83072 27.96059 1.000 59.79961 378 PHE A CA 1
ATOM 2937 C C . PHE A 1 378 ? 17.00187 44.43594 27.81552 1.000 58.68354 378 PHE A C 1
ATOM 2938 O O . PHE A 1 378 ? 17.46801 43.57782 28.56820 1.000 63.34203 378 PHE A O 1
ATOM 2946 N N . SER A 1 379 ? 17.73272 45.02819 26.86638 1.000 58.14589 379 SER A N 1
ATOM 2947 C CA . SER A 1 379 ? 19.18035 44.89548 26.79140 1.000 56.11058 379 SER A CA 1
ATOM 2948 C C . SER A 1 379 ? 19.84316 45.94044 27.68511 1.000 56.91110 379 SER A C 1
ATOM 2949 O O . SER A 1 379 ? 19.28089 47.01578 27.90984 1.000 56.54091 379 SER A O 1
ATOM 2952 N N . PRO A 1 380 ? 21.04026 45.67216 28.20195 1.000 57.58464 380 PRO A N 1
ATOM 2953 C CA . PRO A 1 380 ? 21.67679 46.63159 29.11299 1.000 54.39109 380 PRO A CA 1
ATOM 2954 C C . PRO A 1 380 ? 21.97807 47.95400 28.42480 1.000 57.29857 380 PRO A C 1
ATOM 2955 O O . PRO A 1 380 ? 22.11413 48.03809 27.20433 1.000 60.46111 380 PRO A O 1
ATOM 2959 N N . GLY A 1 381 ? 22.09599 48.99692 29.23691 1.000 55.80865 381 GLY A N 1
ATOM 2960 C CA . GLY A 1 381 ? 22.36910 50.33323 28.75721 1.000 55.32823 381 GLY A CA 1
ATOM 2961 C C . GLY A 1 381 ? 21.11006 51.18072 28.69300 1.000 59.98217 381 GLY A C 1
ATOM 2962 O O . GLY A 1 381 ? 19.98251 50.70229 28.84628 1.000 56.73468 381 GLY A O 1
ATOM 2963 N N . ILE A 1 382 ? 21.32455 52.47413 28.46941 1.000 50.68177 382 ILE A N 1
ATOM 2964 C CA . ILE A 1 382 ? 20.23943 53.44972 28.37331 1.000 56.63740 382 ILE A CA 1
ATOM 2965 C C . ILE A 1 382 ? 19.60328 53.35328 26.98982 1.000 51.25304 382 ILE A C 1
ATOM 2966 O O . ILE A 1 382 ? 20.30085 53.51296 25.97858 1.000 53.60494 382 ILE A O 1
ATOM 2971 N N . PRO A 1 383 ? 18.30181 53.09561 26.88592 1.000 53.76607 383 PRO A N 1
ATOM 2972 C CA . PRO A 1 383 ? 17.68564 52.97679 25.55772 1.000 51.31743 383 PRO A CA 1
ATOM 2973 C C . PRO A 1 383 ? 17.26862 54.31583 24.96536 1.000 56.57488 383 PRO A C 1
ATOM 2974 O O . PRO A 1 383 ? 16.61136 55.12023 25.63234 1.000 56.57329 383 PRO A O 1
ATOM 2978 N N . GLN A 1 384 ? 17.65288 54.56140 23.71391 1.000 53.15343 384 GLN A N 1
ATOM 2979 C CA . GLN A 1 384 ? 17.29868 55.77338 22.98713 1.000 55.53211 384 GLN A CA 1
ATOM 2980 C C . GLN A 1 384 ? 16.34230 55.42708 21.85726 1.000 57.43219 384 GLN A C 1
ATOM 2981 O O . GLN A 1 384 ? 16.58236 54.46879 21.11365 1.000 55.06755 384 GLN A O 1
ATOM 2987 N N . VAL A 1 385 ? 15.28236 56.22285 21.70889 1.000 50.90453 385 VAL A N 1
ATOM 2988 C CA . VAL A 1 385 ? 14.28350 56.01998 20.66285 1.000 50.41765 385 VAL A CA 1
ATOM 2989 C C . VAL A 1 385 ? 14.35178 57.19494 19.69652 1.000 54.76058 385 VAL A C 1
ATOM 2990 O O . VAL A 1 385 ? 14.14345 58.34857 20.09176 1.000 56.04320 385 VAL A O 1
ATOM 2994 N N . TYR A 1 386 ? 14.63363 56.90130 18.42974 1.000 52.53423 386 TYR A N 1
ATOM 2995 C CA . TYR A 1 386 ? 14.67457 57.93796 17.40816 1.000 51.55848 386 TYR A CA 1
ATOM 2996 C C . TYR A 1 386 ? 13.27836 58.49145 17.16479 1.000 54.13127 386 TYR A C 1
ATOM 2997 O O . TYR A 1 386 ? 12.30018 57.74023 17.11236 1.000 51.73862 386 TYR A O 1
ATOM 3006 N N . TYR A 1 387 ? 13.19521 59.81972 17.00862 1.000 53.14506 387 TYR A N 1
ATOM 3007 C CA . TYR A 1 387 ? 11.89812 60.48670 16.93677 1.000 52.81491 387 TYR A CA 1
ATOM 3008 C C . TYR A 1 387 ? 11.04857 59.92769 15.80157 1.000 50.35607 387 TYR A C 1
ATOM 3009 O O . TYR A 1 387 ? 9.83512 59.75630 15.95555 1.000 53.89613 387 TYR A O 1
ATOM 3018 N N . GLY A 1 388 ? 11.66811 59.62200 14.66004 1.000 52.55739 388 GLY A N 1
ATOM 3019 C CA . GLY A 1 388 ? 10.92839 58.99050 13.57720 1.000 52.69825 388 GLY A CA 1
ATOM 3020 C C . GLY A 1 388 ? 10.37236 57.62921 13.95677 1.000 55.89642 388 GLY A C 1
ATOM 3021 O O . GLY A 1 388 ? 9.21123 57.32177 13.67625 1.000 55.71795 388 GLY A O 1
ATOM 3022 N N . GLY A 1 389 ? 11.19514 56.79157 14.59558 1.000 54.32800 389 GLY A N 1
ATOM 3023 C CA . GLY A 1 389 ? 10.73361 55.47568 15.00770 1.000 54.98715 389 GLY A CA 1
ATOM 3024 C C . GLY A 1 389 ? 9.73623 55.50841 16.14836 1.000 54.41241 389 GLY A C 1
ATOM 3025 O O . GLY A 1 389 ? 8.91840 54.59073 16.28540 1.000 54.75211 389 GLY A O 1
ATOM 3026 N N . LEU A 1 390 ? 9.79018 56.55187 16.98390 1.000 52.72645 390 LEU A N 1
ATOM 3027 C CA . LEU A 1 390 ? 8.78127 56.72448 18.02851 1.000 52.47470 390 LEU A CA 1
ATOM 3028 C C . LEU A 1 390 ? 7.37428 56.79355 17.45235 1.000 54.65930 390 LEU A C 1
ATOM 3029 O O . LEU A 1 390 ? 6.41207 56.37584 18.10773 1.000 53.85074 390 LEU A O 1
ATOM 3034 N N . LEU A 1 391 ? 7.23025 57.31659 16.23705 1.000 47.75118 391 LEU A N 1
ATOM 3035 C CA . LEU A 1 391 ? 5.9230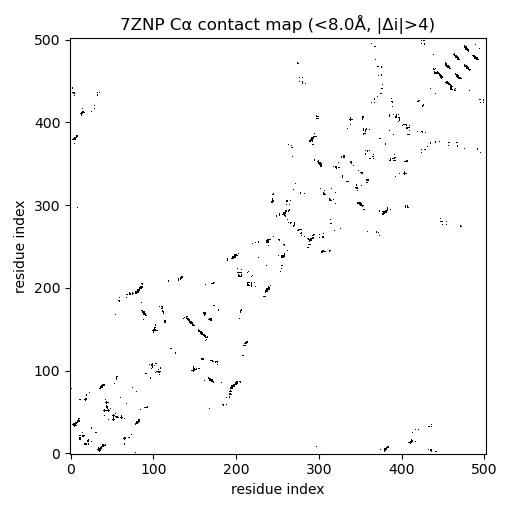8 57.51350 15.63005 1.000 54.62197 391 LEU A CA 1
ATOM 3036 C C . LEU A 1 391 ? 5.67389 56.56926 14.46595 1.000 54.67769 391 LEU A C 1
ATOM 3037 O O . LEU A 1 391 ? 4.67769 56.73362 13.75364 1.000 58.04907 391 LEU A O 1
ATOM 3042 N N . ALA A 1 392 ? 6.54207 55.57756 14.26599 1.000 55.27683 392 ALA A N 1
ATOM 3043 C CA . ALA A 1 392 ? 6.39179 54.61117 13.18150 1.000 57.54778 392 ALA A CA 1
ATOM 3044 C C . ALA A 1 392 ? 6.26627 55.33571 11.84331 1.000 56.44272 392 ALA A C 1
ATOM 3045 O O . ALA A 1 392 ? 5.37102 55.07985 11.03461 1.000 57.34675 392 ALA A O 1
ATOM 3047 N N . ALA A 1 393 ? 7.17716 56.27218 11.62570 1.000 55.08403 393 ALA A N 1
ATOM 3048 C CA . ALA A 1 393 ? 7.19362 57.00419 10.37371 1.000 53.36394 393 ALA A CA 1
ATOM 3049 C C . ALA A 1 393 ? 7.70527 56.10185 9.26145 1.000 54.26335 393 ALA A C 1
ATOM 3050 O O . ALA A 1 393 ? 8.68440 55.37358 9.42976 1.000 55.57240 393 ALA A O 1
ATOM 3052 N N . HIS A 1 394 ? 7.01579 56.13672 8.13064 1.000 52.77850 394 HIS A N 1
ATOM 3053 C CA . HIS A 1 394 ? 7.42402 55.42763 6.93630 1.000 52.76439 394 HIS A CA 1
ATOM 3054 C C . HIS A 1 394 ? 8.58973 56.15030 6.26273 1.000 56.68669 394 HIS A C 1
ATOM 3055 O O . HIS A 1 394 ? 8.88038 57.31673 6.54453 1.000 56.24877 394 HIS A O 1
ATOM 3062 N N . ASN A 1 395 ? 9.25020 55.43620 5.35067 1.000 52.80770 395 ASN A N 1
ATOM 3063 C CA . ASN A 1 395 ? 10.28876 56.02645 4.51588 1.000 50.22537 395 ASN A CA 1
ATOM 3064 C C . ASN A 1 395 ? 9.77374 57.28522 3.84315 1.000 53.82816 395 ASN A C 1
ATOM 3065 O O . ASN A 1 395 ? 8.71179 57.27593 3.21415 1.000 55.34498 395 ASN A O 1
ATOM 3070 N N . ASP A 1 396 ? 10.53222 58.37372 3.97028 1.000 59.39471 396 ASP A N 1
ATOM 3071 C CA . ASP A 1 396 ? 10.10943 59.65492 3.40868 1.000 53.77198 396 ASP A CA 1
ATOM 3072 C C . ASP A 1 396 ? 10.69123 59.76812 2.00714 1.000 56.75557 396 ASP A C 1
ATOM 3073 O O . ASP A 1 396 ? 11.73557 60.37952 1.77716 1.000 57.24835 396 ASP A O 1
ATOM 3078 N N . MET A 1 397 ? 9.98509 59.15760 1.04930 1.000 59.38326 397 MET A N 1
ATOM 3079 C CA . MET A 1 397 ? 10.43815 59.18347 -0.33879 1.000 57.41785 397 MET A CA 1
ATOM 3080 C C . MET A 1 397 ? 10.28745 60.56500 -0.96346 1.000 59.83122 397 MET A C 1
ATOM 3081 O O . MET A 1 397 ? 11.04601 60.91379 -1.87409 1.000 59.01671 397 MET A O 1
ATOM 3086 N N . GLU A 1 398 ? 9.32358 61.36055 -0.49450 1.000 62.45514 398 GLU A N 1
ATOM 3087 C CA . GLU A 1 398 ? 9.14974 62.71080 -1.02220 1.000 64.36650 398 GLU A CA 1
ATOM 3088 C C . GLU A 1 398 ? 10.34728 63.58724 -0.67817 1.000 62.53104 398 GLU A C 1
ATOM 3089 O O . GLU A 1 398 ? 10.91411 64.25769 -1.54991 1.000 57.48082 398 GLU A O 1
ATOM 3095 N N . LEU A 1 399 ? 10.74689 63.59227 0.59395 1.000 55.45046 399 LEU A N 1
ATOM 3096 C CA . LEU A 1 399 ? 11.92072 64.35678 0.99290 1.000 58.85712 399 LEU A CA 1
ATOM 3097 C C . LEU A 1 399 ? 13.17268 63.85010 0.28905 1.000 63.88566 399 LEU A C 1
ATOM 3098 O O . LEU A 1 399 ? 14.01951 64.64704 -0.13186 1.000 63.58030 399 LEU A O 1
ATOM 3103 N N . LEU A 1 400 ? 13.30467 62.52804 0.14708 1.000 60.66309 400 LEU A N 1
ATOM 3104 C CA . LEU A 1 400 ? 14.44754 61.96511 -0.56730 1.000 62.79567 400 LEU A CA 1
ATOM 3105 C C . LEU A 1 400 ? 14.51566 62.49334 -1.99509 1.000 60.94438 400 LEU A C 1
ATOM 3106 O O . LEU A 1 400 ? 15.57542 62.93421 -2.45325 1.000 61.78893 400 LEU A O 1
ATOM 3111 N N . ALA A 1 401 ? 13.39023 62.46541 -2.71454 1.000 59.78631 401 ALA A N 1
ATOM 3112 C CA . ALA A 1 401 ? 13.38285 62.99495 -4.07604 1.000 60.80194 401 ALA A CA 1
ATOM 3113 C C . ALA A 1 401 ? 13.69953 64.48426 -4.09798 1.000 64.65284 401 ALA A C 1
ATOM 3114 O O . ALA A 1 401 ? 14.32140 64.97501 -5.04889 1.000 63.41253 401 ALA A O 1
ATOM 3116 N N . ASN A 1 402 ? 13.30264 65.21394 -3.05569 1.000 61.82594 402 ASN A N 1
ATOM 3117 C CA . ASN A 1 402 ? 13.49657 66.65845 -3.05339 1.000 59.65130 402 ASN A CA 1
ATOM 3118 C C . ASN A 1 402 ? 14.95453 67.02714 -2.78788 1.000 68.59546 402 ASN A C 1
ATOM 3119 O O . ASN A 1 402 ? 15.52895 67.86375 -3.49717 1.000 64.14509 402 ASN A O 1
ATOM 3124 N N . THR A 1 403 ? 15.57321 66.41531 -1.77005 1.000 60.84270 403 THR A N 1
ATOM 3125 C CA . THR A 1 403 ? 16.92803 66.79181 -1.37749 1.000 60.65305 403 THR A CA 1
ATOM 3126 C C . THR A 1 403 ? 18.00559 65.95684 -2.05199 1.000 63.64531 403 THR A C 1
ATOM 3127 O O . THR A 1 403 ? 19.14205 66.43088 -2.18953 1.000 60.97244 403 THR A O 1
ATOM 3131 N N . ASN A 1 404 ? 17.68129 64.72706 -2.46146 1.000 58.06541 404 ASN A N 1
ATOM 3132 C CA . ASN A 1 404 ? 18.64610 63.77366 -3.01163 1.000 63.31325 404 ASN A CA 1
ATOM 3133 C C . ASN A 1 404 ? 19.70900 63.37848 -1.98424 1.000 60.05831 404 ASN A C 1
ATOM 3134 O O . ASN A 1 404 ? 20.80064 62.94052 -2.35231 1.000 63.53207 404 ASN A O 1
ATOM 3139 N N . VAL A 1 405 ? 19.41630 63.52945 -0.69497 1.000 57.87580 405 VAL A N 1
ATOM 3140 C CA . VAL A 1 405 ? 20.32258 63.12454 0.37577 1.000 59.84268 405 VAL A CA 1
ATOM 3141 C C . VAL A 1 405 ? 19.82493 61.79981 0.93481 1.000 56.35332 405 VAL A C 1
ATOM 3142 O O . VAL A 1 405 ? 18.72255 61.73202 1.49244 1.000 56.99881 405 VAL A O 1
ATOM 3146 N N . GLY A 1 406 ? 20.64981 60.75517 0.80326 1.000 59.02620 406 GLY A N 1
ATOM 3147 C CA . GLY A 1 406 ? 20.20706 59.40657 1.14037 1.000 53.58633 406 GLY A CA 1
ATOM 3148 C C . GLY A 1 406 ? 19.59719 59.28923 2.52426 1.000 54.82986 406 GLY A C 1
ATOM 3149 O O . GLY A 1 406 ? 18.56209 58.64435 2.70362 1.000 55.08967 406 GLY A O 1
ATOM 3150 N N . ARG A 1 407 ? 20.21336 59.93068 3.51982 1.000 57.81619 407 ARG A N 1
ATOM 3151 C CA . ARG A 1 407 ? 19.74210 59.80042 4.89335 1.000 50.01009 407 ARG A CA 1
ATOM 3152 C C . ARG A 1 407 ? 18.43255 60.52525 5.16014 1.000 54.12889 407 ARG A C 1
ATOM 3153 O O . ARG A 1 407 ? 17.84986 60.31373 6.22838 1.000 53.95486 407 ARG A O 1
ATOM 3161 N N . ASP A 1 408 ? 17.95525 61.36478 4.23401 1.000 56.97330 408 ASP A N 1
ATOM 3162 C CA . ASP A 1 408 ? 16.69336 62.06161 4.46031 1.000 56.91386 408 ASP A CA 1
ATOM 3163 C C . ASP A 1 408 ? 15.49315 61.13562 4.38592 1.000 53.38191 408 ASP A C 1
ATOM 3164 O O . ASP A 1 408 ? 14.41703 61.50783 4.86204 1.000 57.86015 408 ASP A O 1
ATOM 3169 N N . ILE A 1 409 ? 15.64837 59.93917 3.81374 1.000 55.83010 409 ILE A N 1
ATOM 3170 C CA . ILE A 1 409 ? 14.58502 58.9421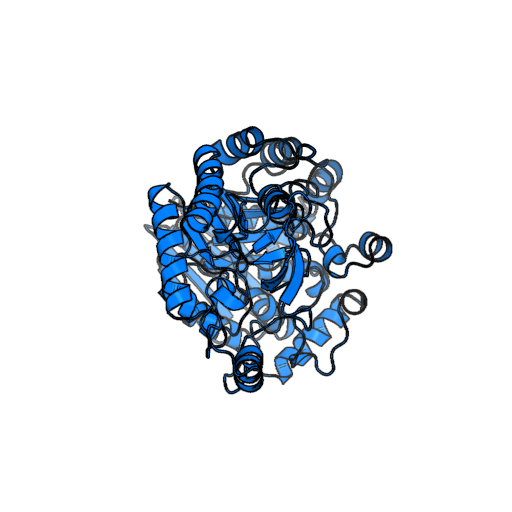9 3.86290 1.000 55.04623 409 ILE A CA 1
ATOM 3171 C C . ILE A 1 409 ? 14.19017 58.65346 5.30263 1.000 51.57553 409 ILE A C 1
ATOM 3172 O O . ILE A 1 409 ? 13.05942 58.23064 5.56771 1.000 50.47012 409 ILE A O 1
ATOM 3177 N N . ASN A 1 410 ? 15.09028 58.93053 6.24889 1.000 49.42545 410 ASN A N 1
ATOM 3178 C CA . ASN A 1 410 ? 14.89572 58.67067 7.66942 1.000 50.64375 410 ASN A CA 1
ATOM 3179 C C . ASN A 1 410 ? 15.00554 59.94918 8.50319 1.000 53.47191 410 ASN A C 1
ATOM 3180 O O . ASN A 1 410 ? 15.27429 59.88437 9.70812 1.000 54.42526 410 ASN A O 1
ATOM 3185 N N . ARG A 1 411 ? 14.79853 61.11848 7.88961 1.000 55.14341 411 ARG A N 1
ATOM 3186 C CA . ARG A 1 411 ? 14.79706 62.40039 8.60288 1.000 54.31822 411 ARG A CA 1
ATOM 3187 C C . ARG A 1 411 ? 13.56216 63.21536 8.23411 1.000 60.70827 411 ARG A C 1
ATOM 3188 O O . ARG A 1 411 ? 13.66693 64.32150 7.69457 1.000 60.78575 411 ARG A O 1
ATOM 3196 N N . PRO A 1 412 ? 12.36845 62.70871 8.53057 1.000 56.23267 412 PRO A N 1
ATOM 3197 C CA . PRO A 1 412 ? 11.15706 63.41840 8.11401 1.000 51.36238 412 PRO A CA 1
ATOM 3198 C C . PRO A 1 412 ? 10.89914 64.63923 8.98139 1.000 58.49269 412 PRO A C 1
ATOM 3199 O O . PRO A 1 412 ? 11.34336 64.71850 10.12928 1.000 55.88353 412 PRO A O 1
ATOM 3203 N N . TYR A 1 413 ? 10.19069 65.61199 8.40226 1.000 55.15299 413 TYR A N 1
ATOM 3204 C CA . TYR A 1 413 ? 9.70388 66.77673 9.13987 1.000 53.49856 413 TYR A CA 1
ATOM 3205 C C . TYR A 1 413 ? 8.33869 66.41030 9.71174 1.000 58.02701 413 TYR A C 1
ATOM 3206 O O . TYR A 1 413 ? 7.34380 66.33643 8.98764 1.000 57.65164 413 TYR A O 1
ATOM 3215 N N . LEU A 1 414 ? 8.29291 66.14641 11.00929 1.000 57.55222 414 LEU A N 1
ATOM 3216 C CA . LEU A 1 414 ? 7.07838 65.67884 11.67108 1.000 56.40924 414 LEU A CA 1
ATOM 3217 C C . LEU A 1 414 ? 6.55884 66.83169 12.52358 1.000 60.81931 414 LEU A C 1
ATOM 3218 O O . LEU A 1 414 ? 7.09614 67.11817 13.59785 1.000 57.90613 414 LEU A O 1
ATOM 3223 N N . THR A 1 415 ? 5.53193 67.51169 12.01563 1.000 62.21552 415 THR A N 1
ATOM 3224 C CA . THR A 1 415 ? 4.97075 68.67487 12.67738 1.000 59.75022 415 THR A CA 1
ATOM 3225 C C . THR A 1 415 ? 4.20497 68.26449 13.93139 1.000 62.82739 415 THR A C 1
ATOM 3226 O O . THR A 1 415 ? 3.86616 67.09466 14.13073 1.000 63.12434 415 THR A O 1
ATOM 3230 N N . THR A 1 416 ? 3.91937 69.25688 14.78101 1.000 63.06425 416 THR A N 1
ATOM 3231 C CA . THR A 1 416 ? 3.07112 69.00476 15.94163 1.000 64.57299 416 THR A CA 1
ATOM 3232 C C . THR A 1 416 ? 1.77720 68.30956 15.53345 1.000 65.79517 416 THR A C 1
ATOM 3233 O O . THR A 1 416 ? 1.30666 67.39492 16.22305 1.000 64.21037 416 THR A O 1
ATOM 3237 N N . ALA A 1 417 ? 1.19981 68.71745 14.39840 1.000 57.64852 417 ALA A N 1
ATOM 3238 C CA . ALA A 1 417 ? -0.03395 68.09698 13.92843 1.000 62.13226 417 ALA A CA 1
ATOM 3239 C C . ALA A 1 417 ? 0.17958 66.62215 13.59783 1.000 64.98393 417 ALA A C 1
ATOM 3240 O O . ALA A 1 417 ? -0.65567 65.77512 13.93227 1.000 61.36128 417 ALA A O 1
ATOM 3242 N N . MET A 1 418 ? 1.29854 66.29350 12.95176 1.000 63.71421 418 MET A N 1
ATOM 3243 C CA . MET A 1 418 ? 1.55281 64.90509 12.58855 1.000 59.76420 418 MET A CA 1
ATOM 3244 C C . MET A 1 418 ? 1.86230 64.04963 13.81247 1.000 66.26068 418 MET A C 1
ATOM 3245 O O . MET A 1 418 ? 1.58511 62.84570 13.80968 1.000 64.25755 418 MET A O 1
ATOM 3250 N N . VAL A 1 419 ? 2.43882 64.64357 14.86023 1.000 69.60232 419 VAL A N 1
ATOM 3251 C CA . VAL A 1 419 ? 2.64070 63.91187 16.10825 1.000 60.72074 419 VAL A CA 1
ATOM 3252 C C . VAL A 1 419 ? 1.29846 63.56182 16.73990 1.000 65.75168 419 VAL A C 1
ATOM 3253 O O . VAL A 1 419 ? 1.08548 62.43089 17.19594 1.000 63.37115 419 VAL A O 1
ATOM 3257 N N . GLU A 1 420 ? 0.37423 64.52808 16.77420 1.000 64.66838 420 GLU A N 1
ATOM 3258 C CA . GLU A 1 420 ? -0.94428 64.30324 17.36076 1.000 66.00999 420 GLU A CA 1
ATOM 3259 C C . GLU A 1 420 ? -1.71081 63.20272 16.63992 1.000 65.90864 420 GLU A C 1
ATOM 3260 O O . GLU A 1 420 ? -2.49496 62.48208 17.26949 1.000 66.19090 420 GLU A O 1
ATOM 3266 N N . ASP A 1 421 ? -1.52273 63.07230 15.32511 1.000 64.53820 421 ASP A N 1
ATOM 3267 C CA . ASP A 1 421 ? -2.14832 61.97121 14.60196 1.000 66.92749 421 ASP A CA 1
ATOM 3268 C C . ASP A 1 421 ? -1.42318 60.65698 14.88197 1.000 66.15838 421 ASP A C 1
ATOM 3269 O O . ASP A 1 421 ? -2.05226 59.63574 15.18064 1.000 63.56555 421 ASP A O 1
ATOM 3274 N N . ALA A 1 422 ? -0.09299 60.67322 14.82507 1.000 61.75727 422 ALA A N 1
ATOM 3275 C CA . ALA A 1 422 ? 0.66298 59.42759 14.90580 1.000 63.54006 422 ALA A CA 1
ATOM 3276 C C . ALA A 1 422 ? 0.52988 58.75002 16.26405 1.000 62.50162 422 ALA A C 1
ATOM 3277 O O . ALA A 1 422 ? 0.53439 57.51566 16.33702 1.000 63.35950 422 ALA A O 1
ATOM 3279 N N . ILE A 1 423 ? 0.39797 59.51735 17.34576 1.000 62.97340 423 ILE A N 1
ATOM 3280 C CA . ILE A 1 423 ? 0.29710 58.91009 18.67162 1.000 62.92518 423 ILE A CA 1
ATOM 3281 C C . ILE A 1 423 ? -1.04354 58.20278 18.84597 1.000 62.84915 423 ILE A C 1
ATOM 3282 O O . ILE A 1 423 ? -1.30534 57.59171 19.88971 1.000 64.73560 423 ILE A O 1
ATOM 3287 N N . GLN A 1 424 ? -1.90775 58.28832 17.84168 1.000 61.31304 424 GLN A N 1
ATOM 3288 C CA . GLN A 1 424 ? -3.15629 57.54600 17.86511 1.000 68.24452 424 GLN A CA 1
ATOM 3289 C C . GLN A 1 424 ? -3.03877 56.18894 17.19971 1.000 65.06928 424 GLN A C 1
ATOM 3290 O O . GLN A 1 424 ? -3.97549 55.38778 17.29205 1.000 65.54212 424 GLN A O 1
ATOM 3296 N N . LYS A 1 425 ? -1.92524 55.92301 16.52903 1.000 59.77664 425 LYS A N 1
ATOM 3297 C CA . LYS A 1 425 ? -1.73497 54.63045 15.90068 1.000 60.92366 425 LYS A CA 1
ATOM 3298 C C . LYS A 1 425 ? -1.54203 53.55440 16.96719 1.000 61.57011 425 LYS A C 1
ATOM 3299 O O . LYS A 1 425 ? -0.81523 53.76752 17.94375 1.000 60.93711 425 LYS A O 1
ATOM 3305 N N . PRO A 1 426 ? -2.19598 52.40128 16.81928 1.000 63.39806 426 PRO A N 1
ATOM 3306 C CA . PRO A 1 426 ? -2.03852 51.32723 17.81789 1.000 61.39380 426 PRO A CA 1
ATOM 3307 C C . PRO A 1 426 ? -0.59766 50.93245 18.10027 1.000 60.23878 426 PRO A C 1
ATOM 3308 O O . PRO A 1 426 ? -0.24491 50.72819 19.26683 1.000 55.97189 426 PRO A O 1
ATOM 3312 N N . VAL A 1 427 ? 0.25035 50.82657 17.07359 1.000 58.13902 427 VAL A N 1
ATOM 3313 C CA . VAL A 1 427 ? 1.63416 50.43155 17.31365 1.000 56.50010 427 VAL A CA 1
ATOM 3314 C C . VAL A 1 427 ? 2.36651 51.49408 18.12690 1.000 57.85063 427 VAL A C 1
ATOM 3315 O O . VAL A 1 427 ? 3.23282 51.16718 18.94894 1.000 58.65344 427 VAL A O 1
ATOM 3319 N N . VAL A 1 428 ? 2.01835 52.77080 17.93853 1.000 56.48946 428 VAL A N 1
ATOM 3320 C CA . VAL A 1 428 ? 2.63725 53.83738 18.72043 1.000 60.21202 428 VAL A CA 1
ATOM 3321 C C . VAL A 1 428 ? 2.13142 53.80211 20.15863 1.000 60.09864 428 VAL A C 1
ATOM 3322 O O . VAL A 1 428 ? 2.90883 53.95560 21.11103 1.000 55.31529 428 VAL A O 1
ATOM 3326 N N . LYS A 1 429 ? 0.82175 53.60410 20.34112 1.000 55.97230 429 LYS A N 1
ATOM 3327 C CA . LYS A 1 429 ? 0.28501 53.44713 21.68794 1.000 60.26797 429 LYS A CA 1
ATOM 3328 C C . LYS A 1 429 ? 0.93052 52.26239 22.39846 1.000 63.88448 429 LYS A C 1
ATOM 3329 O O . LYS A 1 429 ? 1.26301 52.34588 23.58750 1.000 60.25916 429 LYS A O 1
ATOM 3335 N N . GLY A 1 430 ? 1.14294 51.15892 21.67915 1.000 58.50750 430 GLY A N 1
ATOM 3336 C CA . GLY A 1 430 ? 1.83389 50.02947 22.27715 1.000 55.05768 430 GLY A CA 1
ATOM 3337 C C . GLY A 1 430 ? 3.26318 50.36356 22.65280 1.000 58.00268 430 GLY A C 1
ATOM 3338 O O . GLY A 1 430 ? 3.74847 49.96231 23.71337 1.000 54.84100 430 GLY A O 1
ATOM 3339 N N . LEU A 1 431 ? 3.95175 51.12037 21.79696 1.000 55.34111 431 LEU A N 1
ATOM 3340 C CA . LEU A 1 431 ? 5.32400 51.50769 22.10107 1.000 52.07325 431 LEU A CA 1
ATOM 3341 C C . LEU A 1 431 ? 5.38516 52.40226 23.33301 1.000 54.56845 431 LEU A C 1
ATOM 3342 O O . LEU A 1 431 ? 6.29837 52.27642 24.15846 1.000 55.12105 431 LEU A O 1
ATOM 3347 N N . MET A 1 432 ? 4.42140 53.31289 23.47856 1.000 60.07775 432 MET A N 1
ATOM 3348 C CA . MET A 1 432 ? 4.42996 54.19823 24.63690 1.000 55.53864 432 MET A CA 1
ATOM 3349 C C . MET A 1 432 ? 4.19435 53.43188 25.92967 1.000 57.19180 432 MET A C 1
ATOM 3350 O O . MET A 1 432 ? 4.77058 53.78051 26.96701 1.000 58.68492 432 MET A O 1
ATOM 3355 N N . GLN A 1 433 ? 3.37041 52.38334 25.88620 1.000 55.13747 433 GLN A N 1
ATOM 3356 C CA . GLN A 1 433 ? 3.19353 51.53645 27.06067 1.000 57.52813 433 GLN A CA 1
ATOM 3357 C C . GLN A 1 433 ? 4.48347 50.79720 27.40303 1.000 58.10429 433 GLN A C 1
ATOM 3358 O O . GLN A 1 433 ? 4.82490 50.64284 28.58284 1.000 56.97591 433 GLN A O 1
ATOM 3364 N N . LEU A 1 434 ? 5.21877 50.33965 26.38624 1.000 57.46478 434 LEU A N 1
ATOM 3365 C CA . LEU A 1 434 ? 6.50947 49.70831 26.64294 1.000 57.54409 434 LEU A CA 1
ATOM 3366 C C . LEU A 1 434 ? 7.48698 50.70019 27.25657 1.000 59.70197 434 LEU A C 1
ATOM 3367 O O . LEU A 1 434 ? 8.22372 50.36146 28.19071 1.000 63.94385 434 LEU A O 1
ATOM 3372 N N . ILE A 1 435 ? 7.49702 51.93316 26.74585 1.000 57.08430 435 ILE A N 1
ATOM 3373 C CA . ILE A 1 435 ? 8.34491 52.98694 27.29515 1.000 59.24783 435 ILE A CA 1
ATOM 3374 C C . ILE A 1 435 ? 8.03082 53.21217 28.76843 1.000 62.86453 435 ILE A C 1
ATOM 3375 O O . ILE A 1 435 ? 8.93642 53.36969 29.59936 1.000 58.25002 435 ILE A O 1
ATOM 3380 N N . THR A 1 436 ? 6.74343 53.21866 29.11804 1.000 61.54381 436 THR A N 1
ATOM 3381 C CA . THR A 1 436 ? 6.35830 53.43634 30.50808 1.000 63.99835 436 THR A CA 1
ATOM 3382 C C . THR A 1 436 ? 6.83000 52.29416 31.39748 1.000 59.04089 436 THR A C 1
ATOM 3383 O O . THR A 1 436 ? 7.36156 52.53010 32.48699 1.000 66.38154 436 THR A O 1
ATOM 3387 N N . LEU A 1 437 ? 6.64342 51.05064 30.95271 1.000 60.13566 437 LEU A N 1
ATOM 3388 C CA . LEU A 1 437 ? 7.17447 49.91611 31.70032 1.000 64.62878 437 LEU A CA 1
ATOM 3389 C C . LEU A 1 437 ? 8.68183 50.04535 31.89033 1.000 63.14752 437 LEU A C 1
ATOM 3390 O O . LEU A 1 437 ? 9.20165 49.78798 32.98240 1.000 63.36293 437 LEU A O 1
ATOM 3395 N N . ARG A 1 438 ? 9.40001 50.45359 30.83933 1.000 61.28533 438 ARG A N 1
ATOM 3396 C CA . ARG A 1 438 ? 10.85116 50.57686 30.93991 1.000 60.35521 438 ARG A CA 1
ATOM 3397 C C . ARG A 1 438 ? 11.25688 51.73356 31.84812 1.000 64.72833 438 ARG A C 1
ATOM 3398 O O . ARG A 1 438 ? 12.33890 51.69826 32.44364 1.000 65.13572 438 ARG A O 1
ATOM 3406 N N . ASN A 1 439 ? 10.39853 52.74945 31.98685 1.000 60.29360 439 ASN A N 1
ATOM 3407 C CA . ASN A 1 439 ? 10.71357 53.90022 32.82586 1.000 61.11550 439 ASN A CA 1
ATOM 3408 C C . ASN A 1 439 ? 10.42731 53.66339 34.30279 1.000 62.06986 439 ASN A C 1
ATOM 3409 O O . ASN A 1 439 ? 11.07641 54.27932 35.15520 1.000 60.35461 439 ASN A O 1
ATOM 3414 N N . GLU A 1 440 ? 9.45520 52.81356 34.63455 1.000 61.11025 440 GLU A N 1
ATOM 3415 C CA . GLU A 1 440 ? 8.94113 52.76978 35.99596 1.000 62.58225 440 GLU A CA 1
ATOM 3416 C C . GLU A 1 440 ? 9.37412 51.55098 36.80011 1.000 60.55907 440 GLU A C 1
ATOM 3417 O O . GLU A 1 440 ? 9.33422 51.60598 38.03072 1.000 67.32728 440 GLU A O 1
ATOM 3423 N N . ASN A 1 441 ? 9.80309 50.47446 36.15205 1.000 60.88324 441 ASN A N 1
ATOM 3424 C CA . ASN A 1 441 ? 10.23518 49.27001 36.84868 1.000 63.86055 441 ASN A CA 1
ATOM 3425 C C . ASN A 1 441 ? 11.70319 49.40576 37.24363 1.000 63.75340 441 ASN A C 1
ATOM 3426 O O . ASN A 1 441 ? 12.55831 49.67372 36.39541 1.000 64.26660 441 ASN A O 1
ATOM 3431 N N . LYS A 1 442 ? 11.99115 49.21978 38.53200 1.000 64.99833 442 LYS A N 1
ATOM 3432 C CA . LYS A 1 442 ? 13.34137 49.40684 39.05066 1.000 67.67377 442 LYS A CA 1
ATOM 3433 C C . LYS A 1 442 ? 14.29332 48.26713 38.69964 1.000 68.39135 442 LYS A C 1
ATOM 3434 O O . LYS A 1 442 ? 15.49201 48.38399 38.97895 1.000 66.60628 442 LYS A O 1
ATOM 3440 N N . ALA A 1 443 ? 13.79835 47.17111 38.11327 1.000 67.82433 443 ALA A N 1
ATOM 3441 C CA . ALA A 1 443 ? 14.65340 46.01307 37.86384 1.000 66.90914 443 ALA A CA 1
ATOM 3442 C C . ALA A 1 443 ? 15.82182 46.35065 36.95135 1.000 66.53856 443 ALA A C 1
ATOM 3443 O O . ALA A 1 443 ? 16.89261 45.74145 37.06532 1.000 68.44103 443 ALA A O 1
ATOM 3445 N N . PHE A 1 444 ? 15.63891 47.30845 36.04164 1.000 62.84004 444 PHE A N 1
ATOM 3446 C CA . PHE A 1 444 ? 16.68944 47.66496 35.09952 1.000 61.07126 444 PHE A CA 1
ATOM 3447 C C . PHE A 1 444 ? 17.86006 48.36722 35.77070 1.000 6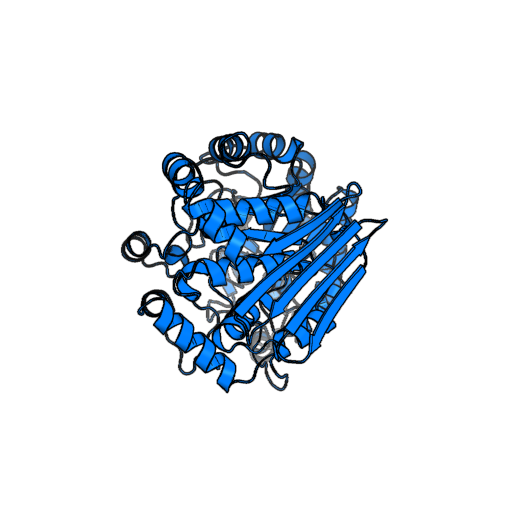5.67493 444 PHE A C 1
ATOM 3448 O O . PHE A 1 444 ? 18.93433 48.45971 35.16828 1.000 65.75257 444 PHE A O 1
ATOM 3456 N N . GLY A 1 445 ? 17.68569 48.83844 37.00052 1.000 63.94035 445 GLY A N 1
ATOM 3457 C CA . GLY A 1 445 ? 18.77662 49.29839 37.82780 1.000 66.57187 445 GLY A CA 1
ATOM 3458 C C . GLY A 1 445 ? 19.57455 48.19956 38.50293 1.000 74.73039 445 GLY A C 1
ATOM 3459 O O . GLY A 1 445 ? 20.44903 48.51054 39.31404 1.000 72.67259 445 GLY A O 1
ATOM 3460 N N . GLY A 1 446 ? 19.32051 46.92361 38.19273 1.000 70.28564 446 GLY A N 1
ATOM 3461 C CA . GLY A 1 446 ? 20.00175 45.82133 38.85377 1.000 68.00267 446 GLY A CA 1
ATOM 3462 C C . GLY A 1 446 ? 20.75722 44.85717 37.95599 1.000 67.90525 446 GLY A C 1
ATOM 3463 O O . GLY A 1 446 ? 21.44530 45.27624 37.02251 1.000 74.85031 446 GLY A O 1
ATOM 3464 N N . ALA A 1 447 ? 20.64399 43.56175 38.24136 1.000 63.52777 447 ALA A N 1
ATOM 3465 C CA . ALA A 1 447 ? 21.43224 42.52826 37.58520 1.000 65.49076 447 ALA A CA 1
ATOM 3466 C C . ALA A 1 447 ? 20.71937 41.97734 36.35689 1.000 69.63572 447 ALA A C 1
ATOM 3467 O O . ALA A 1 447 ? 19.49286 41.84932 36.32772 1.000 67.42136 447 ALA A O 1
ATOM 3469 N N . PHE A 1 448 ? 21.51467 41.60919 35.35427 1.000 70.33721 448 PHE A N 1
ATOM 3470 C CA . PHE A 1 448 ? 21.02231 41.17322 34.05790 1.000 66.18335 448 PHE A CA 1
ATOM 3471 C C . PHE A 1 448 ? 21.41182 39.72581 33.79004 1.000 65.73255 448 PHE A C 1
ATOM 3472 O O . PHE A 1 448 ? 22.45847 39.25068 34.23926 1.000 66.13597 448 PHE A O 1
ATOM 3480 N N . ASP A 1 449 ? 20.55817 39.03087 33.04050 1.000 69.83792 449 ASP A N 1
ATOM 3481 C CA . ASP A 1 449 ? 20.84854 37.67801 32.58811 1.000 65.77292 449 ASP A CA 1
ATOM 3482 C C . ASP A 1 449 ? 20.18666 37.45143 31.23565 1.000 68.31886 449 ASP A C 1
ATOM 3483 O O . ASP A 1 449 ? 19.05648 37.89357 31.01152 1.000 65.91049 449 ASP A O 1
ATOM 3488 N N . VAL A 1 450 ? 20.89285 36.75990 30.34130 1.000 72.19422 450 VAL A N 1
ATOM 3489 C CA . VAL A 1 450 ? 20.37746 36.40560 29.02308 1.000 68.66289 450 VAL A CA 1
ATOM 3490 C C . VAL A 1 450 ? 20.43131 34.88980 28.87232 1.000 69.17378 450 VAL A C 1
ATOM 3491 O O . VAL A 1 450 ? 21.44172 34.26110 29.20533 1.000 68.79061 450 VAL A O 1
ATOM 3495 N N . THR A 1 451 ? 19.34124 34.30959 28.37314 1.000 72.16648 451 THR A N 1
ATOM 3496 C CA . THR A 1 451 ? 19.22089 32.87749 28.13757 1.000 64.18323 451 THR A CA 1
ATOM 3497 C C . THR A 1 451 ? 18.62144 32.64376 26.75682 1.000 69.69882 451 THR A C 1
ATOM 3498 O O . THR A 1 451 ? 17.72607 33.38181 26.32756 1.000 67.19863 451 THR A O 1
ATOM 3502 N N . TYR A 1 452 ? 19.13193 31.62879 26.05405 1.000 69.41920 452 TYR A N 1
ATOM 3503 C CA . TYR A 1 452 ? 18.59435 31.22903 24.75222 1.000 66.23559 452 TYR A CA 1
ATOM 3504 C C . TYR A 1 452 ? 18.65017 29.70855 24.66298 1.000 71.60797 452 TYR A C 1
ATOM 3505 O O . TYR A 1 452 ? 19.69439 29.13309 24.34357 1.000 69.91401 452 TYR A O 1
ATOM 3514 N N . THR A 1 453 ? 17.52438 29.06615 24.94774 1.000 76.17930 453 THR A N 1
ATOM 3515 C CA . THR A 1 453 ? 17.37818 27.62639 24.80701 1.000 77.50448 453 THR A CA 1
ATOM 3516 C C . THR A 1 453 ? 16.07617 27.33428 24.08382 1.000 75.00992 453 THR A C 1
ATOM 3517 O O . THR A 1 453 ? 15.06601 28.00033 24.32455 1.000 78.03404 453 THR A O 1
ATOM 3521 N N . ASP A 1 454 ? 16.10903 26.34339 23.19753 1.000 77.11628 454 ASP A N 1
ATOM 3522 C CA . ASP A 1 454 ? 14.90751 25.77947 22.58747 1.000 78.68183 454 ASP A CA 1
ATOM 3523 C C . ASP A 1 454 ? 14.02854 26.87398 21.97757 1.000 81.46442 454 ASP A C 1
ATOM 3524 O O . ASP A 1 454 ? 12.84704 27.02504 22.30316 1.000 75.50532 454 ASP A O 1
ATOM 3529 N N . ASN A 1 455 ? 14.64792 27.66450 21.10027 1.000 75.42590 455 ASN A N 1
ATOM 3530 C CA . ASN A 1 455 ? 13.97066 28.71843 20.34690 1.000 75.53040 455 ASN A CA 1
ATOM 3531 C C . ASN A 1 455 ? 13.32521 29.76728 21.24601 1.000 72.88602 455 ASN A C 1
ATOM 3532 O O . ASN A 1 455 ? 12.43088 30.49738 20.80617 1.000 71.08440 455 ASN A O 1
ATOM 3537 N N . THR A 1 456 ? 13.76685 29.87031 22.49758 1.000 72.48884 456 THR A N 1
ATOM 3538 C CA . THR A 1 456 ? 13.19468 30.81105 23.45439 1.000 72.05683 456 THR A CA 1
ATOM 3539 C C . THR A 1 456 ? 14.30454 31.68889 24.01333 1.000 69.40327 456 THR A C 1
ATOM 3540 O O . THR A 1 456 ? 15.18783 31.20277 24.72916 1.000 68.39991 456 THR A O 1
ATOM 3544 N N . LEU A 1 457 ? 14.24742 32.97791 23.69749 1.000 69.24153 457 LEU A N 1
ATOM 3545 C CA . LEU A 1 457 ? 15.16211 33.96286 24.25625 1.000 66.23695 457 LEU A CA 1
ATOM 3546 C C . LEU A 1 457 ? 14.54230 34.56759 25.50826 1.000 64.70202 457 LEU A C 1
ATOM 3547 O O . LEU A 1 457 ? 13.36720 34.94299 25.50218 1.000 65.17051 457 LEU A O 1
ATOM 3552 N N . VAL A 1 458 ? 15.32790 34.65683 26.57811 1.000 62.72597 458 VAL A N 1
ATOM 3553 C CA . VAL A 1 458 ? 14.89232 35.28198 27.81917 1.000 62.46297 458 VAL A CA 1
ATOM 3554 C C . VAL A 1 458 ? 15.91963 36.32896 28.22785 1.000 66.89389 458 VAL A C 1
ATOM 3555 O O . VAL A 1 458 ? 17.11444 36.02494 28.32748 1.000 68.06087 458 VAL A O 1
ATOM 3559 N N . LEU A 1 459 ? 15.44973 37.55665 28.46871 1.000 63.72657 459 LEU A N 1
ATOM 3560 C CA . LEU A 1 459 ? 16.26058 38.66159 28.97967 1.000 63.69500 459 LEU A CA 1
ATOM 3561 C C . LEU A 1 459 ? 15.67827 39.07679 30.32526 1.000 62.58261 459 LEU A C 1
ATOM 3562 O O . LEU A 1 459 ? 14.53847 39.54981 30.38882 1.000 60.75878 459 LEU A O 1
ATOM 3567 N N . SER A 1 460 ? 16.45271 38.90949 31.39754 1.000 65.13678 460 SER A N 1
ATOM 3568 C CA . SER A 1 460 ? 15.93841 39.03551 32.75735 1.000 64.24985 460 SER A CA 1
ATOM 3569 C C . SER A 1 460 ? 16.67035 40.11558 33.54174 1.000 65.40109 460 SER A C 1
ATOM 3570 O O . SER A 1 460 ? 17.89485 40.25197 33.44644 1.000 62.57575 460 SER A O 1
ATOM 3573 N N . TRP A 1 461 ? 15.90675 40.85819 34.34002 1.000 58.19147 461 TRP A N 1
ATOM 3574 C CA . TRP A 1 461 ? 16.43194 41.87230 35.23931 1.000 64.11514 461 TRP A CA 1
ATOM 3575 C C . TRP A 1 461 ? 15.82315 41.69029 36.62290 1.000 65.51876 461 TRP A C 1
ATOM 3576 O O . TRP A 1 461 ? 14.66386 41.28912 36.76108 1.000 65.80722 461 TRP A O 1
ATOM 3587 N N . SER A 1 462 ? 16.61154 42.00177 37.64865 1.000 65.46890 462 SER A N 1
ATOM 3588 C CA . SER A 1 462 ? 16.12120 42.00365 39.01918 1.000 70.00196 462 SER A CA 1
ATOM 3589 C C . SER A 1 462 ? 16.86004 43.08088 39.79477 1.000 67.14161 462 SER A C 1
ATOM 3590 O O . SER A 1 462 ? 18.07476 43.22494 39.64762 1.000 70.69563 462 SER A O 1
ATOM 3593 N N . ASN A 1 463 ? 16.12650 43.83610 40.61285 1.000 73.25434 463 ASN A N 1
ATOM 3594 C CA . ASN A 1 463 ? 16.74215 44.86146 41.44992 1.000 76.82105 463 ASN A CA 1
ATOM 3595 C C . ASN A 1 463 ? 15.81212 45.19021 42.60413 1.000 86.84444 463 ASN A C 1
ATOM 3596 O O . ASN A 1 463 ? 14.62894 45.46810 42.38391 1.000 86.41555 463 ASN A O 1
ATOM 3601 N N . ASP A 1 464 ? 16.35734 45.19082 43.81846 1.000 106.75319 464 ASP A N 1
ATOM 3602 C CA . ASP A 1 464 ? 15.57120 45.34210 45.04932 1.000 109.37871 464 ASP A CA 1
ATOM 3603 C C . ASP A 1 464 ? 14.58267 44.17762 45.05269 1.000 113.53788 464 ASP A C 1
ATOM 3604 O O . ASP A 1 464 ? 15.00722 43.01941 44.90539 1.000 107.62625 464 ASP A O 1
ATOM 3609 N N . GLY A 1 465 ? 13.28653 44.41761 45.19870 1.000 97.23409 465 GLY A N 1
ATOM 3610 C CA . GLY A 1 465 ? 12.31082 43.36480 45.03031 1.000 93.01778 465 GLY A CA 1
ATOM 3611 C C . GLY A 1 465 ? 11.65967 43.33299 43.67050 1.000 88.01735 465 GLY A C 1
ATOM 3612 O O . GLY A 1 465 ? 10.81519 42.46999 43.40897 1.000 87.42158 465 GLY A O 1
ATOM 3613 N N . ASP A 1 466 ? 12.03508 44.25596 42.79117 1.000 83.37765 466 ASP A N 1
ATOM 3614 C CA . ASP A 1 466 ? 11.46602 44.35049 41.45768 1.000 79.15792 466 ASP A CA 1
ATOM 3615 C C . ASP A 1 466 ? 12.18546 43.42436 40.48430 1.000 75.96091 466 ASP A C 1
ATOM 3616 O O . ASP A 1 466 ? 13.38222 43.14780 40.61767 1.000 72.58891 466 ASP A O 1
ATOM 3621 N N . ALA A 1 467 ? 11.43314 42.95093 39.49332 1.000 70.92443 467 ALA A N 1
ATOM 3622 C CA . ALA A 1 467 ? 11.95899 42.05599 38.47635 1.000 68.65975 467 ALA A CA 1
ATOM 3623 C C . ALA A 1 467 ? 11.23340 42.32719 37.16870 1.000 64.49496 467 ALA A C 1
ATOM 3624 O O . ALA A 1 467 ? 10.08420 42.77062 37.16299 1.000 68.89631 467 ALA A O 1
ATOM 3626 N N . ALA A 1 468 ? 11.91691 42.06379 36.05959 1.000 65.24203 468 ALA A N 1
ATOM 3627 C CA . ALA A 1 468 ? 11.31246 42.20026 34.74130 1.000 62.82740 468 ALA A CA 1
ATOM 3628 C C . ALA A 1 468 ? 12.01476 41.24116 33.79580 1.000 64.20668 468 ALA A C 1
ATOM 3629 O O . ALA A 1 468 ? 13.24744 41.15632 33.80050 1.000 66.37362 468 ALA A O 1
ATOM 3631 N N . SER A 1 469 ? 11.23424 40.51754 32.99702 1.000 61.80567 469 SER A N 1
ATOM 3632 C CA . SER A 1 469 ? 11.78630 39.54864 32.06420 1.000 65.23595 469 SER A CA 1
ATOM 3633 C C . SER A 1 469 ? 11.04614 39.64236 30.73971 1.000 71.29597 469 SER A C 1
ATOM 3634 O O . SER A 1 469 ? 9.82660 39.83984 30.71556 1.000 63.28495 469 SER A O 1
ATOM 3637 N N . LEU A 1 470 ? 11.79388 39.50131 29.64384 1.000 65.62194 470 LEU A N 1
ATOM 3638 C CA . LEU A 1 470 ? 11.23684 39.40159 28.30103 1.000 61.10335 470 LEU A CA 1
ATOM 3639 C C . LEU A 1 470 ? 11.51798 38.00562 27.76100 1.000 67.33321 470 LEU A C 1
ATOM 3640 O O . LEU A 1 470 ? 12.68093 37.60245 27.65372 1.000 64.90155 470 LEU A O 1
ATOM 3645 N N . THR A 1 471 ? 10.45906 37.28036 27.40861 1.000 57.05847 471 THR A N 1
ATOM 3646 C CA . THR A 1 471 ? 10.56360 35.93266 26.86442 1.000 64.52266 471 THR A CA 1
ATOM 3647 C C . THR A 1 471 ? 10.03105 35.94156 25.43888 1.000 65.50954 471 THR A C 1
ATOM 3648 O O . THR A 1 471 ? 8.84414 36.20646 25.22010 1.000 64.65755 471 THR A O 1
ATOM 3652 N N . VAL A 1 472 ? 10.90057 35.65970 24.47282 1.000 66.41376 472 VAL A N 1
ATOM 3653 C CA . VAL A 1 472 ? 10.52077 35.62284 23.06455 1.000 60.50914 472 VAL A CA 1
ATOM 3654 C C . VAL A 1 472 ? 10.62481 34.18096 22.59373 1.000 65.75792 472 VAL A C 1
ATOM 3655 O O . VAL A 1 472 ? 11.72398 33.62103 22.49421 1.000 67.50097 472 VAL A O 1
ATOM 3659 N N . ASP A 1 473 ? 9.47777 33.58077 22.30354 1.000 66.86350 473 ASP A N 1
ATOM 3660 C CA . ASP A 1 473 ? 9.39100 32.21367 21.80433 1.000 68.63883 473 ASP A CA 1
ATOM 3661 C C . ASP A 1 473 ? 9.27725 32.28059 20.28576 1.000 68.02988 473 ASP A C 1
ATOM 3662 O O . ASP A 1 473 ? 8.21852 32.62307 19.75220 1.000 71.54914 473 ASP A O 1
ATOM 3667 N N . PHE A 1 474 ? 10.36221 31.93785 19.59065 1.000 71.01364 474 PHE A N 1
ATOM 3668 C CA . PHE A 1 474 ? 10.38969 32.06029 18.13794 1.000 74.28925 474 PHE A CA 1
ATOM 3669 C C . PHE A 1 474 ? 9.65946 30.93017 17.42206 1.000 76.47592 474 PHE A C 1
ATOM 3670 O O . PHE A 1 474 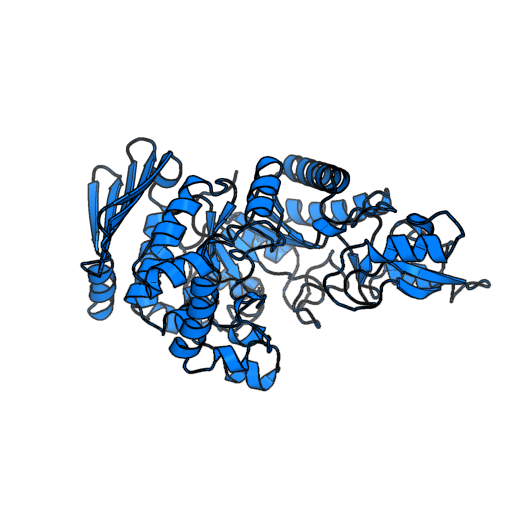? 9.26791 31.10220 16.26439 1.000 83.83351 474 PHE A O 1
ATOM 3678 N N . ALA A 1 475 ? 9.46573 29.78348 18.06749 1.000 74.63421 475 ALA A N 1
ATOM 3679 C CA . ALA A 1 475 ? 8.64416 28.74337 17.45811 1.000 79.73043 475 ALA A CA 1
ATOM 3680 C C . ALA A 1 475 ? 7.17471 29.14946 17.44554 1.000 82.88496 475 ALA A C 1
ATOM 3681 O O . ALA A 1 475 ? 6.48717 29.00633 16.42768 1.000 87.89897 475 ALA A O 1
ATOM 3683 N N . ALA A 1 476 ? 6.67737 29.66222 18.57020 1.000 81.10143 476 ALA A N 1
ATOM 3684 C CA . ALA A 1 476 ? 5.29396 30.09938 18.69176 1.000 77.37089 476 ALA A CA 1
ATOM 3685 C C . ALA A 1 476 ? 5.07574 31.52111 18.20076 1.000 79.78379 476 ALA A C 1
ATOM 3686 O O . ALA A 1 476 ? 3.92190 31.93763 18.04890 1.000 81.84020 476 ALA A O 1
ATOM 3688 N N . MET A 1 477 ? 6.14829 32.26333 17.94469 1.000 80.39305 477 MET A N 1
ATOM 3689 C CA . MET A 1 477 ? 6.07908 33.68754 17.63774 1.000 77.98229 477 MET A CA 1
ATOM 3690 C C . MET A 1 477 ? 5.23879 34.41790 18.68835 1.000 75.00709 477 MET A C 1
ATOM 3691 O O . MET A 1 477 ? 4.23881 35.07601 18.39509 1.000 73.48465 477 MET A O 1
ATOM 3696 N N . ASP A 1 478 ? 5.66085 34.25757 19.94024 1.000 68.38874 478 ASP A N 1
ATOM 3697 C CA . ASP A 1 478 ? 5.06568 34.93225 21.08275 1.000 69.79018 478 ASP A CA 1
ATOM 3698 C C . ASP A 1 478 ? 6.14622 35.71966 21.80674 1.000 66.81741 478 ASP A C 1
ATOM 3699 O O . ASP A 1 478 ? 7.28363 35.25477 21.93805 1.000 70.52127 478 ASP A O 1
ATOM 3704 N N . ALA A 1 479 ? 5.79174 36.91364 22.26738 1.000 66.11965 479 ALA A N 1
ATOM 3705 C CA . ALA A 1 479 ? 6.67581 37.72987 23.08553 1.000 63.88407 479 ALA A CA 1
ATOM 3706 C C . ALA A 1 479 ? 5.91936 38.14879 24.33407 1.000 63.03401 479 ALA A C 1
ATOM 3707 O O . ALA A 1 479 ? 4.81194 38.68595 24.23701 1.000 65.06585 479 ALA A O 1
ATOM 3709 N N . THR A 1 480 ? 6.51710 37.90904 25.50157 1.000 64.78597 480 THR A N 1
ATOM 3710 C CA . THR A 1 480 ? 5.83458 38.10703 26.77464 1.000 65.04215 480 THR A CA 1
ATOM 3711 C C . THR A 1 480 ? 6.75990 38.77773 27.77786 1.000 68.23047 480 THR A C 1
ATOM 3712 O O . THR A 1 480 ? 7.91781 38.37685 27.92836 1.000 69.32281 480 THR A O 1
ATOM 3716 N N . ILE A 1 481 ? 6.23977 39.78329 28.47437 1.000 69.63175 481 ILE A N 1
ATOM 3717 C CA . ILE A 1 481 ? 6.95817 40.47063 29.53985 1.000 68.63609 481 ILE A CA 1
ATOM 3718 C C . ILE A 1 481 ? 6.32904 40.08028 30.86744 1.000 62.55053 481 ILE A C 1
ATOM 3719 O O . ILE A 1 481 ? 5.10718 40.17369 31.03199 1.000 64.71470 481 ILE A O 1
ATOM 3724 N N . ASN A 1 482 ? 7.16004 39.63319 31.80536 1.000 63.39120 482 ASN A N 1
ATOM 3725 C CA . ASN A 1 482 ? 6.73408 39.30027 33.15820 1.000 64.01239 482 ASN A CA 1
ATOM 3726 C C . ASN A 1 482 ? 7.42115 40.24544 34.12915 1.000 65.22120 482 ASN A C 1
ATOM 3727 O O . ASN A 1 482 ? 8.64075 40.42310 34.06131 1.000 71.68872 482 ASN A O 1
ATOM 3732 N N . THR A 1 483 ? 6.64974 40.84624 35.03004 1.000 62.99856 483 THR A N 1
ATOM 3733 C CA . THR A 1 483 ? 7.19055 41.82683 35.95996 1.000 69.42647 483 THR A CA 1
ATOM 3734 C C . THR A 1 483 ? 6.72929 41.52863 37.37715 1.000 64.01264 483 THR A C 1
ATOM 3735 O O . THR A 1 483 ? 5.68172 40.91528 37.59673 1.000 63.11539 483 THR A O 1
ATOM 3739 N N . VAL A 1 484 ? 7.54042 41.97196 38.33404 1.000 67.34436 484 VAL A N 1
ATOM 3740 C CA . VAL A 1 484 ? 7.18609 42.02573 39.74685 1.000 67.39762 484 VAL A CA 1
ATOM 3741 C C . VAL A 1 484 ? 7.49732 43.43735 40.22531 1.000 75.14133 484 VAL A C 1
ATOM 3742 O O . VAL A 1 484 ? 8.64329 43.89002 40.11068 1.000 71.73897 484 VAL A O 1
ATOM 3746 N N . SER A 1 485 ? 6.48360 44.13604 40.73940 1.000 75.42775 485 SER A N 1
ATOM 3747 C CA . SER A 1 485 ? 6.64721 45.50603 41.21509 1.000 74.93517 485 SER A CA 1
ATOM 3748 C C . SER A 1 485 ? 5.37642 45.94643 41.92793 1.000 75.11667 485 SER A C 1
ATOM 3749 O O . SER A 1 485 ? 4.27544 45.51174 41.58126 1.000 79.17351 485 SER A O 1
ATOM 3752 N N . ASN A 1 486 ? 5.54805 46.81489 42.92665 1.000 76.49749 486 ASN A N 1
ATOM 3753 C CA . ASN A 1 486 ? 4.44201 47.35979 43.71886 1.000 77.15136 486 ASN A CA 1
ATOM 3754 C C . ASN A 1 486 ? 3.62773 46.26553 44.39783 1.000 77.38944 486 ASN A C 1
ATOM 3755 O O . ASN A 1 486 ? 2.44132 46.45187 44.67779 1.000 76.83261 486 ASN A O 1
ATOM 3760 N N . GLY A 1 487 ? 4.25492 45.12325 44.68009 1.000 80.23614 487 GLY A N 1
ATOM 3761 C CA . GLY A 1 487 ? 3.54987 43.97644 45.21627 1.000 72.46864 487 GLY A CA 1
ATOM 3762 C C . GLY A 1 487 ? 2.76186 43.18325 44.19642 1.000 71.48721 487 GLY A C 1
ATOM 3763 O O . GLY A 1 487 ? 2.14454 42.17503 44.56339 1.000 78.42089 487 GLY A O 1
ATOM 3764 N N . GLU A 1 488 ? 2.76848 43.60329 42.93390 1.000 74.53714 488 GLU A N 1
ATOM 3765 C CA . GLU A 1 488 ? 2.01154 42.98540 41.85597 1.000 74.67706 488 GLU A CA 1
ATOM 3766 C C . GLU A 1 488 ? 2.90417 42.08855 41.01017 1.000 70.98503 488 GLU A C 1
ATOM 3767 O O . GLU A 1 488 ? 4.08860 42.36891 40.80906 1.000 68.96918 488 GLU A O 1
ATOM 3773 N N . GLU A 1 489 ? 2.31499 41.01778 40.49356 1.000 67.56834 489 GLU A N 1
ATOM 3774 C CA . GLU A 1 489 ? 2.90853 40.23241 39.42034 1.000 72.66528 489 GLU A CA 1
ATOM 3775 C C . GLU A 1 489 ? 2.07261 40.44296 38.16797 1.000 71.86854 489 GLU A C 1
ATOM 3776 O O . GLU A 1 489 ? 0.84645 40.28653 38.20254 1.000 71.52609 489 GLU A O 1
ATOM 3782 N N . SER A 1 490 ? 2.72923 40.81369 37.07414 1.000 68.53515 490 SER A N 1
ATOM 3783 C CA . SER A 1 490 ? 2.03582 41.20524 35.85866 1.000 69.58229 490 SER A CA 1
ATOM 3784 C C . SER A 1 490 ? 2.62000 40.47230 34.66468 1.000 67.18156 490 SER A C 1
ATOM 3785 O O . SER A 1 490 ? 3.82692 40.22768 34.58935 1.000 65.03380 490 SER A O 1
ATOM 3788 N N . THR A 1 491 ? 1.74388 40.13750 33.72519 1.000 67.89410 491 THR A N 1
ATOM 3789 C CA . THR A 1 491 ? 2.12807 39.47896 32.48787 1.000 71.27431 491 THR A CA 1
ATOM 3790 C C . THR A 1 491 ? 1.57366 40.27477 31.31700 1.000 68.24711 491 THR A C 1
ATOM 3791 O O . THR A 1 491 ? 0.37207 40.55394 31.26479 1.000 70.72687 491 THR A O 1
ATOM 3795 N N . LEU A 1 492 ? 2.44719 40.65226 30.38944 1.000 65.21519 492 LEU A N 1
ATOM 3796 C CA . LEU A 1 492 ? 2.05553 41.46449 29.24327 1.000 67.87185 492 LEU A CA 1
ATOM 3797 C C . LEU A 1 492 ? 2.49460 40.74942 27.97420 1.000 67.13659 492 LEU A C 1
ATOM 3798 O O . LEU A 1 492 ? 3.68602 40.73048 27.64940 1.000 66.32714 492 LEU A O 1
ATOM 3803 N N . SER A 1 493 ? 1.53838 40.15261 27.26717 1.000 67.73080 493 SER A N 1
ATOM 3804 C CA . SER A 1 493 ? 1.79773 39.61657 25.93846 1.000 66.60595 493 SER A CA 1
ATOM 3805 C C . SER A 1 493 ? 1.88285 40.76133 24.93445 1.000 68.46534 493 SER A C 1
ATOM 3806 O O . SER A 1 493 ? 1.02722 41.65525 24.93108 1.000 65.57948 493 SER A O 1
ATOM 3809 N N . ILE A 1 494 ? 2.92236 40.74884 24.09349 1.000 62.80547 494 ILE A N 1
ATOM 3810 C CA . ILE A 1 494 ? 3.06119 41.81887 23.10726 1.000 66.38771 494 ILE A CA 1
ATOM 3811 C C . ILE A 1 494 ? 1.92018 41.75851 22.09911 1.000 68.79623 494 ILE A C 1
ATOM 3812 O O . ILE A 1 494 ? 1.38048 42.79446 21.69003 1.000 66.50177 494 ILE A O 1
ATOM 3817 N N . GLY A 1 495 ? 1.52886 40.54797 21.69025 1.000 64.72935 495 GLY A N 1
ATOM 3818 C CA . GLY A 1 495 ? 0.40739 40.41607 20.77517 1.000 61.32134 495 GLY A CA 1
ATOM 3819 C C . GLY A 1 495 ? -0.89818 40.89100 21.38403 1.000 66.39325 495 GLY A C 1
ATOM 3820 O O . GLY A 1 495 ? -1.70956 41.53826 20.71439 1.000 68.47355 495 GLY A O 1
ATOM 3821 N N . ALA A 1 496 ? -1.12307 40.56982 22.66153 1.000 64.84816 496 ALA A N 1
ATOM 3822 C CA . ALA A 1 496 ? -2.29050 41.09355 23.36306 1.000 64.05040 496 ALA A CA 1
ATOM 3823 C C . ALA A 1 496 ? -2.19502 42.60130 23.56106 1.000 69.33479 496 ALA A C 1
ATOM 3824 O O . ALA A 1 496 ? -3.22042 43.29307 23.54677 1.000 70.53033 496 ALA A O 1
ATOM 3826 N N . LEU A 1 497 ? -0.98035 43.12512 23.74677 1.000 67.52444 497 LEU A N 1
ATOM 3827 C CA . LEU A 1 497 ? -0.79263 44.57116 23.83554 1.000 68.82757 497 LEU A CA 1
ATOM 3828 C C . LEU A 1 497 ? -1.22889 45.25729 22.54771 1.000 70.98400 497 LEU A C 1
ATOM 3829 O O . LEU A 1 497 ? -1.94772 46.26297 22.57393 1.000 67.67254 497 LEU A O 1
ATOM 3834 N N . LEU A 1 498 ? -0.79960 44.72158 21.40469 1.000 67.29748 498 LEU A N 1
ATOM 3835 C CA . LEU A 1 498 ? -1.13201 45.34304 20.13004 1.000 65.01854 498 LEU A CA 1
ATOM 3836 C C . LEU A 1 498 ? -2.61438 45.18877 19.81147 1.000 68.81532 498 LEU A C 1
ATOM 3837 O O . LEU A 1 498 ? -3.23573 46.10791 19.26476 1.000 71.57690 498 LEU A O 1
ATOM 3842 N N . ALA A 1 499 ? -3.20464 44.04180 20.15931 1.000 70.18997 499 ALA A N 1
ATOM 3843 C CA . ALA A 1 499 ? -4.63348 43.85341 19.92607 1.000 73.73561 499 ALA A CA 1
ATOM 3844 C C . ALA A 1 499 ? -5.46818 44.80923 20.77091 1.000 76.38862 499 ALA A C 1
ATOM 3845 O O . ALA A 1 499 ? -6.45476 45.37492 20.28594 1.000 79.86517 499 ALA A O 1
ATOM 3847 N N . HIS A 1 500 ? -5.09038 44.99689 22.03703 1.000 76.53178 500 HIS A N 1
ATOM 3848 C CA . HIS A 1 500 ? -5.85641 45.87158 22.91998 1.000 81.97815 500 HIS A CA 1
ATOM 3849 C C . HIS A 1 500 ? -5.97568 47.27706 22.34311 1.000 81.71336 500 HIS A C 1
ATOM 3850 O O . HIS A 1 500 ? -7.04683 47.89055 22.40212 1.000 81.75179 500 HIS A O 1
ATOM 3857 N N . HIS A 1 501 ? -4.89106 47.79563 21.76419 1.000 76.47202 501 HIS A N 1
ATOM 3858 C CA . HIS A 1 501 ? -4.89441 49.14188 21.20876 1.000 75.83895 501 HIS A CA 1
ATOM 3859 C C . HIS A 1 501 ? -5.55456 49.22659 19.83876 1.000 80.17070 501 HIS A C 1
ATOM 3860 O O . HIS A 1 501 ? -5.83077 50.33842 19.37621 1.000 84.27549 501 HIS A O 1
ATOM 3867 N N . HIS A 1 502 ? -5.81418 48.09448 19.18027 1.000 78.01096 502 HIS A N 1
ATOM 3868 C CA . HIS A 1 502 ? -6.62360 48.12020 17.96714 1.000 83.27209 502 HIS A CA 1
ATOM 3869 C C . HIS A 1 502 ? -8.11072 48.21502 18.28135 1.000 93.35391 502 HIS A C 1
ATOM 3870 O O . HIS A 1 502 ? -8.85979 48.84552 17.52685 1.000 96.83370 502 HIS A O 1
ATOM 3877 N N . HIS A 1 503 ? -8.55163 47.60996 19.38472 1.000 100.53210 503 HIS A N 1
ATOM 3878 C CA . HIS A 1 503 ? -9.96023 47.61862 19.75993 1.000 106.23096 503 HIS A CA 1
ATOM 3879 C C . HIS A 1 503 ? -10.31284 48.79678 20.65729 1.000 110.99941 503 HIS A C 1
ATOM 3880 O O . HIS A 1 503 ? -11.41485 49.34678 20.54842 1.000 116.20214 503 HIS A O 1
ATOM 3887 N N . HIS A 1 504 ? -9.39765 49.19471 21.53834 1.000 110.30320 504 HIS A N 1
ATOM 3888 C CA . HIS A 1 504 ? -9.65545 50.27220 22.48980 1.000 114.71488 504 HIS A CA 1
ATOM 3889 C C . HIS A 1 504 ? -8.68504 51.43464 22.27699 1.000 106.60983 504 HIS A C 1
ATOM 3890 O O . HIS A 1 504 ? -9.09835 52.56225 21.99334 1.000 111.54407 504 HIS A O 1
#

Secondary structure (DSSP, 8-state):
----S-EEEE-TTTBSSSSHHHHHHHHHTTTTTS-SEEEE---EEPSSSTTTTSS-SEEEEE-TTT--HHHHHHHTTTSEEEEEEE-SEEETTSHHHHHHHHHGGGSTTGGGB-BHHHH-----HHHHHHHHHHS--SSS--SEEEEEE-TTSS--EEEEEE-SS-TTEEEB-TTSHHHHHHHHHHHHHHHHTT--EEEEESGGGS---TTS--SS-HHHHHHHHHHHHHHHHTT-EEEE-----HHHHHHHHHHSS-EEE-SHHHHHHHHHHHT--HHHHHHHHH--SSEEE-S--SS-EESGGGS-BTTB--SS-HHHHHHHHHHHHHHTTTHHHHHS---S-GGG-SEE-S-HHHHTTT-HHHHHHHHHHHHHSSSEEEEEHHHHTTPPP-HHHHHHH--GGGGG---B-HHHHHHHTTSHHHHHHHHHHHHHHH-GGGGSEEEEEEETTEEEEEEEETTEEEEEEEETTTTEEEEEEEETTEEEEEEHHHHHHHHHH-